Protein AF-0000000065964348 (afdb_homodimer)

Foldseek 3Di:
DDFWQAEEEEQFFQQVVQVVVVHHSLVSLVLLLVLVLVVVVLCLVVQHAEYEYEQAELCCVVDDPVVVVSSLVVLLVSLVVCVVVCVVSLEAEAEAADPPPRDPSSVVSRVVRNVVSVPRGSHYYYYHHNDFQVVQLVQLVVVVVVCVVVPDDDDDDLLRSLVSGPCSPDAQTQEYEYEQQDDDCRRPNVSSCPQHHYYYYNHRSSVDDSVNVVVRRVVSVPDDRAVPHDDPD/DDFWQAEEEEQFFQQVVQVVVVHHSLVSLVLLLVLVLVVVVLCLVVQHAEYEYEQAELCCVVPDPVVVVSSLVVLLVSLVVCVVVCVVSLEAEAEAADPPPRDPSSVVSRVVRNVVSVPRGSHYYYYHHNDFQVVQLVQLVVVVVVCVVVPDDDDDDLLRSLVSGPCSPDAATQEYEYEQQDDDCRRPNVSSCPQHHYYYYNHRSSVDDSVNVVVRRVVSVPDDRAVPHDDPD

Sequence (466 aa):
MRIPQHVAIIMDGNGRWAKKRGLPRIKGHQRGAEVLHNTVKWSLELGIKYLTAFSFSTENWKRPKEEVEFLMDLFVQMIDREMELLRRERVRVRILGRKEGLPEKVLKKWQEVEEKTKEFDRMTLIIAFNYGGRREILDAVEFILKDVSHGKKIELTEETFRQYLYLPDVPDPDLIIRTSGEMRLSNFLLWQSAYSELYFFKKLWPDFTKRDFLRAIESYSKRERRFGGLINGMRIPQHVAIIMDGNGRWAKKRGLPRIKGHQRGAEVLHNTVKWSLELGIKYLTAFSFSTENWKRPKEEVEFLMDLFVQMIDREMELLRRERVRVRILGRKEGLPEKVLKKWQEVEEKTKEFDRMTLIIAFNYGGRREILDAVEFILKDVSHGKKIELTEETFRQYLYLPDVPDPDLIIRTSGEMRLSNFLLWQSAYSELYFFKKLWPDFTKRDFLRAIESYSKRERRFGGLING

Secondary structure (DSSP, 8-state):
-PPPSEEEEE---HHHHHHHTT--HHHHHHHHHHHHHHHHHHHHHHT-SEEEEEEEEGGGGGS-HHHHHHHHHHHHHHHHHHHHHHHHTTEEEEEES--TT--HHHHHHHHHHHHHHTT--SEEEEEEEEE-HHHHHHHHHHHHHHHHHTT------HHHHHTTSS-TTSPPPSEEEE-SS----TTSSTTTTTT-EEEE-SS-GGG--HHHHHHHHHHHHT----TTS----/-PPPSEEEEE---HHHHHHHTT--HHHHHHHHHHHHHHHHHHHHHHT-SEEEEEEEEGGGGGS-HHHHHHHHHHHHHHHHHHHHHHHHTTEEEEEES--TT--HHHHHHHHHHHHHHTT--SEEEEEEEEE-HHHHHHHHHHHHHHHHHTT------HHHHHTTSS-TTSPPPSEEEE-SS----TTSSTTTTTT-EEEE-SS-GGG--HHHHHHHHHHHHT----TTS----

pLDDT: mean 95.91, std 7.47, range [34.09, 98.94]

Nearest PDB structures (foldseek):
  4q9m-assembly1_B  TM=9.682E-01  e=1.240E-26  Streptococcus pneumoniae R6
  8kgb-assembly1_A  TM=9.634E-01  e=9.367E-25  Solanum lycopersicum
  6loi-assembly2_C  TM=9.520E-01  e=2.722E-25  Enterococcus faecalis
  4h2o-assembly1_B  TM=9.264E-01  e=3.412E-20  Escherichia coli
  3ugs-assembly1_B  TM=9.249E-01  e=1.055E-20  Campylobacter jejuni

Organism: Thermotoga maritima (strain ATCC 43589 / DSM 3109 / JCM 10099 / NBRC 100826 / MSB8) (NCBI:txid243274)

Radius of gyration: 23.01 Å; Cα contacts (8 Å, |Δi|>4): 818; chains: 2; bounding box: 53×60×52 Å

Structure (mmCIF, N/CA/C/O backbone):
data_AF-0000000065964348-model_v1
#
loop_
_entity.id
_entity.type
_entity.pdbx_description
1 polymer 'Isoprenyl transferase'
#
loop_
_atom_site.group_PDB
_atom_site.id
_atom_site.type_symbol
_atom_site.label_atom_id
_atom_site.label_alt_id
_atom_site.label_comp_id
_atom_site.label_asym_id
_atom_site.label_entity_id
_atom_site.label_seq_id
_atom_site.pdbx_PDB_ins_code
_atom_site.Cartn_x
_atom_site.Cartn_y
_atom_site.Cartn_z
_atom_site.occupancy
_atom_site.B_iso_or_equiv
_atom_site.auth_seq_id
_atom_site.auth_comp_id
_atom_site.auth_asym_id
_atom_site.auth_atom_id
_atom_site.pdbx_PDB_model_num
ATOM 1 N N . MET A 1 1 ? -16.484 -1.113 20.875 1 83.25 1 MET A N 1
ATOM 2 C CA . MET A 1 1 ? -15.852 -0.79 19.594 1 83.25 1 MET A CA 1
ATOM 3 C C . MET A 1 1 ? -14.336 -0.733 19.734 1 83.25 1 MET A C 1
ATOM 5 O O . MET A 1 1 ? -13.82 -0.13 20.672 1 83.25 1 MET A O 1
ATOM 9 N N . ARG A 1 2 ? -13.641 -1.553 18.969 1 92.31 2 ARG A N 1
ATOM 10 C CA . ARG A 1 2 ? -12.188 -1.455 18.953 1 92.31 2 ARG A CA 1
ATOM 11 C C . ARG A 1 2 ? -11.727 -0.182 18.25 1 92.31 2 ARG A C 1
ATOM 13 O O . ARG A 1 2 ? -12.047 0.033 17.078 1 92.31 2 ARG A O 1
ATOM 20 N N . ILE A 1 3 ? -11.055 0.638 19 1 96.88 3 ILE A N 1
ATOM 21 C CA . ILE A 1 3 ? -10.602 1.921 18.469 1 96.88 3 ILE A CA 1
ATOM 22 C C . ILE A 1 3 ? -9.18 1.78 17.922 1 96.88 3 ILE A C 1
ATOM 24 O O . ILE A 1 3 ? -8.289 1.288 18.609 1 96.88 3 ILE A O 1
ATOM 28 N N . PRO A 1 4 ? -9.039 2.119 16.719 1 98.06 4 PRO A N 1
ATOM 29 C CA . PRO A 1 4 ? -7.66 2.096 16.219 1 98.06 4 PRO A CA 1
ATOM 30 C C . PRO A 1 4 ? -6.738 3.041 16.984 1 98.06 4 PRO A C 1
ATOM 32 O O . PRO A 1 4 ? -7.16 4.129 17.391 1 98.06 4 PRO A O 1
ATOM 35 N N . GLN A 1 5 ? -5.496 2.619 17.156 1 98.25 5 GLN A N 1
ATOM 36 C CA . GLN A 1 5 ? -4.508 3.477 17.797 1 98.25 5 GLN A CA 1
ATOM 37 C C . GLN A 1 5 ? -4.012 4.559 16.844 1 98.25 5 GLN A C 1
ATOM 39 O O . GLN A 1 5 ? -3.799 5.703 17.266 1 98.25 5 GLN A O 1
ATOM 44 N N . HIS A 1 6 ? -3.814 4.238 15.625 1 98.88 6 HIS A N 1
ATOM 45 C CA . HIS A 1 6 ? -3.285 5.129 14.594 1 98.88 6 HIS A CA 1
ATOM 46 C C . HIS A 1 6 ? -4.191 5.148 13.367 1 98.88 6 HIS A C 1
ATOM 48 O O . HIS A 1 6 ? -4.371 4.125 12.703 1 98.88 6 HIS A O 1
ATOM 54 N N . VAL A 1 7 ? -4.77 6.297 13.094 1 98.94 7 VAL A N 1
ATOM 55 C CA . VAL A 1 7 ? -5.586 6.523 11.906 1 98.94 7 VAL A CA 1
ATOM 56 C C . VAL A 1 7 ? -4.855 7.465 10.945 1 98.94 7 VAL A C 1
ATOM 58 O O . VAL A 1 7 ? -4.332 8.5 11.367 1 98.94 7 VAL A O 1
ATOM 61 N N . ALA A 1 8 ? -4.742 7.02 9.734 1 98.94 8 ALA A N 1
ATOM 62 C CA . ALA A 1 8 ? -4.219 7.891 8.688 1 98.94 8 ALA A CA 1
ATOM 63 C C . ALA A 1 8 ? -5.305 8.25 7.676 1 98.94 8 ALA A C 1
ATOM 65 O O . ALA A 1 8 ? -6.16 7.418 7.355 1 98.94 8 ALA A O 1
ATOM 66 N N . ILE A 1 9 ? -5.223 9.5 7.141 1 98.88 9 ILE A N 1
ATOM 67 C CA . ILE A 1 9 ? -6.297 9.953 6.266 1 98.88 9 ILE A CA 1
ATOM 68 C C . ILE A 1 9 ? -5.703 10.594 5.012 1 98.88 9 ILE A C 1
ATOM 70 O O . ILE A 1 9 ? -4.84 11.469 5.109 1 98.88 9 ILE A O 1
ATOM 74 N N . ILE A 1 10 ? -6.105 10.109 3.91 1 98.75 10 ILE A N 1
ATOM 75 C CA . ILE A 1 10 ? -5.883 10.773 2.631 1 98.75 10 ILE A CA 1
ATOM 76 C C . ILE A 1 10 ? -7.055 11.695 2.318 1 98.75 10 ILE A C 1
ATOM 78 O O . ILE A 1 10 ? -8.125 11.242 1.906 1 98.75 10 ILE A O 1
ATOM 82 N N . MET A 1 11 ? -6.855 12.945 2.443 1 98.56 11 MET A N 1
ATOM 83 C CA . MET A 1 11 ? -7.895 13.969 2.391 1 98.56 11 MET A CA 1
ATOM 84 C C . MET A 1 11 ? -8.156 14.406 0.953 1 98.56 11 MET A C 1
ATOM 86 O O . MET A 1 11 ? -7.918 15.562 0.599 1 98.56 11 MET A O 1
ATOM 90 N N . ASP A 1 12 ? -8.719 13.531 0.254 1 97.56 12 ASP A N 1
ATOM 91 C CA . ASP A 1 12 ? -8.875 13.711 -1.185 1 97.56 12 ASP A CA 1
ATOM 92 C C . ASP A 1 12 ? -10.195 14.414 -1.505 1 97.56 12 ASP A C 1
ATOM 94 O O . ASP A 1 12 ? -11.211 14.18 -0.845 1 97.56 12 ASP A O 1
ATOM 98 N N . GLY A 1 13 ? -10.18 15.32 -2.463 1 97.25 13 GLY A N 1
ATOM 99 C CA . GLY A 1 13 ? -11.414 15.867 -3 1 97.25 13 GLY A CA 1
ATOM 100 C C . GLY A 1 13 ? -11.57 17.359 -2.754 1 97.25 13 GLY A C 1
ATOM 101 O O . GLY A 1 13 ? -12.609 17.938 -3.062 1 97.25 13 GLY A O 1
ATOM 102 N N . ASN A 1 14 ? -10.531 18.031 -2.281 1 97.81 14 ASN A N 1
ATOM 103 C CA . ASN A 1 14 ? -10.617 19.453 -1.952 1 97.81 14 ASN A CA 1
ATOM 104 C C . ASN A 1 14 ? -10.883 20.297 -3.193 1 97.81 14 ASN A C 1
ATOM 106 O O . ASN A 1 14 ? -11.875 21.031 -3.248 1 97.81 14 ASN A O 1
ATOM 110 N N . GLY A 1 15 ? -9.953 20.156 -4.246 1 95.75 15 GLY A N 1
ATOM 111 C CA . GLY A 1 15 ? -10.125 20.922 -5.461 1 95.75 15 GLY A CA 1
ATOM 112 C C . GLY A 1 15 ? -11.438 20.641 -6.168 1 95.75 15 GLY A C 1
ATOM 113 O O . GLY A 1 15 ? -12.109 21.562 -6.637 1 95.75 15 GLY A O 1
ATOM 114 N N . ARG A 1 16 ? -11.859 19.422 -6.34 1 96.31 16 ARG A N 1
ATOM 115 C CA . ARG A 1 16 ? -13.102 19.016 -6.992 1 96.31 16 ARG A CA 1
ATOM 116 C C . ARG A 1 16 ? -14.312 19.609 -6.277 1 96.31 16 ARG A C 1
ATOM 118 O O . ARG A 1 16 ? -15.289 20 -6.918 1 96.31 16 ARG A O 1
ATOM 125 N N . TRP A 1 17 ? -14.289 19.562 -4.91 1 98.12 17 TRP A N 1
ATOM 126 C CA . TRP A 1 17 ? -15.352 20.141 -4.102 1 98.12 17 TRP A CA 1
ATOM 127 C C . TRP A 1 17 ? -15.578 21.609 -4.465 1 98.12 17 TRP A C 1
ATOM 129 O O . TRP A 1 17 ? -16.719 22.031 -4.648 1 98.12 17 TRP A O 1
ATOM 139 N N . ALA A 1 18 ? -14.484 22.375 -4.504 1 98.06 18 ALA A N 1
ATOM 140 C CA . ALA A 1 18 ? -14.562 23.797 -4.844 1 98.06 18 ALA A CA 1
ATOM 141 C C . ALA A 1 18 ? -15.086 23.984 -6.266 1 98.06 18 ALA A C 1
ATOM 143 O O . ALA A 1 18 ? -15.984 24.797 -6.496 1 98.06 18 ALA A O 1
ATOM 144 N N . LYS A 1 19 ? -14.547 23.188 -7.199 1 96.81 19 LYS A N 1
ATOM 145 C CA . LYS A 1 19 ? -14.945 23.297 -8.602 1 96.81 19 LYS A CA 1
ATOM 146 C C . LYS A 1 19 ? -16.438 23.047 -8.766 1 96.81 19 LYS A C 1
ATOM 148 O O . LYS A 1 19 ? -17.125 23.766 -9.5 1 96.81 19 LYS A O 1
ATOM 153 N N . LYS A 1 20 ? -16.953 22.109 -8.094 1 97.31 20 LYS A N 1
ATOM 154 C CA . LYS A 1 20 ? -18.359 21.766 -8.156 1 97.31 20 LYS A CA 1
ATOM 155 C C . LYS A 1 20 ? -19.234 22.922 -7.68 1 97.31 20 LYS A C 1
ATOM 157 O O . LYS A 1 20 ? -20.406 23.016 -8.039 1 97.31 20 LYS A O 1
ATOM 162 N N . ARG A 1 21 ? -18.703 23.844 -6.977 1 97.56 21 ARG A N 1
ATOM 163 C CA . ARG A 1 21 ? -19.453 24.953 -6.395 1 97.56 21 ARG A CA 1
ATOM 164 C C . ARG A 1 21 ? -19.109 26.266 -7.082 1 97.56 21 ARG A C 1
ATOM 166 O O . ARG A 1 21 ? -19.484 27.344 -6.613 1 97.56 21 ARG A O 1
ATOM 173 N N . GLY A 1 22 ? -18.281 26.141 -8.086 1 97.31 22 GLY A N 1
ATOM 174 C CA . GLY A 1 22 ? -17.875 27.328 -8.836 1 97.31 22 GLY A CA 1
ATOM 175 C C . GLY A 1 22 ? -16.859 28.172 -8.094 1 97.31 22 GLY A C 1
ATOM 176 O O . GLY A 1 22 ? -16.781 29.391 -8.32 1 97.31 22 GLY A O 1
ATOM 177 N N . LEU A 1 23 ? -16.172 27.562 -7.215 1 97.81 23 LEU A N 1
ATOM 178 C CA . LEU A 1 23 ? -15.18 28.281 -6.414 1 97.81 23 LEU A CA 1
ATOM 179 C C . LEU A 1 23 ? -13.766 27.922 -6.859 1 97.81 23 LEU A C 1
ATOM 181 O O . LEU A 1 23 ? -13.547 26.891 -7.48 1 97.81 23 LEU A O 1
ATOM 185 N N . PRO A 1 24 ? -12.852 28.875 -6.59 1 96.12 24 PRO A N 1
ATOM 186 C CA . PRO A 1 24 ? -11.453 28.516 -6.816 1 96.12 24 PRO A CA 1
ATOM 187 C C . PRO A 1 24 ? -11.008 27.328 -5.965 1 96.12 24 PRO A C 1
ATOM 189 O O . PRO A 1 24 ? -11.453 27.188 -4.82 1 96.12 24 PRO A O 1
ATOM 192 N N . ARG A 1 25 ? -10.086 26.484 -6.504 1 95.06 25 ARG A N 1
ATOM 193 C CA . ARG A 1 25 ? -9.602 25.281 -5.852 1 95.06 25 ARG A CA 1
ATOM 194 C C . ARG A 1 25 ? -9.125 25.578 -4.434 1 95.06 25 ARG A C 1
ATOM 196 O O . ARG A 1 25 ? -9.312 24.766 -3.525 1 95.06 25 ARG A O 1
ATOM 203 N N . ILE A 1 26 ? -8.547 26.719 -4.262 1 95.69 26 ILE A N 1
ATOM 204 C CA . ILE A 1 26 ? -7.945 27.078 -2.982 1 95.69 26 ILE A CA 1
ATOM 205 C C . ILE A 1 26 ? -9.023 27.109 -1.899 1 95.69 26 ILE A C 1
ATOM 207 O O . ILE A 1 26 ? -8.758 26.766 -0.742 1 95.69 26 ILE A O 1
ATOM 211 N N . LYS A 1 27 ? -10.25 27.391 -2.189 1 97.38 27 LYS A N 1
ATOM 212 C CA . LYS A 1 27 ? -11.352 27.422 -1.23 1 97.38 27 LYS A CA 1
ATOM 213 C C . LYS A 1 27 ? -11.672 26.016 -0.722 1 97.38 27 LYS A C 1
ATOM 215 O O . LYS A 1 27 ? -12.07 25.844 0.43 1 97.38 27 LYS A O 1
ATOM 220 N N . GLY A 1 28 ? -11.523 25.062 -1.575 1 98 28 GLY A N 1
ATOM 221 C CA . GLY A 1 28 ? -11.68 23.672 -1.155 1 98 28 GLY A CA 1
ATOM 222 C C . GLY A 1 28 ? -10.656 23.25 -0.122 1 98 28 GLY A C 1
ATOM 223 O O . GLY A 1 28 ? -10.992 22.578 0.851 1 98 28 GLY A O 1
ATOM 224 N N . HIS A 1 29 ? -9.43 23.656 -0.36 1 97.75 29 HIS A N 1
ATOM 225 C CA . HIS A 1 29 ? -8.359 23.344 0.58 1 97.75 29 HIS A CA 1
ATOM 226 C C . HIS A 1 29 ? -8.578 24.031 1.92 1 97.75 29 HIS A C 1
ATOM 228 O O . HIS A 1 29 ? -8.297 23.469 2.975 1 97.75 29 HIS A O 1
ATOM 234 N N . GLN A 1 30 ? -9.07 25.266 1.887 1 97.56 30 GLN A N 1
ATOM 235 C CA . GLN A 1 30 ? -9.383 25.969 3.119 1 97.56 30 GLN A CA 1
ATOM 236 C C . GLN A 1 30 ? -10.453 25.234 3.924 1 97.56 30 GLN A C 1
ATOM 238 O O . GLN A 1 30 ? -10.305 25.047 5.133 1 97.56 30 GLN A O 1
ATOM 243 N N . ARG A 1 31 ? -11.5 24.875 3.23 1 98.19 31 ARG A N 1
ATOM 244 C CA . ARG A 1 31 ? -12.562 24.109 3.891 1 98.19 31 ARG A CA 1
ATOM 245 C C . ARG A 1 31 ? -12.031 22.781 4.41 1 98.19 31 ARG A C 1
ATOM 247 O O . ARG A 1 31 ? -12.43 22.328 5.484 1 98.19 31 ARG A O 1
ATOM 254 N N . GLY A 1 32 ? -11.219 22.125 3.658 1 98.38 32 GLY A N 1
ATOM 255 C CA . GLY A 1 32 ? -10.594 20.891 4.086 1 98.38 32 GLY A CA 1
ATOM 256 C C . GLY A 1 32 ? -9.805 21.031 5.375 1 98.38 32 GLY A C 1
ATOM 257 O O . GLY A 1 32 ? -9.82 20.125 6.219 1 98.38 32 GLY A O 1
ATOM 258 N N . ALA A 1 33 ? -9.125 22.156 5.477 1 97.88 33 ALA A N 1
ATOM 259 C CA . ALA A 1 33 ? -8.359 22.406 6.695 1 97.88 33 ALA A CA 1
ATOM 260 C C . ALA A 1 33 ? -9.273 22.484 7.914 1 97.88 33 ALA A C 1
ATOM 262 O O . ALA A 1 33 ? -8.906 22.031 9 1 97.88 33 ALA A O 1
ATOM 263 N N . GLU A 1 34 ? -10.414 23.031 7.742 1 97.69 34 GLU A N 1
ATOM 264 C CA . GLU A 1 34 ? -11.398 23.078 8.82 1 97.69 34 GLU A CA 1
ATOM 265 C C . GLU A 1 34 ? -11.875 21.688 9.203 1 97.69 34 GLU A C 1
ATOM 267 O O . GLU A 1 34 ? -12.086 21.391 10.383 1 97.69 34 GLU A O 1
ATOM 272 N N . VAL A 1 35 ? -12.062 20.922 8.211 1 98.62 35 VAL A N 1
ATOM 273 C CA . VAL A 1 35 ? -12.492 19.547 8.461 1 98.62 35 VAL A CA 1
ATOM 274 C C . VAL A 1 35 ? -11.414 18.797 9.234 1 98.62 35 VAL A C 1
ATOM 276 O O . VAL A 1 35 ? -11.719 18 10.133 1 98.62 35 VAL A O 1
ATOM 279 N N . LEU A 1 36 ? -10.148 19.031 8.898 1 98.56 36 LEU A N 1
ATOM 280 C CA . LEU A 1 36 ? -9.062 18.422 9.641 1 98.56 36 LEU A CA 1
ATOM 281 C C . LEU A 1 36 ? -9.078 18.859 11.102 1 98.56 36 LEU A C 1
ATOM 283 O O . LEU A 1 36 ? -8.875 18.047 12.008 1 98.56 36 LEU A O 1
ATOM 287 N N . HIS A 1 37 ? -9.312 20.156 11.312 1 98.06 37 HIS A N 1
ATOM 288 C CA . HIS A 1 37 ? -9.469 20.688 12.672 1 98.06 37 HIS A CA 1
ATOM 289 C C . HIS A 1 37 ? -10.508 19.891 13.453 1 98.06 37 HIS A C 1
ATOM 291 O O . HIS A 1 37 ? -10.25 19.469 14.578 1 98.06 37 HIS A O 1
ATOM 297 N N . ASN A 1 38 ? -11.641 19.672 12.867 1 98.62 38 ASN A N 1
ATOM 298 C CA . ASN A 1 38 ? -12.711 18.922 13.516 1 98.62 38 ASN A CA 1
ATOM 299 C C . ASN A 1 38 ? -12.32 17.453 13.727 1 98.62 38 ASN A C 1
ATOM 301 O O . ASN A 1 38 ? -12.641 16.859 14.75 1 98.62 38 ASN A O 1
ATOM 305 N N . THR A 1 39 ? -11.664 16.906 12.758 1 98.75 39 THR A N 1
ATOM 306 C CA . THR A 1 39 ? -11.258 15.5 12.828 1 98.75 39 THR A CA 1
ATOM 307 C C . THR A 1 39 ? -10.289 15.281 13.984 1 98.75 39 THR A C 1
ATOM 309 O O . THR A 1 39 ? -10.312 14.234 14.633 1 98.75 39 THR A O 1
ATOM 312 N N . VAL A 1 40 ? -9.398 16.25 14.195 1 98.75 40 VAL A N 1
ATOM 313 C CA . VAL A 1 40 ? -8.5 16.188 15.344 1 98.75 40 VAL A CA 1
ATOM 314 C C . VAL A 1 40 ? -9.32 16.094 16.625 1 98.75 40 VAL A C 1
ATOM 316 O O . VAL A 1 40 ? -9.062 15.234 17.469 1 98.75 40 VAL A O 1
ATOM 319 N N . LYS A 1 41 ? -10.328 16.906 16.734 1 98.62 41 LYS A N 1
ATOM 320 C CA . LYS A 1 41 ? -11.172 16.906 17.922 1 98.62 41 LYS A CA 1
ATOM 321 C C . LYS A 1 41 ? -11.914 15.57 18.062 1 98.62 41 LYS A C 1
ATOM 323 O O . LYS A 1 41 ? -11.992 15.016 19.156 1 98.62 41 LYS A O 1
ATOM 328 N N . TRP A 1 42 ? -12.5 15.086 16.922 1 98.81 42 TRP A N 1
ATOM 329 C CA . TRP A 1 42 ? -13.188 13.797 16.953 1 98.81 42 TRP A CA 1
ATOM 330 C C . TRP A 1 42 ? -12.242 12.68 17.391 1 98.81 42 TRP A C 1
ATOM 332 O O . TRP A 1 42 ? -12.633 11.781 18.141 1 98.81 42 TRP A O 1
ATOM 342 N N . SER A 1 43 ? -10.977 12.734 16.906 1 98.81 43 SER A N 1
ATOM 343 C CA . SER A 1 43 ? -9.969 11.734 17.25 1 98.81 43 SER A CA 1
ATOM 344 C C . SER A 1 43 ? -9.633 11.766 18.734 1 98.81 43 SER A C 1
ATOM 346 O O . SER A 1 43 ? -9.531 10.719 19.375 1 98.81 43 SER A O 1
ATOM 348 N N . LEU A 1 44 ? -9.469 12.945 19.281 1 98.69 44 LEU A N 1
ATOM 349 C CA . LEU A 1 44 ? -9.195 13.133 20.703 1 98.69 44 LEU A CA 1
ATOM 350 C C . LEU A 1 44 ? -10.32 12.547 21.547 1 98.69 44 LEU A C 1
ATOM 352 O O . LEU A 1 44 ? -10.07 11.852 22.531 1 98.69 44 LEU A O 1
ATOM 356 N N . GLU A 1 45 ? -11.531 12.812 21.125 1 98.38 45 GLU A N 1
ATOM 357 C CA . GLU A 1 45 ? -12.711 12.32 21.828 1 98.38 45 GLU A CA 1
ATOM 358 C C . GLU A 1 45 ? -12.727 10.797 21.891 1 98.38 45 GLU A C 1
ATOM 360 O O . GLU A 1 45 ? -13.18 10.211 22.859 1 98.38 45 GLU A O 1
ATOM 365 N N . LEU A 1 46 ? -12.227 10.156 20.844 1 98.19 46 LEU A N 1
ATOM 366 C CA . LEU A 1 46 ? -12.273 8.703 20.734 1 98.19 46 LEU A CA 1
ATOM 367 C C . LEU A 1 46 ? -11.062 8.062 21.391 1 98.19 46 LEU A C 1
ATOM 369 O O . LEU A 1 46 ? -11.008 6.844 21.562 1 98.19 46 LEU A O 1
ATOM 373 N N . GLY A 1 47 ? -10.023 8.891 21.703 1 98.31 47 GLY A N 1
ATOM 374 C CA . GLY A 1 47 ? -8.828 8.367 22.344 1 98.31 47 GLY A CA 1
ATOM 375 C C . GLY A 1 47 ? -7.801 7.84 21.359 1 98.31 47 GLY A C 1
ATOM 376 O O . GLY A 1 47 ? -6.969 7.004 21.703 1 98.31 47 GLY A O 1
ATOM 377 N N . ILE A 1 48 ? -7.906 8.242 20.109 1 98.69 48 ILE A N 1
ATOM 378 C CA . ILE A 1 48 ? -6.91 7.906 19.094 1 98.69 48 ILE A CA 1
ATOM 379 C C . ILE A 1 48 ? -5.566 8.523 19.469 1 98.69 48 ILE A C 1
ATOM 381 O O . ILE A 1 48 ? -5.5 9.695 19.859 1 98.69 48 ILE A O 1
ATOM 385 N N . LYS A 1 49 ? -4.477 7.758 19.328 1 98.88 49 LYS A N 1
ATOM 386 C CA . LYS A 1 49 ? -3.174 8.203 19.812 1 98.88 49 LYS A CA 1
ATOM 387 C C . LYS A 1 49 ? -2.359 8.852 18.703 1 98.88 49 LYS A C 1
ATOM 389 O O . LYS A 1 49 ? -1.519 9.711 18.953 1 98.88 49 LYS A O 1
ATOM 394 N N . TYR A 1 50 ? -2.578 8.406 17.484 1 98.94 50 TYR A N 1
ATOM 395 C CA . TYR A 1 50 ? -1.883 8.953 16.328 1 98.94 50 TYR A CA 1
ATOM 396 C C . TYR A 1 50 ? -2.861 9.266 15.203 1 98.94 50 TYR A C 1
ATOM 398 O O . TYR A 1 50 ? -3.689 8.422 14.844 1 98.94 50 TYR A O 1
ATOM 406 N N . LEU A 1 51 ? -2.807 10.422 14.719 1 98.94 51 LEU A N 1
ATOM 407 C CA . LEU A 1 51 ? -3.559 10.836 13.539 1 98.94 51 LEU A CA 1
ATOM 408 C C . LEU A 1 51 ? -2.625 11.391 12.469 1 98.94 51 LEU A C 1
ATOM 410 O O . LEU A 1 51 ? -1.906 12.367 12.703 1 98.94 51 LEU A O 1
ATOM 414 N N . THR A 1 52 ? -2.582 10.711 11.312 1 98.94 52 THR A N 1
ATOM 415 C CA . THR A 1 52 ? -1.76 11.18 10.203 1 98.94 52 THR A CA 1
ATOM 416 C C . THR A 1 52 ? -2.631 11.734 9.078 1 98.94 52 THR A C 1
ATOM 418 O O . THR A 1 52 ? -3.605 11.094 8.672 1 98.94 52 THR A O 1
ATOM 421 N N . ALA A 1 53 ? -2.326 12.906 8.625 1 98.88 53 ALA A N 1
ATOM 422 C CA . ALA A 1 53 ? -3.047 13.539 7.523 1 98.88 53 ALA A CA 1
ATOM 423 C C . ALA A 1 53 ? -2.129 13.766 6.324 1 98.88 53 ALA A C 1
ATOM 425 O O . ALA A 1 53 ? -1.05 14.352 6.461 1 98.88 53 ALA A O 1
ATOM 426 N N . PHE A 1 54 ? -2.551 13.281 5.188 1 98.62 54 PHE A N 1
ATOM 427 C CA . PHE A 1 54 ? -1.796 13.477 3.953 1 98.62 54 PHE A CA 1
ATOM 428 C C . PHE A 1 54 ? -2.047 14.859 3.377 1 98.62 54 PHE A C 1
ATOM 430 O O . PHE A 1 54 ? -2.961 15.047 2.57 1 98.62 54 PHE A O 1
ATOM 437 N N . SER A 1 55 ? -1.186 15.789 3.631 1 97.62 55 SER A N 1
ATOM 438 C CA . SER A 1 55 ? -1.481 17.188 3.375 1 97.62 55 SER A CA 1
ATOM 439 C C . SER A 1 55 ? -0.877 17.656 2.053 1 97.62 55 SER A C 1
ATOM 441 O O . SER A 1 55 ? -1.485 18.438 1.328 1 97.62 55 SER A O 1
ATOM 443 N N . PHE A 1 56 ? 0.271 17.203 1.754 1 97.56 56 PHE A N 1
ATOM 444 C CA . PHE A 1 56 ? 0.989 17.594 0.548 1 97.56 56 PHE A CA 1
ATOM 445 C C . PHE A 1 56 ? 1.93 16.484 0.089 1 97.56 56 PHE A C 1
ATOM 447 O O . PHE A 1 56 ? 2.932 16.203 0.749 1 97.56 56 PHE A O 1
ATOM 454 N N . SER A 1 57 ? 1.639 15.891 -1.062 1 95.94 57 SER A N 1
ATOM 455 C CA . SER A 1 57 ? 2.48 14.828 -1.595 1 95.94 57 SER A CA 1
ATOM 456 C C . SER A 1 57 ? 3.629 15.391 -2.424 1 95.94 57 SER A C 1
ATOM 458 O O . SER A 1 57 ? 3.574 16.531 -2.869 1 95.94 57 SER A O 1
ATOM 460 N N . THR A 1 58 ? 4.617 14.609 -2.684 1 94 58 THR A N 1
ATOM 461 C CA . THR A 1 58 ? 5.715 14.992 -3.562 1 94 58 THR A CA 1
ATOM 462 C C . THR A 1 58 ? 5.211 15.234 -4.984 1 94 58 THR A C 1
ATOM 464 O O . THR A 1 58 ? 5.762 16.062 -5.707 1 94 58 THR A O 1
ATOM 467 N N . GLU A 1 59 ? 4.152 14.57 -5.371 1 91.56 59 GLU A N 1
ATOM 468 C CA . GLU A 1 59 ? 3.584 14.711 -6.707 1 91.56 59 GLU A CA 1
ATOM 469 C C . GLU A 1 59 ? 2.867 16.047 -6.859 1 91.56 59 GLU A C 1
ATOM 471 O O . GLU A 1 59 ? 2.611 16.5 -7.977 1 91.56 59 GLU A O 1
ATOM 476 N N . ASN A 1 60 ? 2.521 16.719 -5.75 1 92.44 60 ASN A N 1
ATOM 477 C CA . ASN A 1 60 ? 1.767 17.969 -5.777 1 92.44 60 ASN A CA 1
ATOM 478 C C . ASN A 1 60 ? 2.604 19.109 -6.332 1 92.44 60 ASN A C 1
ATOM 480 O O . ASN A 1 60 ? 2.062 20.156 -6.699 1 92.44 60 ASN A O 1
ATOM 484 N N . TRP A 1 61 ? 3.9 18.922 -6.422 1 93.25 61 TRP A N 1
ATOM 485 C CA . TRP A 1 61 ? 4.762 19.938 -7.02 1 93.25 61 TRP A CA 1
ATOM 486 C C . TRP A 1 61 ? 4.438 20.125 -8.492 1 93.25 61 TRP A C 1
ATOM 488 O O . TRP A 1 61 ? 4.832 21.125 -9.102 1 93.25 61 TRP A O 1
ATOM 498 N N . LYS A 1 62 ? 3.754 19.125 -9.094 1 90.81 62 LYS A N 1
ATOM 499 C CA . LYS A 1 62 ? 3.383 19.188 -10.5 1 90.81 62 LYS A CA 1
ATOM 500 C C . LYS A 1 62 ? 2.182 20.094 -10.719 1 90.81 62 LYS A C 1
ATOM 502 O O . LYS A 1 62 ? 1.828 20.406 -11.852 1 90.81 62 LYS A O 1
ATOM 507 N N . ARG A 1 63 ? 1.515 20.578 -9.648 1 90.62 63 ARG A N 1
ATOM 508 C CA . ARG A 1 63 ? 0.373 21.484 -9.727 1 90.62 63 ARG A CA 1
ATOM 509 C C . ARG A 1 63 ? 0.812 22.875 -10.133 1 90.62 63 ARG A C 1
ATOM 511 O O . ARG A 1 63 ? 2.002 23.203 -10.102 1 90.62 63 ARG A O 1
ATOM 518 N N . PRO A 1 64 ? -0.226 23.672 -10.602 1 91.56 64 PRO A N 1
ATOM 519 C CA . PRO A 1 64 ? 0.115 25.062 -10.938 1 91.56 64 PRO A CA 1
ATOM 520 C C . PRO A 1 64 ? 0.814 25.781 -9.789 1 91.56 64 PRO A C 1
ATOM 522 O O . PRO A 1 64 ? 0.468 25.578 -8.625 1 91.56 64 PRO A O 1
ATOM 525 N N . LYS A 1 65 ? 1.732 26.672 -10.164 1 94.06 65 LYS A N 1
ATOM 526 C CA . LYS A 1 65 ? 2.586 27.359 -9.203 1 94.06 65 LYS A CA 1
ATOM 527 C C . LYS A 1 65 ? 1.751 28.109 -8.164 1 94.06 65 LYS A C 1
ATOM 529 O O . LYS A 1 65 ? 2.074 28.094 -6.977 1 94.06 65 LYS A O 1
ATOM 534 N N . GLU A 1 66 ? 0.714 28.672 -8.594 1 94.5 66 GLU A N 1
ATOM 535 C CA . GLU A 1 66 ? -0.14 29.438 -7.691 1 94.5 66 GLU A CA 1
ATOM 536 C C . GLU A 1 66 ? -0.771 28.547 -6.629 1 94.5 66 GLU A C 1
ATOM 538 O O . GLU A 1 66 ? -0.875 28.922 -5.465 1 94.5 66 GLU A O 1
ATOM 543 N N . GLU A 1 67 ? -1.161 27.406 -7.047 1 93.44 67 GLU A N 1
ATOM 544 C CA . GLU A 1 67 ? -1.757 26.469 -6.09 1 93.44 67 GLU A CA 1
ATOM 545 C C . GLU A 1 67 ? -0.719 25.969 -5.094 1 93.44 67 GLU A C 1
ATOM 547 O O . GLU A 1 67 ? -1 25.859 -3.898 1 93.44 67 GLU A O 1
ATOM 552 N N . VA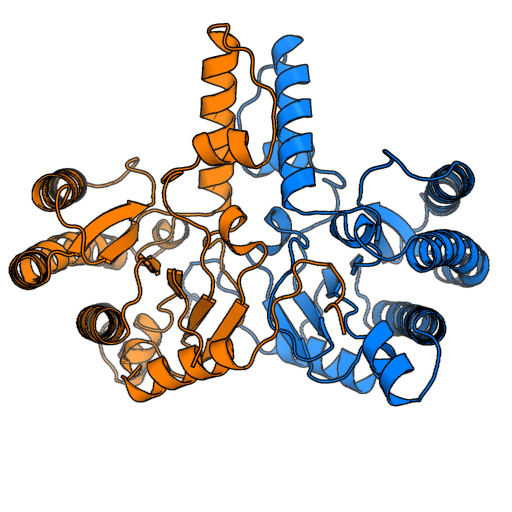L A 1 68 ? 0.452 25.656 -5.613 1 96.25 68 VAL A N 1
ATOM 553 C CA . VAL A 1 68 ? 1.521 25.172 -4.742 1 96.25 68 VAL A CA 1
ATOM 554 C C . VAL A 1 68 ? 1.853 26.234 -3.697 1 96.25 68 VAL A C 1
ATOM 556 O O . VAL A 1 68 ? 1.953 25.938 -2.506 1 96.25 68 VAL A O 1
ATOM 559 N N . GLU A 1 69 ? 1.944 27.484 -4.133 1 96.81 69 GLU A N 1
ATOM 560 C CA . GLU A 1 69 ? 2.236 28.578 -3.225 1 96.81 69 GLU A CA 1
ATOM 561 C C . GLU A 1 69 ? 1.143 28.734 -2.172 1 96.81 69 GLU A C 1
ATOM 563 O O . GLU A 1 69 ? 1.434 28.969 -0.998 1 96.81 69 GLU A O 1
ATOM 568 N N . PHE A 1 70 ? -0.039 28.625 -2.615 1 95.62 70 PHE A N 1
ATOM 569 C CA . PHE A 1 70 ? -1.159 28.719 -1.686 1 95.62 70 PHE A CA 1
ATOM 570 C C . PHE A 1 70 ? -1.079 27.609 -0.636 1 95.62 70 PHE A C 1
ATOM 572 O O . PHE A 1 70 ? -1.308 27.859 0.55 1 95.62 70 PHE A O 1
ATOM 579 N N . LEU A 1 71 ? -0.795 26.406 -1.057 1 96.69 71 LEU A N 1
ATOM 580 C CA . LEU A 1 71 ? -0.718 25.281 -0.133 1 96.69 71 LEU A CA 1
ATOM 581 C C . LEU A 1 71 ? 0.387 25.484 0.896 1 96.69 71 LEU A C 1
ATOM 583 O O . LEU A 1 71 ? 0.229 25.141 2.066 1 96.69 71 LEU A O 1
ATOM 587 N N . MET A 1 72 ? 1.516 26.094 0.465 1 98 72 MET A N 1
ATOM 588 C CA . MET A 1 72 ? 2.586 26.438 1.393 1 98 72 MET A CA 1
ATOM 589 C C . MET A 1 72 ? 2.092 27.438 2.439 1 98 72 MET A C 1
ATOM 591 O O . MET A 1 72 ? 2.314 27.25 3.637 1 98 72 MET A O 1
ATOM 595 N N . ASP A 1 73 ? 1.405 28.375 1.98 1 97.75 73 ASP A N 1
ATOM 596 C CA . ASP A 1 73 ? 0.875 29.406 2.875 1 97.75 73 ASP A CA 1
ATOM 597 C C . ASP A 1 73 ? -0.166 28.812 3.826 1 97.75 73 ASP A C 1
ATOM 599 O O . ASP A 1 73 ? -0.212 29.172 5.004 1 97.75 73 ASP A O 1
ATOM 603 N N . LEU A 1 74 ? -0.979 28.016 3.252 1 96.94 74 LEU A N 1
ATOM 604 C CA . LEU A 1 74 ? -2.023 27.391 4.051 1 96.94 74 LEU A CA 1
ATOM 605 C C . LEU A 1 74 ? -1.419 26.562 5.184 1 96.94 74 LEU A C 1
ATOM 607 O O . LEU A 1 74 ? -1.95 26.547 6.297 1 96.94 74 LEU A O 1
ATOM 611 N N . PHE A 1 75 ? -0.349 25.844 4.914 1 97.19 75 PHE A N 1
ATOM 612 C CA . PHE A 1 75 ? 0.358 25.078 5.934 1 97.19 75 PHE A CA 1
ATOM 613 C C . PHE A 1 75 ? 0.754 25.969 7.105 1 97.19 75 PHE A C 1
ATOM 615 O O . PHE A 1 75 ? 0.456 25.656 8.258 1 97.19 75 PHE A O 1
ATOM 622 N N . VAL A 1 76 ? 1.36 27.094 6.82 1 97.69 76 VAL A N 1
ATOM 623 C CA . VAL A 1 76 ? 1.841 28.031 7.832 1 97.69 76 VAL A CA 1
ATOM 624 C C . VAL A 1 76 ? 0.658 28.609 8.609 1 97.69 76 VAL A C 1
ATOM 626 O O . VAL A 1 76 ? 0.653 28.594 9.836 1 97.69 76 VAL A O 1
ATOM 629 N N . GLN A 1 77 ? -0.34 29 7.922 1 97 77 GLN A N 1
ATOM 630 C CA . GLN A 1 77 ? -1.504 29.625 8.531 1 97 77 GLN A CA 1
ATOM 631 C C . GLN A 1 77 ? -2.244 28.656 9.445 1 97 77 GLN A C 1
ATOM 633 O O . GLN A 1 77 ? -2.713 29.047 10.516 1 97 77 GLN A O 1
ATOM 638 N N . MET A 1 78 ? -2.352 27.469 8.984 1 94.81 78 MET A N 1
ATOM 639 C CA . MET A 1 78 ? -3.094 26.469 9.742 1 94.81 78 MET A CA 1
ATOM 640 C C . MET A 1 78 ? -2.381 26.141 11.047 1 94.81 78 MET A C 1
ATOM 642 O O . MET A 1 78 ? -3.025 25.922 12.078 1 94.81 78 MET A O 1
ATOM 646 N N . ILE A 1 79 ? -1.079 26.016 11.008 1 95.88 79 ILE A N 1
ATOM 647 C CA . ILE A 1 79 ? -0.321 25.75 12.219 1 95.88 79 ILE A CA 1
ATOM 648 C C . ILE A 1 79 ? -0.531 26.875 13.227 1 95.88 79 ILE A C 1
ATOM 650 O O . ILE A 1 79 ? -0.799 26.625 14.406 1 95.88 79 ILE A O 1
ATOM 654 N N . ASP A 1 80 ? -0.478 28.094 12.711 1 95.75 80 ASP A N 1
ATOM 655 C CA . ASP A 1 80 ? -0.68 29.25 13.578 1 95.75 80 ASP A CA 1
ATOM 656 C C . ASP A 1 80 ? -2.08 29.234 14.188 1 95.75 80 ASP A C 1
ATOM 658 O O . ASP A 1 80 ? -2.24 29.438 15.398 1 95.75 80 ASP A O 1
ATOM 662 N N . ARG A 1 81 ? -2.996 28.953 13.43 1 95.12 81 ARG A N 1
ATOM 663 C CA . ARG A 1 81 ? -4.398 29 13.836 1 95.12 81 ARG A CA 1
ATOM 664 C C . ARG A 1 81 ? -4.699 27.891 14.852 1 95.12 81 ARG A C 1
ATOM 666 O O . ARG A 1 81 ? -5.523 28.094 15.75 1 95.12 81 ARG A O 1
ATOM 673 N N . GLU A 1 82 ? -3.998 26.797 14.711 1 96.5 82 GLU A N 1
ATOM 674 C CA . GLU A 1 82 ? -4.352 25.609 15.492 1 96.5 82 GLU A CA 1
ATOM 675 C C . GLU A 1 82 ? -3.551 25.547 16.781 1 96.5 82 GLU A C 1
ATOM 677 O O . GLU A 1 82 ? -3.785 24.688 17.625 1 96.5 82 GLU A O 1
ATOM 682 N N . MET A 1 83 ? -2.676 26.5 17.047 1 97.06 83 MET A N 1
ATOM 683 C CA . MET A 1 83 ? -1.742 26.422 18.172 1 97.06 83 MET A CA 1
ATOM 684 C C . MET A 1 83 ? -2.488 26.391 19.5 1 97.06 83 MET A C 1
ATOM 686 O O . MET A 1 83 ? -2.086 25.688 20.422 1 97.06 83 MET A O 1
ATOM 690 N N . GLU A 1 84 ? -3.516 27.125 19.609 1 96.75 84 GLU A N 1
ATOM 691 C CA . GLU A 1 84 ? -4.281 27.156 20.844 1 96.75 84 GLU A CA 1
ATOM 692 C C . GLU A 1 84 ? -4.898 25.781 21.141 1 96.75 84 GLU A C 1
ATOM 694 O O . GLU A 1 84 ? -4.828 25.297 22.266 1 96.75 84 GLU A O 1
ATOM 699 N N . LEU A 1 85 ? -5.496 25.281 20.141 1 97 85 LEU A N 1
ATOM 700 C CA . LEU A 1 85 ? -6.074 23.953 20.297 1 97 85 LEU A CA 1
ATOM 701 C C . LEU A 1 85 ? -5 22.922 20.641 1 97 85 LEU A C 1
ATOM 703 O O . LEU A 1 85 ? -5.203 22.094 21.531 1 97 85 LEU A O 1
ATOM 707 N N . LEU A 1 86 ? -3.873 22.922 19.953 1 98.31 86 LEU A N 1
ATOM 708 C CA . LEU A 1 86 ? -2.775 21.984 20.172 1 98.31 86 LEU A CA 1
ATOM 709 C C . LEU A 1 86 ? -2.283 22.062 21.625 1 98.31 86 LEU A C 1
ATOM 711 O O . LEU A 1 86 ? -2.062 21.031 22.25 1 98.31 86 LEU A O 1
ATOM 715 N N . ARG A 1 87 ? -2.199 23.25 22.141 1 98.12 87 ARG A N 1
ATOM 716 C CA . ARG A 1 87 ? -1.737 23.453 23.516 1 98.12 87 ARG A CA 1
ATOM 717 C C . ARG A 1 87 ? -2.779 22.984 24.516 1 98.12 87 ARG A C 1
ATOM 719 O O . ARG A 1 87 ? -2.467 22.203 25.422 1 98.12 87 ARG A O 1
ATOM 726 N N . ARG A 1 88 ? -3.951 23.438 24.328 1 98.12 88 ARG A N 1
ATOM 727 C CA . ARG A 1 88 ? -5.031 23.109 25.25 1 98.12 88 ARG A CA 1
ATOM 728 C C . ARG A 1 88 ? -5.258 21.609 25.344 1 98.12 88 ARG A C 1
ATOM 730 O O . ARG A 1 88 ? -5.461 21.078 26.438 1 98.12 88 ARG A O 1
ATOM 737 N N . GLU A 1 89 ? -5.125 20.953 24.188 1 98.5 89 GLU A N 1
ATOM 738 C CA . GLU A 1 89 ? -5.434 19.531 24.141 1 98.5 89 GLU A CA 1
ATOM 739 C C . GLU A 1 89 ? -4.164 18.688 24.219 1 98.5 89 GLU A C 1
ATOM 741 O O . GLU A 1 89 ? -4.223 17.453 24.125 1 98.5 89 GLU A O 1
ATOM 746 N N . ARG A 1 90 ? -3.055 19.328 24.344 1 98.56 90 ARG A N 1
ATOM 747 C CA . ARG A 1 90 ? -1.752 18.672 24.453 1 98.56 90 ARG A CA 1
ATOM 748 C C . ARG A 1 90 ? -1.507 17.719 23.297 1 98.56 90 ARG A C 1
ATOM 750 O O . ARG A 1 90 ? -1.157 16.547 23.516 1 98.56 90 ARG A O 1
ATOM 757 N N . VAL A 1 91 ? -1.741 18.203 22.141 1 98.88 91 VAL A N 1
ATOM 758 C CA . VAL A 1 91 ? -1.498 17.453 20.906 1 98.88 91 VAL A CA 1
ATOM 759 C C . VAL A 1 91 ? -0.087 17.734 20.406 1 98.88 91 VAL A C 1
ATOM 761 O O . VAL A 1 91 ? 0.261 18.891 20.125 1 98.88 91 VAL A O 1
ATOM 764 N N . ARG A 1 92 ? 0.717 16.719 20.328 1 98.88 92 ARG A N 1
ATOM 765 C CA . ARG A 1 92 ? 2.041 16.812 19.719 1 98.88 92 ARG A CA 1
ATOM 766 C C . ARG A 1 92 ? 1.95 16.797 18.203 1 98.88 92 ARG A C 1
ATOM 768 O O . ARG A 1 92 ? 1.174 16.031 17.625 1 98.88 92 ARG A O 1
ATOM 775 N N . VAL A 1 93 ? 2.686 17.672 17.531 1 98.88 93 VAL A N 1
ATOM 776 C CA . VAL A 1 93 ? 2.695 17.688 16.078 1 98.88 93 VAL A CA 1
ATOM 777 C C . VAL A 1 93 ? 4.043 17.203 15.555 1 98.88 93 VAL A C 1
ATOM 779 O O . VAL A 1 93 ? 5.094 17.594 16.062 1 98.88 93 VAL A O 1
ATOM 782 N N . ARG A 1 94 ? 4.031 16.266 14.656 1 98.69 94 ARG A N 1
ATOM 783 C CA . ARG A 1 94 ? 5.188 15.797 13.898 1 98.69 94 ARG A CA 1
ATOM 784 C C . ARG A 1 94 ? 4.949 15.938 12.398 1 98.69 94 ARG A C 1
ATOM 786 O O . ARG A 1 94 ? 3.834 15.719 11.922 1 98.69 94 ARG A O 1
ATOM 793 N N . ILE A 1 95 ? 5.996 16.359 11.711 1 98.69 95 ILE A N 1
ATOM 794 C CA . ILE A 1 95 ? 5.867 16.5 10.266 1 98.69 95 ILE A CA 1
ATOM 795 C C . ILE A 1 95 ? 6.574 15.328 9.57 1 98.69 95 ILE A C 1
ATOM 797 O O . ILE A 1 95 ? 7.73 15.031 9.875 1 98.69 95 ILE A O 1
ATOM 801 N N . LEU A 1 96 ? 5.863 14.633 8.734 1 98.69 96 LEU A N 1
ATOM 802 C CA . LEU A 1 96 ? 6.336 13.5 7.941 1 98.69 96 LEU A CA 1
ATOM 803 C C . LEU A 1 96 ? 6.617 13.922 6.504 1 98.69 96 LEU A C 1
ATOM 805 O O . LEU A 1 96 ? 5.688 14.109 5.715 1 98.69 96 LEU A O 1
ATOM 809 N N . GLY A 1 97 ? 7.824 14.078 6.133 1 98.19 97 GLY A N 1
ATOM 810 C CA . GLY A 1 97 ? 8.164 14.461 4.773 1 98.19 97 GLY A CA 1
ATOM 811 C C . GLY A 1 97 ? 9.562 15.031 4.645 1 98.19 97 GLY A C 1
ATOM 812 O O . GLY A 1 97 ? 10.352 14.984 5.594 1 98.19 97 GLY A O 1
ATOM 813 N N . ARG A 1 98 ? 9.891 15.57 3.443 1 96.69 98 ARG A N 1
ATOM 814 C CA . ARG A 1 98 ? 11.203 16.125 3.141 1 96.69 98 ARG A CA 1
ATOM 815 C C . ARG A 1 98 ? 11.203 17.641 3.303 1 96.69 98 ARG A C 1
ATOM 817 O O . ARG A 1 98 ? 10.227 18.312 2.957 1 96.69 98 ARG A O 1
ATOM 824 N N . LYS A 1 99 ? 12.33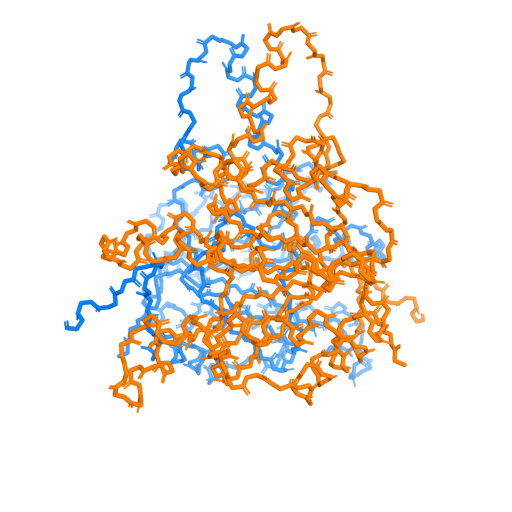6 18.062 3.734 1 97.44 99 LYS A N 1
ATOM 825 C CA . LYS A 1 99 ? 12.492 19.516 3.881 1 97.44 99 LYS A CA 1
ATOM 826 C C . LYS A 1 99 ? 12.969 20.141 2.58 1 97.44 99 LYS A C 1
ATOM 828 O O . LYS A 1 99 ? 12.852 21.359 2.395 1 97.44 99 LYS A O 1
ATOM 833 N N . GLU A 1 100 ? 13.469 19.328 1.726 1 94.62 100 GLU A N 1
ATOM 834 C CA . GLU A 1 100 ? 14.07 19.797 0.483 1 94.62 100 GLU A CA 1
ATOM 835 C C . GLU A 1 100 ? 13.055 20.547 -0.377 1 94.62 100 GLU A C 1
ATOM 837 O O . GLU A 1 100 ? 11.945 20.062 -0.598 1 94.62 100 GLU A O 1
ATOM 842 N N . GLY A 1 101 ? 13.469 21.688 -0.81 1 94.44 101 GLY A N 1
ATOM 843 C CA . GLY A 1 101 ? 12.648 22.438 -1.753 1 94.44 101 GLY A CA 1
ATOM 844 C C . GLY A 1 101 ? 11.594 23.297 -1.08 1 94.44 101 GLY A C 1
ATOM 845 O O . GLY A 1 101 ? 10.953 24.125 -1.728 1 94.44 101 GLY A O 1
ATOM 846 N N . LEU A 1 102 ? 11.406 23.188 0.196 1 97.94 102 LEU A N 1
ATOM 847 C CA . LEU A 1 102 ? 10.367 23.953 0.897 1 97.94 102 LEU A CA 1
ATOM 848 C C . LEU A 1 102 ? 10.828 25.375 1.157 1 97.94 102 LEU A C 1
ATOM 850 O O . LEU A 1 102 ? 12 25.625 1.446 1 97.94 102 LEU A O 1
ATOM 854 N N . PRO A 1 103 ? 9.898 26.359 1.072 1 97.62 103 PRO A N 1
ATOM 855 C CA . PRO A 1 103 ? 10.242 27.734 1.408 1 97.62 103 PRO A CA 1
ATOM 856 C C . PRO A 1 103 ? 10.672 27.906 2.865 1 97.62 103 PRO A C 1
ATOM 858 O O . PRO A 1 103 ? 10.234 27.141 3.729 1 97.62 103 PRO A O 1
ATOM 861 N N . GLU A 1 104 ? 11.422 28.922 3.135 1 98.06 104 GLU A N 1
ATOM 862 C CA . GLU A 1 104 ? 11.969 29.172 4.465 1 98.06 104 GLU A CA 1
ATOM 863 C C . GLU A 1 104 ? 10.859 29.328 5.496 1 98.06 104 GLU A C 1
ATOM 865 O O . GLU A 1 104 ? 10.984 28.859 6.629 1 98.06 104 GLU A O 1
ATOM 870 N N . LYS A 1 105 ? 9.836 30.016 5.141 1 97.75 105 LYS A N 1
ATOM 871 C CA . LYS A 1 105 ? 8.742 30.25 6.074 1 97.75 105 LYS A CA 1
ATOM 872 C C . LYS A 1 105 ? 8.109 28.922 6.52 1 97.75 105 LYS A C 1
ATOM 874 O O . LYS A 1 105 ? 7.711 28.781 7.676 1 97.75 105 LYS A O 1
ATOM 879 N N . VAL A 1 106 ? 8.047 27.984 5.598 1 98.44 106 VAL A N 1
ATOM 880 C CA . VAL A 1 106 ? 7.488 26.672 5.898 1 98.44 106 VAL A CA 1
ATOM 881 C C . VAL A 1 106 ? 8.438 25.906 6.824 1 98.44 106 VAL A C 1
ATOM 883 O O . VAL A 1 106 ? 8 25.312 7.812 1 98.44 106 VAL A O 1
ATOM 886 N N . LEU A 1 107 ? 9.711 25.969 6.52 1 98.62 107 LEU A N 1
ATOM 887 C CA . LEU A 1 107 ? 10.719 25.281 7.324 1 98.62 107 LEU A CA 1
ATOM 888 C C . LEU A 1 107 ? 10.742 25.828 8.742 1 98.62 107 LEU A C 1
ATOM 890 O O . LEU A 1 107 ? 10.867 25.062 9.711 1 98.62 107 LEU A O 1
ATOM 894 N N . LYS A 1 108 ? 10.672 27.109 8.844 1 98.31 108 LYS A N 1
ATOM 895 C CA . LYS A 1 108 ? 10.633 27.75 10.156 1 98.31 108 LYS A CA 1
ATOM 896 C C . LYS A 1 108 ? 9.414 27.297 10.953 1 98.31 108 LYS A C 1
ATOM 898 O O . LYS A 1 108 ? 9.523 27 12.148 1 98.31 108 LYS A O 1
ATOM 903 N N . LYS A 1 109 ? 8.281 27.312 10.328 1 98.06 109 LYS A N 1
ATOM 904 C CA . LYS A 1 109 ? 7.043 26.891 10.992 1 98.06 109 LYS A CA 1
ATOM 905 C C . LYS A 1 109 ? 7.09 25.422 11.383 1 98.06 109 LYS A C 1
ATOM 907 O O . LYS A 1 109 ? 6.578 25.047 12.445 1 98.06 109 LYS A O 1
ATOM 912 N N . TRP A 1 110 ? 7.645 24.594 10.5 1 98.25 110 TRP A N 1
ATOM 913 C CA . TRP A 1 110 ? 7.891 23.172 10.773 1 98.25 110 TRP A CA 1
ATOM 914 C C . TRP A 1 110 ? 8.648 23 12.086 1 98.25 110 TRP A C 1
ATOM 916 O O . TRP A 1 110 ? 8.172 22.328 13 1 98.25 110 TRP A O 1
ATOM 926 N N . GLN A 1 111 ? 9.758 23.625 12.172 1 98.25 111 GLN A N 1
ATOM 927 C CA . GLN A 1 111 ? 10.594 23.531 13.359 1 98.25 111 GLN A CA 1
ATOM 928 C C . GLN A 1 111 ? 9.867 24.062 14.594 1 98.25 111 GLN A C 1
ATOM 930 O O . GLN A 1 111 ? 9.914 23.453 15.664 1 98.25 111 GLN A O 1
ATOM 935 N N . GLU A 1 112 ? 9.234 25.156 14.453 1 98.19 112 GLU A N 1
ATOM 936 C CA . GLU A 1 112 ? 8.562 25.828 15.562 1 98.19 112 GLU A CA 1
ATOM 937 C C . GLU A 1 112 ? 7.477 24.938 16.172 1 98.19 112 GLU A C 1
ATOM 939 O O . GLU A 1 112 ? 7.434 24.75 17.375 1 98.19 112 GLU A O 1
ATOM 944 N N . VAL A 1 113 ? 6.625 24.406 15.344 1 98.56 113 VAL A N 1
ATOM 945 C CA . VAL A 1 113 ? 5.469 23.672 15.844 1 98.56 113 VAL A CA 1
ATOM 946 C C . VAL A 1 113 ? 5.934 22.391 16.516 1 98.56 113 VAL A C 1
ATOM 948 O O . VAL A 1 113 ? 5.379 21.969 17.547 1 98.56 113 VAL A O 1
ATOM 951 N N . GLU A 1 114 ? 6.906 21.688 15.898 1 98.62 114 GLU A N 1
ATOM 952 C CA . GLU A 1 114 ? 7.414 20.453 16.516 1 98.62 114 GLU A CA 1
ATOM 953 C C . GLU A 1 114 ? 8.062 20.75 17.875 1 98.62 114 GLU A C 1
ATOM 955 O O . GLU A 1 114 ? 7.855 20.016 18.844 1 98.62 114 GLU A O 1
ATOM 960 N N . GLU A 1 115 ? 8.812 21.844 17.938 1 98.62 115 GLU A N 1
ATOM 961 C CA . GLU A 1 115 ? 9.461 22.219 19.188 1 98.62 115 GLU A CA 1
ATOM 962 C C . GLU A 1 115 ? 8.438 22.609 20.25 1 98.62 115 GLU A C 1
ATOM 964 O O . GLU A 1 115 ? 8.523 22.156 21.406 1 98.62 115 GLU A O 1
ATOM 969 N N . LYS A 1 116 ? 7.477 23.391 19.906 1 98.44 116 LYS A N 1
ATOM 970 C CA . LYS A 1 116 ? 6.508 23.922 20.844 1 98.44 116 LYS A CA 1
ATOM 971 C C . LYS A 1 116 ? 5.586 22.828 21.375 1 98.44 116 LYS A C 1
ATOM 973 O O . LYS A 1 116 ? 5.016 22.953 22.469 1 98.44 116 LYS A O 1
ATOM 978 N N . THR A 1 117 ? 5.477 21.734 20.641 1 98.69 117 THR A N 1
ATOM 979 C CA . THR A 1 117 ? 4.496 20.734 21.031 1 98.69 117 THR A CA 1
ATOM 980 C C . THR A 1 117 ? 5.184 19.438 21.453 1 98.69 117 THR A C 1
ATOM 982 O O . THR A 1 117 ? 4.52 18.438 21.75 1 98.69 117 THR A O 1
ATOM 985 N N . LYS A 1 118 ? 6.5 19.375 21.516 1 98.38 118 LYS A N 1
ATOM 986 C CA . LYS A 1 118 ? 7.297 18.172 21.672 1 98.38 118 LYS A CA 1
ATOM 987 C C . LYS A 1 118 ? 6.977 17.453 22.984 1 98.38 118 LYS A C 1
ATOM 989 O O . LYS A 1 118 ? 7.133 16.234 23.078 1 98.38 118 LYS A O 1
ATOM 994 N N . GLU A 1 119 ? 6.438 18.156 23.969 1 98.12 119 GLU A N 1
ATOM 995 C CA . GLU A 1 119 ? 6.191 17.562 25.281 1 98.12 119 GLU A CA 1
ATOM 996 C C . GLU A 1 119 ? 4.73 17.156 25.438 1 98.12 119 GLU A C 1
ATOM 998 O O . GLU A 1 119 ? 4.34 16.609 26.484 1 98.12 119 GLU A O 1
ATOM 1003 N N . PHE A 1 120 ? 3.934 17.469 24.469 1 98.5 120 PHE A N 1
ATOM 1004 C CA . PHE A 1 120 ? 2.521 17.109 24.531 1 98.5 120 PHE A CA 1
ATOM 1005 C C . PHE A 1 120 ? 2.336 15.617 24.328 1 98.5 120 PHE A C 1
ATOM 1007 O O . PHE A 1 120 ? 3.092 14.984 23.594 1 98.5 120 PHE A O 1
ATOM 1014 N N . ASP A 1 121 ? 1.314 14.984 25.016 1 98 121 ASP A N 1
ATOM 1015 C CA . ASP A 1 121 ? 1.343 13.523 25.125 1 98 121 ASP A CA 1
ATOM 1016 C C . ASP A 1 121 ? -0.062 12.938 25 1 98 121 ASP A C 1
ATOM 1018 O O . ASP A 1 121 ? -0.259 11.734 25.188 1 98 121 ASP A O 1
ATOM 1022 N N . ARG A 1 122 ? -1.014 13.797 24.688 1 98.56 122 ARG A N 1
ATOM 1023 C CA . ARG A 1 122 ? -2.369 13.266 24.594 1 98.56 122 ARG A CA 1
ATOM 1024 C C . ARG A 1 122 ? -2.594 12.562 23.266 1 98.56 122 ARG A C 1
ATOM 1026 O O . ARG A 1 122 ? -3.227 11.508 23.203 1 98.56 122 ARG A O 1
ATOM 1033 N N . MET A 1 123 ? -2.115 13.109 22.188 1 98.81 123 MET A N 1
ATOM 1034 C CA . MET A 1 123 ? -2.184 12.586 20.828 1 98.81 123 MET A CA 1
ATOM 1035 C C . MET A 1 123 ? -1.052 13.148 19.984 1 98.81 123 MET A C 1
ATOM 1037 O O . MET A 1 123 ? -0.556 14.242 20.234 1 98.81 123 MET A O 1
ATOM 1041 N N . THR A 1 124 ? -0.596 12.375 19.031 1 98.94 124 THR A N 1
ATOM 1042 C CA . THR A 1 124 ? 0.35 12.883 18.047 1 98.94 124 THR A CA 1
ATOM 1043 C C . THR A 1 124 ? -0.337 13.094 16.703 1 98.94 124 THR A C 1
ATOM 1045 O O . THR A 1 124 ? -0.882 12.148 16.125 1 98.94 124 THR A O 1
ATOM 1048 N N . LEU A 1 125 ? -0.394 14.289 16.297 1 98.88 125 LEU A N 1
ATOM 1049 C CA . LEU A 1 125 ? -0.852 14.641 14.961 1 98.88 125 LEU 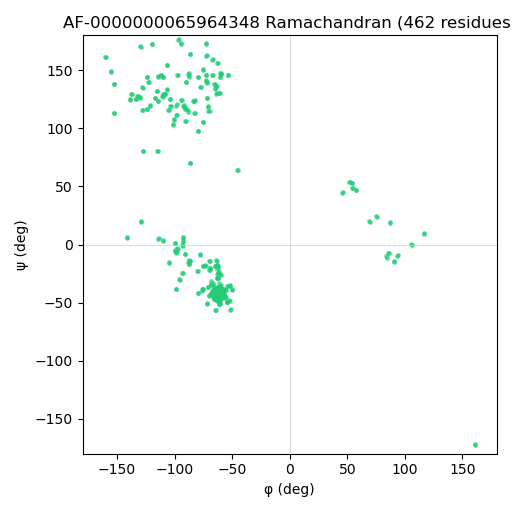A CA 1
ATOM 1050 C C . LEU A 1 125 ? 0.314 14.68 13.977 1 98.88 125 LEU A C 1
ATOM 1052 O O . LEU A 1 125 ? 1.251 15.461 14.148 1 98.88 125 LEU A O 1
ATOM 1056 N N . ILE A 1 126 ? 0.267 13.82 13.008 1 98.94 126 ILE A N 1
ATOM 1057 C CA . ILE A 1 126 ? 1.314 13.75 11.992 1 98.94 126 ILE A CA 1
ATOM 1058 C C . ILE A 1 126 ? 0.823 14.383 10.695 1 98.94 126 ILE A C 1
ATOM 1060 O O . ILE A 1 126 ? -0.193 13.969 10.141 1 98.94 126 ILE A O 1
ATOM 1064 N N . ILE A 1 127 ? 1.495 15.375 10.297 1 98.75 127 ILE A N 1
ATOM 1065 C CA . ILE A 1 127 ? 1.189 16.031 9.031 1 98.75 127 ILE A CA 1
ATOM 1066 C C . ILE A 1 127 ? 2.166 15.562 7.957 1 98.75 127 ILE A C 1
ATOM 1068 O O . ILE A 1 127 ? 3.348 15.914 7.988 1 98.75 127 ILE A O 1
ATOM 1072 N N . ALA A 1 128 ? 1.677 14.758 7.051 1 98.81 128 ALA A N 1
ATOM 1073 C CA . ALA A 1 128 ? 2.5 14.367 5.906 1 98.81 128 ALA A CA 1
ATOM 1074 C C . ALA A 1 128 ? 2.598 15.508 4.891 1 98.81 128 ALA A C 1
ATOM 1076 O O . ALA A 1 128 ? 1.628 15.805 4.191 1 98.81 128 ALA A O 1
ATOM 1077 N N . PHE A 1 129 ? 3.707 16.141 4.855 1 98.5 129 PHE A N 1
ATOM 1078 C CA . PHE A 1 129 ? 3.951 17.328 4.051 1 98.5 129 PHE A CA 1
ATOM 1079 C C . PHE A 1 129 ? 5.23 17.172 3.236 1 98.5 129 PHE A C 1
ATOM 1081 O O . PHE A 1 129 ? 6.305 16.938 3.795 1 98.5 129 PHE A O 1
ATOM 1088 N N . ASN A 1 130 ? 5.102 17.391 1.869 1 98.12 130 ASN A N 1
ATOM 1089 C CA . ASN A 1 130 ? 6.188 17.062 0.954 1 98.12 130 ASN A CA 1
ATOM 1090 C C . ASN A 1 130 ? 6.641 15.609 1.123 1 98.12 130 ASN A C 1
ATOM 1092 O O . ASN A 1 130 ? 7.828 15.352 1.342 1 98.12 130 ASN A O 1
ATOM 1096 N N . TYR A 1 131 ? 5.598 14.75 1.031 1 98.44 131 TYR A N 1
ATOM 1097 C CA . TYR A 1 131 ? 5.824 13.352 1.392 1 98.44 131 TYR A CA 1
ATOM 1098 C C . TYR A 1 131 ? 5.441 12.422 0.246 1 98.44 131 TYR A C 1
ATOM 1100 O O . TYR A 1 131 ? 4.461 12.672 -0.46 1 98.44 131 TYR A O 1
ATOM 1108 N N . GLY A 1 132 ? 6.176 11.352 0.09 1 97.94 132 GLY A N 1
ATOM 1109 C CA . GLY A 1 132 ? 5.918 10.195 -0.753 1 97.94 132 GLY A CA 1
ATOM 1110 C C . GLY A 1 132 ? 6.566 8.922 -0.239 1 97.94 132 GLY A C 1
ATOM 1111 O O . GLY A 1 132 ? 7.703 8.953 0.238 1 97.94 132 GLY A O 1
ATOM 1112 N N . GLY A 1 133 ? 5.793 7.867 -0.322 1 98.44 133 GLY A N 1
ATOM 1113 C CA . GLY A 1 133 ? 6.273 6.605 0.215 1 98.44 133 GLY A CA 1
ATOM 1114 C C . GLY A 1 133 ? 7.539 6.113 -0.462 1 98.44 133 GLY A C 1
ATOM 1115 O O . GLY A 1 133 ? 8.461 5.633 0.204 1 98.44 133 GLY A O 1
ATOM 1116 N N . ARG A 1 134 ? 7.602 6.148 -1.804 1 98.38 134 ARG A N 1
ATOM 1117 C CA . ARG A 1 134 ? 8.789 5.688 -2.52 1 98.38 134 ARG A CA 1
ATOM 1118 C C . ARG A 1 134 ? 10.008 6.52 -2.15 1 98.38 134 ARG A C 1
ATOM 1120 O O . ARG A 1 134 ? 11.094 5.977 -1.922 1 98.38 134 ARG A O 1
ATOM 1127 N N . ARG A 1 135 ? 9.82 7.859 -2.084 1 97.75 135 ARG A N 1
ATOM 1128 C CA . ARG A 1 135 ? 10.938 8.727 -1.711 1 97.75 135 ARG A CA 1
ATOM 1129 C C . ARG A 1 135 ? 11.422 8.414 -0.297 1 97.75 135 ARG A C 1
ATOM 1131 O O . ARG A 1 135 ? 12.625 8.414 -0.031 1 97.75 135 ARG A O 1
ATOM 1138 N N . GLU A 1 136 ? 10.508 8.219 0.642 1 98.62 136 GLU A N 1
ATOM 1139 C CA . GLU A 1 136 ? 10.898 7.867 2.006 1 98.62 136 GLU A CA 1
ATOM 1140 C C . GLU A 1 136 ? 11.773 6.617 2.029 1 98.62 136 GLU A C 1
ATOM 1142 O O . GLU A 1 136 ? 12.789 6.578 2.725 1 98.62 136 GLU A O 1
ATOM 1147 N N . ILE A 1 137 ? 11.383 5.594 1.289 1 98.69 137 ILE A N 1
ATOM 1148 C CA . ILE A 1 137 ? 12.148 4.359 1.215 1 98.69 137 ILE A CA 1
ATOM 1149 C C . ILE A 1 137 ? 13.539 4.648 0.651 1 98.69 137 ILE A C 1
ATOM 1151 O O . ILE A 1 137 ? 14.547 4.188 1.194 1 98.69 137 ILE A O 1
ATOM 1155 N N . LEU A 1 138 ? 13.586 5.426 -0.399 1 98.5 138 LEU A N 1
ATOM 1156 C CA . LEU A 1 138 ? 14.867 5.762 -1.011 1 98.5 138 LEU A CA 1
ATOM 1157 C C . LEU A 1 138 ? 15.75 6.523 -0.03 1 98.5 138 LEU A C 1
ATOM 1159 O O . LEU A 1 138 ? 16.953 6.262 0.055 1 98.5 138 LEU A O 1
ATOM 1163 N N . ASP A 1 139 ? 15.172 7.512 0.648 1 98.31 139 ASP A N 1
ATOM 1164 C CA . ASP A 1 139 ? 15.938 8.25 1.644 1 98.31 139 ASP A CA 1
ATOM 1165 C C . ASP A 1 139 ? 16.469 7.324 2.732 1 98.31 139 ASP A C 1
ATOM 1167 O O . ASP A 1 139 ? 17.609 7.477 3.184 1 98.31 139 ASP A O 1
ATOM 1171 N N . ALA A 1 140 ? 15.609 6.379 3.178 1 98.56 140 ALA A N 1
ATOM 1172 C CA . ALA A 1 140 ? 16.062 5.398 4.164 1 98.56 140 ALA A CA 1
ATOM 1173 C C . ALA A 1 140 ? 17.281 4.633 3.66 1 98.56 140 ALA A C 1
ATOM 1175 O O . ALA A 1 140 ? 18.25 4.438 4.402 1 98.56 140 ALA A O 1
ATOM 1176 N N . VAL A 1 141 ? 17.25 4.211 2.422 1 98.5 141 VAL A N 1
ATOM 1177 C CA . VAL A 1 141 ? 18.359 3.473 1.82 1 98.5 141 VAL A CA 1
ATOM 1178 C C . VAL A 1 141 ? 19.609 4.352 1.778 1 98.5 141 VAL A C 1
ATOM 1180 O O . VAL A 1 141 ? 20.703 3.893 2.09 1 98.5 141 VAL A O 1
ATOM 1183 N N . GLU A 1 142 ? 19.438 5.605 1.362 1 97.75 142 GLU A N 1
ATOM 1184 C CA . GLU A 1 142 ? 20.562 6.535 1.313 1 97.75 142 GLU A CA 1
ATOM 1185 C C . GLU A 1 142 ? 21.219 6.691 2.688 1 97.75 142 GLU A C 1
ATOM 1187 O O . GLU A 1 142 ? 22.438 6.715 2.803 1 97.75 142 GLU A O 1
ATOM 1192 N N . PHE A 1 143 ? 20.391 6.801 3.684 1 97.75 143 PHE A N 1
ATOM 1193 C CA . PHE A 1 143 ? 20.906 6.93 5.043 1 97.75 143 PHE A CA 1
ATOM 1194 C C . PHE A 1 143 ? 21.625 5.66 5.477 1 97.75 143 PHE A C 1
ATOM 1196 O O . PHE A 1 143 ? 22.641 5.719 6.164 1 97.75 143 PHE A O 1
ATOM 1203 N N . ILE A 1 144 ? 21.125 4.523 5.121 1 98.06 144 ILE A N 1
ATOM 1204 C CA . ILE A 1 144 ? 21.75 3.244 5.426 1 98.06 144 ILE A CA 1
ATOM 1205 C C . ILE A 1 144 ? 23.125 3.178 4.758 1 98.06 144 ILE A C 1
ATOM 1207 O O . ILE A 1 144 ? 24.109 2.799 5.391 1 98.06 144 ILE A O 1
ATOM 1211 N N . LEU A 1 145 ? 23.156 3.535 3.494 1 97.12 145 LEU A N 1
ATOM 1212 C CA . LEU A 1 145 ? 24.422 3.525 2.75 1 97.12 145 LEU A CA 1
ATOM 1213 C C . LEU A 1 145 ? 25.453 4.426 3.418 1 97.12 145 LEU A C 1
ATOM 1215 O O . LEU A 1 145 ? 26.625 4.066 3.51 1 97.12 145 LEU A O 1
ATOM 1219 N N . LYS A 1 146 ? 25 5.594 3.834 1 96.75 146 LYS A N 1
ATOM 1220 C CA . LYS A 1 146 ? 25.891 6.523 4.527 1 96.75 146 LYS A CA 1
ATOM 1221 C C . LYS A 1 146 ? 26.438 5.902 5.805 1 96.75 146 LYS A C 1
ATOM 1223 O O . LYS A 1 146 ? 27.641 5.977 6.07 1 96.75 146 LYS A O 1
ATOM 1228 N N . ASP A 1 147 ? 25.578 5.246 6.586 1 96.94 147 ASP A N 1
ATOM 1229 C CA . ASP A 1 147 ? 25.984 4.613 7.836 1 96.94 147 ASP A CA 1
ATOM 1230 C C . ASP A 1 147 ? 26.969 3.475 7.574 1 96.94 147 ASP A C 1
ATOM 1232 O O . ASP A 1 147 ? 27.969 3.34 8.281 1 96.94 147 ASP A O 1
ATOM 1236 N N . VAL A 1 148 ? 26.703 2.705 6.629 1 95.38 148 VAL A N 1
ATOM 1237 C CA . VAL A 1 148 ? 27.562 1.576 6.289 1 95.38 148 VAL A CA 1
ATOM 1238 C C . VAL A 1 148 ? 28.922 2.086 5.82 1 95.38 148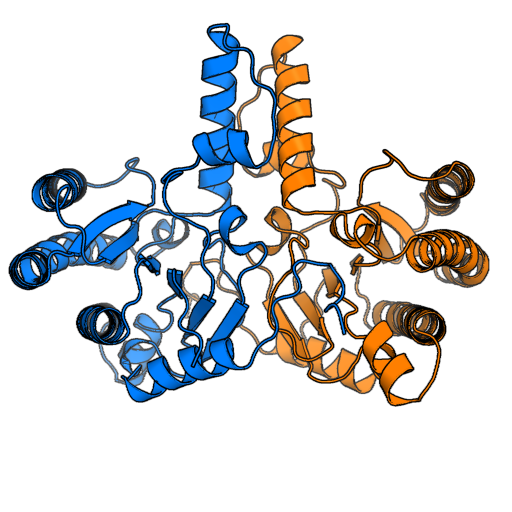 VAL A C 1
ATOM 1240 O O . VAL A 1 148 ? 29.953 1.516 6.164 1 95.38 148 VAL A O 1
ATOM 1243 N N . SER A 1 149 ? 28.906 3.109 5.043 1 93.81 149 SER A N 1
ATOM 1244 C CA . SER A 1 149 ? 30.141 3.693 4.566 1 93.81 149 SER A CA 1
ATOM 1245 C C . SER A 1 149 ? 30.984 4.227 5.719 1 93.81 149 SER A C 1
ATOM 1247 O O . SER A 1 149 ? 32.219 4.309 5.617 1 93.81 149 SER A O 1
ATOM 1249 N N . HIS A 1 150 ? 30.359 4.543 6.781 1 95.81 150 HIS A N 1
ATOM 1250 C CA . HIS A 1 150 ? 31.047 5.059 7.957 1 95.81 150 HIS A CA 1
ATOM 1251 C C . HIS A 1 150 ? 31.406 3.936 8.922 1 95.81 150 HIS A C 1
ATOM 1253 O O . HIS A 1 150 ? 31.812 4.191 10.055 1 95.81 150 HIS A O 1
ATOM 1259 N N . GLY A 1 151 ? 31.109 2.676 8.562 1 94.19 151 GLY A N 1
ATOM 1260 C CA . GLY A 1 151 ? 31.609 1.535 9.312 1 94.19 151 GLY A CA 1
ATOM 1261 C C . GLY A 1 151 ? 30.531 0.872 10.164 1 94.19 151 GLY A C 1
ATOM 1262 O O . GLY A 1 151 ? 30.812 -0.107 10.859 1 94.19 151 GLY A O 1
ATOM 1263 N N . LYS A 1 152 ? 29.359 1.404 10.094 1 95.38 152 LYS A N 1
ATOM 1264 C CA . LYS A 1 152 ? 28.281 0.795 10.875 1 95.38 152 LYS A CA 1
ATOM 1265 C C . LYS A 1 152 ? 27.859 -0.542 10.273 1 95.38 152 LYS A C 1
ATOM 1267 O O . LYS A 1 152 ? 27.641 -0.642 9.062 1 95.38 152 LYS A O 1
ATOM 1272 N N . LYS A 1 153 ? 27.859 -1.583 11.062 1 93.5 153 LYS A N 1
ATOM 1273 C CA . LYS A 1 153 ? 27.312 -2.869 10.633 1 93.5 153 LYS A CA 1
ATOM 1274 C C . LYS A 1 153 ? 25.797 -2.916 10.828 1 93.5 153 LYS A C 1
ATOM 1276 O O . LYS A 1 153 ? 25.297 -2.686 11.93 1 93.5 153 LYS A O 1
ATOM 1281 N N . ILE A 1 154 ? 25.203 -3.17 9.797 1 92.44 154 ILE A N 1
ATOM 1282 C CA . ILE A 1 154 ? 23.734 -3.152 9.875 1 92.44 154 ILE A CA 1
ATOM 1283 C C . ILE A 1 154 ? 23.188 -4.516 9.461 1 92.44 154 ILE A C 1
ATOM 1285 O O . ILE A 1 154 ? 23.5 -5.02 8.383 1 92.44 154 ILE A O 1
ATOM 1289 N N . GLU A 1 155 ? 22.453 -5.145 10.438 1 93.19 155 GLU A N 1
ATOM 1290 C CA . GLU A 1 155 ? 21.609 -6.281 10.086 1 93.19 155 GLU A CA 1
ATOM 1291 C C . GLU A 1 155 ? 20.219 -5.828 9.672 1 93.19 155 GLU A C 1
ATOM 1293 O O . GLU A 1 155 ? 19.453 -5.336 10.5 1 93.19 155 GLU A O 1
ATOM 1298 N N . LEU A 1 156 ? 19.953 -6.07 8.43 1 95.75 156 LEU A N 1
ATOM 1299 C CA . LEU A 1 156 ? 18.719 -5.504 7.898 1 95.75 156 LEU A CA 1
ATOM 1300 C C . LEU A 1 156 ? 17.516 -6.375 8.25 1 95.75 156 LEU A C 1
ATOM 1302 O O . LEU A 1 156 ? 17.438 -7.535 7.832 1 95.75 156 LEU A O 1
ATOM 1306 N N . THR A 1 157 ? 16.641 -5.898 9.062 1 97.25 157 THR A N 1
ATOM 1307 C CA . THR A 1 157 ? 15.336 -6.438 9.422 1 97.25 157 THR A CA 1
ATOM 1308 C C . THR A 1 157 ? 14.25 -5.371 9.273 1 97.25 157 THR A C 1
ATOM 1310 O O . THR A 1 157 ? 14.555 -4.207 9 1 97.25 157 THR A O 1
ATOM 1313 N N . GLU A 1 158 ? 13.023 -5.773 9.375 1 97.38 158 GLU A N 1
ATOM 1314 C CA . GLU A 1 158 ? 11.953 -4.781 9.328 1 97.38 158 GLU A CA 1
ATOM 1315 C C . GLU A 1 158 ? 12.117 -3.742 10.438 1 97.38 158 GLU A C 1
ATOM 1317 O O . GLU A 1 158 ? 11.875 -2.553 10.227 1 97.38 158 GLU A O 1
ATOM 1322 N N . GLU A 1 159 ? 12.539 -4.195 11.609 1 96.69 159 GLU A N 1
ATOM 1323 C CA . GLU A 1 159 ? 12.719 -3.32 12.758 1 96.69 159 GLU A CA 1
ATOM 1324 C C . GLU A 1 159 ? 13.844 -2.32 12.523 1 96.69 159 GLU A C 1
ATOM 1326 O O . GLU A 1 159 ? 13.695 -1.128 12.797 1 96.69 159 GLU A O 1
ATOM 1331 N N . THR A 1 160 ? 14.984 -2.826 12.031 1 97.06 160 THR A N 1
ATOM 1332 C CA . THR A 1 160 ? 16.109 -1.933 11.828 1 97.06 160 THR A CA 1
ATOM 1333 C C . THR A 1 160 ? 15.859 -0.981 10.664 1 97.06 160 THR A C 1
ATOM 1335 O O . THR A 1 160 ? 16.281 0.175 10.695 1 97.06 160 THR A O 1
ATOM 1338 N N . PHE A 1 161 ? 15.195 -1.492 9.625 1 98.44 161 PHE A N 1
ATOM 1339 C CA . PHE A 1 161 ? 14.867 -0.627 8.492 1 98.44 161 PHE A CA 1
ATOM 1340 C C . PHE A 1 161 ? 13.953 0.508 8.93 1 98.44 161 PHE A C 1
ATOM 1342 O O . PHE A 1 161 ? 14.125 1.652 8.508 1 98.44 161 PHE A O 1
ATOM 1349 N N . ARG A 1 162 ? 13 0.214 9.758 1 97.94 162 ARG A N 1
ATOM 1350 C CA . ARG A 1 162 ? 12.055 1.199 10.273 1 97.94 162 ARG A CA 1
ATOM 1351 C C . ARG A 1 162 ? 12.789 2.377 10.914 1 97.94 162 ARG A C 1
ATOM 1353 O O . ARG A 1 162 ? 12.328 3.518 10.82 1 97.94 162 ARG A O 1
ATOM 1360 N N . GLN A 1 163 ? 13.914 2.121 11.562 1 98 163 GLN A N 1
ATOM 1361 C CA . GLN A 1 163 ? 14.672 3.152 12.266 1 98 163 GLN A CA 1
ATOM 1362 C C . GLN A 1 163 ? 15.188 4.207 11.297 1 98 163 GLN A C 1
ATOM 1364 O O . GLN A 1 163 ? 15.578 5.305 11.711 1 98 163 GLN A O 1
ATOM 1369 N N . TYR A 1 164 ? 15.195 3.865 10.023 1 98.38 164 TYR A N 1
ATOM 1370 C CA . TYR A 1 164 ? 15.742 4.781 9.023 1 98.38 164 TYR A CA 1
ATOM 1371 C C . TYR A 1 164 ? 14.625 5.551 8.328 1 98.38 164 TYR A C 1
ATOM 1373 O O . TYR A 1 164 ? 14.891 6.445 7.52 1 98.38 164 TYR A O 1
ATOM 1381 N N . LEU A 1 165 ? 13.367 5.203 8.594 1 98.5 165 LEU A N 1
ATOM 1382 C CA . LEU A 1 165 ? 12.25 5.961 8.047 1 98.5 165 LEU A CA 1
ATOM 1383 C C . LEU A 1 165 ? 12.109 7.309 8.75 1 98.5 165 LEU A C 1
ATOM 1385 O O . LEU A 1 165 ? 12.828 7.59 9.711 1 98.5 165 LEU A O 1
ATOM 1389 N N . TYR A 1 166 ? 11.219 8.18 8.258 1 98.56 166 TYR A N 1
ATOM 1390 C CA . TYR A 1 166 ? 11.156 9.57 8.703 1 98.56 166 TYR A CA 1
ATOM 1391 C C . TYR A 1 166 ? 10.734 9.648 10.164 1 98.56 166 TYR A C 1
ATOM 1393 O O . TYR A 1 166 ? 11.25 10.477 10.922 1 98.56 166 TYR A O 1
ATOM 1401 N N . LEU A 1 167 ? 9.734 8.867 10.555 1 98.56 167 LEU A N 1
ATOM 1402 C CA . LEU A 1 167 ? 9.234 8.852 11.922 1 98.56 167 LEU A CA 1
ATOM 1403 C C . LEU A 1 167 ? 9.203 7.426 12.477 1 98.56 167 LEU A C 1
ATOM 1405 O O . LEU A 1 167 ? 8.133 6.824 12.586 1 98.56 167 LEU A O 1
ATOM 1409 N N . PRO A 1 168 ? 10.367 6.926 12.93 1 97.94 168 PRO A N 1
ATOM 1410 C CA . PRO A 1 168 ? 10.477 5.516 13.305 1 97.94 168 PRO A CA 1
ATOM 1411 C C . PRO A 1 168 ? 9.695 5.176 14.57 1 97.94 168 PRO A C 1
ATOM 1413 O O . PRO A 1 168 ? 9.391 4.008 14.82 1 97.94 168 PRO A O 1
ATOM 1416 N N . ASP A 1 169 ? 9.398 6.148 15.359 1 97.12 169 ASP A N 1
ATOM 1417 C CA . ASP A 1 169 ? 8.734 5.914 16.641 1 97.12 169 ASP A CA 1
ATOM 1418 C C . ASP A 1 169 ? 7.219 5.863 16.484 1 97.12 169 ASP A C 1
ATOM 1420 O O . ASP A 1 169 ? 6.504 5.461 17.391 1 97.12 169 ASP A O 1
ATOM 1424 N N . VAL A 1 170 ? 6.727 6.297 15.391 1 98.38 170 VAL A N 1
ATOM 1425 C CA . VAL A 1 170 ? 5.293 6.277 15.125 1 98.38 170 VAL A CA 1
ATOM 1426 C C . VAL A 1 170 ? 4.875 4.898 14.625 1 98.38 170 VAL A C 1
ATOM 1428 O O . VAL A 1 170 ? 5.449 4.379 13.664 1 98.38 170 VAL A O 1
ATOM 1431 N N . PRO A 1 171 ? 3.926 4.262 15.281 1 98.38 171 PRO A N 1
ATOM 1432 C CA . PRO A 1 171 ? 3.492 2.943 14.812 1 98.38 171 PRO A CA 1
ATOM 1433 C C . PRO A 1 171 ? 2.777 3 13.469 1 98.38 171 PRO A C 1
ATOM 1435 O O . PRO A 1 171 ? 2.309 4.062 13.055 1 98.38 171 PRO A O 1
ATOM 1438 N N . ASP A 1 172 ? 2.736 1.882 12.789 1 98.44 172 ASP A N 1
ATOM 1439 C CA . ASP A 1 172 ? 1.996 1.79 11.531 1 98.44 172 ASP A CA 1
ATOM 1440 C C . ASP A 1 172 ? 0.517 2.102 11.742 1 98.44 172 ASP A C 1
ATOM 1442 O O . ASP A 1 172 ? -0.041 1.809 12.805 1 98.44 172 ASP A O 1
ATOM 1446 N N . PRO A 1 173 ? -0.128 2.701 10.727 1 98.81 173 PRO A N 1
ATOM 1447 C CA . PRO A 1 173 ? -1.567 2.928 10.875 1 98.81 173 PRO A CA 1
ATOM 1448 C C . PRO A 1 173 ? -2.367 1.629 10.938 1 98.81 173 PRO A C 1
ATOM 1450 O O . PRO A 1 173 ? -2.074 0.684 10.203 1 98.81 173 PRO A O 1
ATOM 1453 N N . ASP A 1 174 ? -3.309 1.663 11.852 1 98.5 174 ASP A N 1
ATOM 1454 C CA . ASP A 1 174 ? -4.289 0.58 11.891 1 98.5 174 ASP A CA 1
ATOM 1455 C C . ASP A 1 174 ? -5.305 0.713 10.758 1 98.5 174 ASP A C 1
ATOM 1457 O O . ASP A 1 174 ? -5.711 -0.285 10.156 1 98.5 174 ASP A O 1
ATOM 1461 N N . LEU A 1 175 ? -5.645 1.918 10.523 1 98.75 175 LEU A N 1
ATOM 1462 C CA . LEU A 1 175 ? -6.703 2.256 9.57 1 98.75 175 LEU A CA 1
ATOM 1463 C C . LEU A 1 175 ? -6.293 3.439 8.703 1 98.75 175 LEU A C 1
ATOM 1465 O O . LEU A 1 175 ? -5.793 4.445 9.211 1 98.75 175 LEU A O 1
ATOM 1469 N N . ILE A 1 176 ? -6.426 3.297 7.418 1 98.88 176 ILE A N 1
ATOM 1470 C CA . ILE A 1 176 ? -6.246 4.391 6.473 1 98.88 176 ILE A CA 1
ATOM 1471 C C . ILE A 1 176 ? -7.574 4.711 5.789 1 98.88 176 ILE A C 1
ATOM 1473 O O . ILE A 1 176 ? -8.203 3.828 5.195 1 98.88 176 ILE A O 1
ATOM 1477 N N . ILE A 1 177 ? -7.973 5.938 5.91 1 98.81 177 ILE A N 1
ATOM 1478 C CA . ILE A 1 177 ? -9.219 6.426 5.332 1 98.81 177 ILE A CA 1
ATOM 1479 C C . ILE A 1 177 ? -8.914 7.301 4.117 1 98.81 177 ILE A C 1
ATOM 1481 O O . ILE A 1 177 ? -8.008 8.133 4.16 1 98.81 177 ILE A O 1
ATOM 1485 N N . ARG A 1 178 ? -9.617 7.051 3.064 1 98.75 178 ARG A N 1
ATOM 1486 C CA . ARG A 1 178 ? -9.531 7.969 1.932 1 98.75 178 ARG A CA 1
ATOM 1487 C C . ARG A 1 178 ? -10.914 8.43 1.485 1 98.75 178 ARG A C 1
ATOM 1489 O O . ARG A 1 178 ? -11.836 7.617 1.366 1 98.75 178 ARG A O 1
ATOM 1496 N N . THR A 1 179 ? -10.992 9.711 1.256 1 98.44 179 THR A N 1
ATOM 1497 C CA . THR A 1 179 ? -12.227 10.289 0.742 1 98.44 179 THR A CA 1
ATOM 1498 C C . THR A 1 179 ? -12.188 10.398 -0.78 1 98.44 179 THR A C 1
ATOM 1500 O O . THR A 1 179 ? -11.195 10.016 -1.405 1 98.44 179 THR A O 1
ATOM 1503 N N . SER A 1 180 ? -13.32 10.773 -1.43 1 96.94 180 SER A N 1
ATOM 1504 C CA . SER A 1 180 ? -13.531 11.148 -2.824 1 96.94 180 SER A CA 1
ATOM 1505 C C . SER A 1 180 ? -13.961 9.945 -3.66 1 96.94 180 SER A C 1
ATOM 1507 O O . SER A 1 180 ? -14.258 10.086 -4.848 1 96.94 180 SER A O 1
ATOM 1509 N N . GLY A 1 181 ? -13.906 8.797 -3.102 1 94 181 GLY A N 1
ATOM 1510 C CA . GLY A 1 181 ? -14.297 7.609 -3.85 1 94 181 GLY A CA 1
ATOM 1511 C C . GLY A 1 181 ? -13.141 6.969 -4.598 1 94 181 GLY A C 1
ATOM 1512 O O . GLY A 1 181 ? -13.258 5.836 -5.07 1 94 181 GLY A O 1
ATOM 1513 N N . GLU A 1 182 ? -12.062 7.672 -4.734 1 95.56 182 GLU A N 1
ATOM 1514 C CA . GLU A 1 182 ? -10.875 7.074 -5.34 1 95.56 182 GLU A CA 1
ATOM 1515 C C . GLU A 1 182 ? -10.328 5.934 -4.484 1 95.56 182 GLU A C 1
ATOM 1517 O O . GLU A 1 182 ? -10.258 6.055 -3.258 1 95.56 182 GLU A O 1
ATOM 1522 N N . MET A 1 183 ? -10.008 4.844 -5.141 1 97.25 183 MET A N 1
ATOM 1523 C CA . MET A 1 183 ? -9.516 3.68 -4.414 1 97.25 183 MET A CA 1
ATOM 1524 C C . MET A 1 183 ? -8.07 3.375 -4.793 1 97.25 183 MET A C 1
ATOM 1526 O O . MET A 1 183 ? -7.809 2.471 -5.586 1 97.25 183 MET A O 1
ATOM 1530 N N . ARG A 1 184 ? -7.199 4.07 -4.238 1 97.69 184 ARG A N 1
ATOM 1531 C CA . ARG A 1 184 ? -5.754 3.939 -4.383 1 97.69 184 ARG A CA 1
ATOM 1532 C C . ARG A 1 184 ? -5.023 4.605 -3.221 1 97.69 184 ARG A C 1
ATOM 1534 O O . ARG A 1 184 ? -5.59 5.457 -2.533 1 97.69 184 ARG A O 1
ATOM 1541 N N . LEU A 1 185 ? -3.781 4.277 -2.979 1 97.69 185 LEU A N 1
ATOM 1542 C CA . LEU A 1 185 ? -3.02 4.836 -1.866 1 97.69 185 LEU A CA 1
ATOM 1543 C C . LEU A 1 185 ? -2.236 6.066 -2.309 1 97.69 185 LEU A C 1
ATOM 1545 O O . LEU A 1 185 ? -1.865 6.902 -1.481 1 97.69 185 LEU A O 1
ATOM 1549 N N . SER A 1 186 ? -1.924 6.16 -3.604 1 96.81 186 SER A N 1
ATOM 1550 C CA . SER A 1 186 ? -1.263 7.328 -4.184 1 96.81 186 SER A CA 1
ATOM 1551 C C . SER A 1 186 ? 0.071 7.602 -3.496 1 96.81 186 SER A C 1
ATOM 1553 O O . SER A 1 186 ? 0.346 8.734 -3.094 1 96.81 186 SER A O 1
ATOM 1555 N N . ASN A 1 187 ? 0.862 6.59 -3.316 1 97.75 187 ASN A N 1
ATOM 1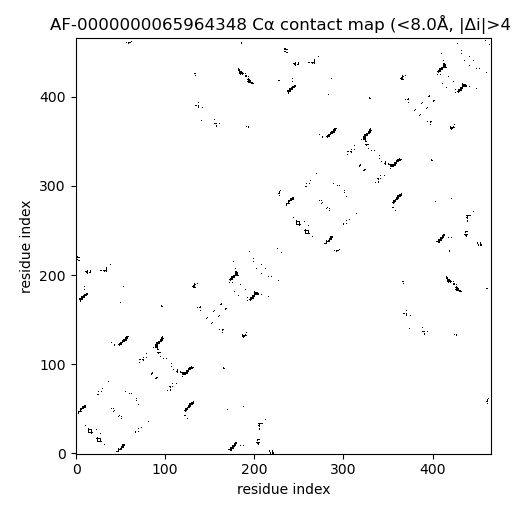556 C CA . ASN A 1 187 ? 2.23 6.715 -2.826 1 97.75 187 ASN A CA 1
ATOM 1557 C C . ASN A 1 187 ? 2.266 7.148 -1.363 1 97.75 187 ASN A C 1
ATOM 1559 O O . ASN A 1 187 ? 3.254 7.723 -0.905 1 97.75 187 ASN A O 1
ATOM 1563 N N . PHE A 1 188 ? 1.108 6.93 -0.663 1 98.56 188 PHE A N 1
ATOM 1564 C CA . PHE A 1 188 ? 0.967 7.312 0.738 1 98.56 188 PHE A CA 1
ATOM 1565 C C . PHE A 1 188 ? 1.342 6.152 1.654 1 98.56 188 PHE A C 1
ATOM 1567 O O . PHE A 1 188 ? 0.775 5.062 1.548 1 98.56 188 PHE A O 1
ATOM 1574 N N . LEU A 1 189 ? 2.369 6.293 2.529 1 98.75 189 LEU A N 1
ATOM 1575 C CA . LEU A 1 189 ? 2.752 5.387 3.605 1 98.75 189 LEU A CA 1
ATOM 1576 C C . LEU A 1 189 ? 2.914 3.963 3.082 1 98.75 189 LEU A C 1
ATOM 1578 O O . LEU A 1 189 ? 2.342 3.023 3.639 1 98.75 189 LEU A O 1
ATOM 1582 N N . LEU A 1 190 ? 3.713 3.785 2.084 1 98.5 190 LEU A N 1
ATOM 1583 C CA . LEU A 1 190 ? 3.832 2.496 1.412 1 98.5 190 LEU A CA 1
ATOM 1584 C C . LEU A 1 190 ? 4.336 1.427 2.375 1 98.5 190 LEU A C 1
ATOM 1586 O O . LEU A 1 190 ? 3.686 0.396 2.562 1 98.5 190 LEU A O 1
ATOM 1590 N N . TRP A 1 191 ? 5.434 1.721 3.051 1 98.56 191 TRP A N 1
ATOM 1591 C CA . TRP A 1 191 ? 5.992 0.762 3.998 1 98.56 191 TRP A CA 1
ATOM 1592 C C . TRP A 1 191 ? 5.043 0.536 5.168 1 98.56 191 TRP A C 1
ATOM 1594 O O . TRP A 1 191 ? 4.766 -0.607 5.539 1 98.56 191 TRP A O 1
ATOM 1604 N N . GLN A 1 192 ? 4.477 1.644 5.672 1 98.69 192 GLN A N 1
ATOM 1605 C CA . GLN A 1 192 ? 3.705 1.626 6.91 1 98.69 192 GLN A CA 1
ATOM 1606 C C . GLN A 1 192 ? 2.328 1.001 6.691 1 98.69 192 GLN A C 1
ATOM 1608 O O . GLN A 1 192 ? 1.687 0.552 7.645 1 98.69 192 GLN A O 1
ATOM 1613 N N . SER A 1 193 ? 1.857 0.916 5.434 1 98.38 193 SER A N 1
ATOM 1614 C CA . SER A 1 193 ? 0.478 0.517 5.172 1 98.38 193 SER A CA 1
ATOM 1615 C C . SER A 1 193 ? 0.37 -0.989 4.957 1 98.38 193 SER A C 1
ATOM 1617 O O . SER A 1 193 ? -0.709 -1.502 4.652 1 98.38 193 SER A O 1
ATOM 1619 N N . ALA A 1 194 ? 1.449 -1.742 5.141 1 97.62 194 ALA A N 1
ATOM 1620 C CA . ALA A 1 194 ? 1.535 -3.158 4.789 1 97.62 194 ALA A CA 1
ATOM 1621 C C . ALA A 1 194 ? 0.345 -3.934 5.348 1 97.62 194 ALA A C 1
ATOM 1623 O O . ALA A 1 194 ? -0.227 -4.781 4.66 1 97.62 194 ALA A O 1
ATOM 1624 N N . TYR A 1 195 ? -0.112 -3.604 6.566 1 96.62 195 TYR A N 1
ATOM 1625 C CA . TYR A 1 195 ? -1.179 -4.379 7.191 1 96.62 195 TYR A CA 1
ATOM 1626 C C . TYR A 1 195 ? -2.291 -3.465 7.691 1 96.62 195 TYR A C 1
ATOM 1628 O O . TYR A 1 195 ? -3.031 -3.824 8.609 1 96.62 195 TYR A O 1
ATOM 1636 N N . SER A 1 196 ? -2.289 -2.285 7.129 1 98.31 196 SER A N 1
ATOM 1637 C CA . SER A 1 196 ? -3.355 -1.352 7.473 1 98.31 196 SER A CA 1
ATOM 1638 C C . SER A 1 196 ? -4.688 -1.785 6.867 1 98.31 196 SER A C 1
ATOM 1640 O O . SER A 1 196 ? -4.73 -2.256 5.727 1 98.31 196 SER A O 1
ATOM 1642 N N . GLU A 1 197 ? -5.746 -1.63 7.652 1 98.25 197 GLU A N 1
ATOM 1643 C CA . GLU A 1 197 ? -7.082 -1.678 7.059 1 98.25 197 GLU A CA 1
ATOM 1644 C C . GLU A 1 197 ? -7.375 -0.414 6.258 1 98.25 197 GLU A C 1
ATOM 1646 O O . GLU A 1 197 ? -6.965 0.683 6.645 1 98.25 197 GLU A O 1
ATOM 1651 N N . LEU A 1 198 ? -8.031 -0.602 5.152 1 98.62 198 LEU A N 1
ATOM 1652 C CA . LEU A 1 198 ? -8.359 0.535 4.297 1 98.62 198 LEU A CA 1
ATOM 1653 C C . LEU A 1 198 ? -9.859 0.814 4.312 1 98.62 198 LEU A C 1
ATOM 1655 O O . LEU A 1 198 ? -10.664 -0.112 4.418 1 98.62 198 LEU A O 1
ATOM 1659 N N . TYR A 1 199 ? -10.242 2.031 4.25 1 98.19 199 TYR A N 1
ATOM 1660 C CA . TYR A 1 199 ? -11.625 2.465 4.164 1 98.19 199 TYR A CA 1
ATOM 1661 C C . TYR A 1 199 ? -11.781 3.613 3.176 1 98.19 199 TYR A C 1
ATOM 1663 O O . TYR A 1 199 ? -11.133 4.652 3.312 1 98.19 199 TYR A O 1
ATOM 1671 N N . PHE A 1 200 ? -12.656 3.416 2.217 1 97.44 200 PHE A N 1
ATOM 1672 C CA . PHE A 1 200 ? -12.859 4.41 1.171 1 97.44 200 PHE A CA 1
ATOM 1673 C C . PHE A 1 200 ? -14.266 4.996 1.244 1 97.44 200 PHE A C 1
ATOM 1675 O O . PHE A 1 200 ? -15.242 4.258 1.347 1 97.44 200 PHE A O 1
ATOM 1682 N N . PHE A 1 201 ? -14.273 6.324 1.185 1 93.56 201 PHE A N 1
ATOM 1683 C CA . PHE A 1 201 ? -15.531 7.055 1.185 1 93.56 201 PHE A CA 1
ATOM 1684 C C . PHE A 1 201 ? -15.742 7.77 -0.145 1 93.56 201 PHE A C 1
ATOM 1686 O O . PHE A 1 201 ? -14.797 8.312 -0.722 1 93.56 201 PHE A O 1
ATOM 1693 N N . LYS A 1 202 ? -17.016 7.805 -0.535 1 95.12 202 LYS A N 1
ATOM 1694 C CA . LYS A 1 202 ? -17.297 8.477 -1.801 1 95.12 202 LYS A CA 1
ATOM 1695 C C . LYS A 1 202 ? -17.344 9.992 -1.624 1 95.12 202 LYS A C 1
ATOM 1697 O O . LYS A 1 202 ? -17.125 10.742 -2.578 1 95.12 202 LYS A O 1
ATOM 1702 N N . LYS A 1 203 ? -17.594 10.469 -0.46 1 97.12 203 LYS A N 1
ATOM 1703 C CA . LYS A 1 203 ? -17.719 11.891 -0.173 1 97.12 203 LYS A CA 1
ATOM 1704 C C . LYS A 1 203 ? -16.375 12.602 -0.355 1 97.12 203 LYS A C 1
ATOM 1706 O O . LYS A 1 203 ? -15.32 12.039 -0.064 1 97.12 203 LYS A O 1
ATOM 1711 N N . LEU A 1 204 ? -16.516 13.844 -0.818 1 98.56 204 LEU A N 1
ATOM 1712 C CA . LEU A 1 204 ? -15.32 14.68 -0.898 1 98.56 204 LEU A CA 1
ATOM 1713 C C . LEU A 1 204 ? -14.906 15.172 0.484 1 98.56 204 LEU A C 1
ATOM 1715 O O . LEU A 1 204 ? -15.758 15.414 1.342 1 98.56 204 LEU A O 1
ATOM 1719 N N . TRP A 1 205 ? -13.656 15.422 0.728 1 98.69 205 TRP A N 1
ATOM 1720 C CA . TRP A 1 205 ? -13.086 15.672 2.045 1 98.69 205 TRP A CA 1
ATOM 1721 C C . TRP A 1 205 ? -13.781 16.859 2.721 1 98.69 205 TRP A C 1
ATOM 1723 O O . TRP A 1 205 ? -14.195 16.766 3.877 1 98.69 205 TRP A O 1
ATOM 1733 N N . PRO A 1 206 ? -14.016 17.969 1.989 1 98.81 206 PRO A N 1
ATOM 1734 C CA . PRO A 1 206 ? -14.633 19.109 2.689 1 98.81 206 PRO A CA 1
ATOM 1735 C C . PRO A 1 206 ? -16.031 18.781 3.199 1 98.81 206 PRO A C 1
ATOM 1737 O O . PRO A 1 206 ? -16.578 19.531 4.027 1 98.81 206 PRO A O 1
ATOM 1740 N N . ASP A 1 207 ? -16.625 17.703 2.744 1 98.56 207 ASP A N 1
ATOM 1741 C CA . ASP A 1 207 ? -17.953 17.312 3.166 1 98.56 207 ASP A CA 1
ATOM 1742 C C . ASP A 1 207 ? -17.891 16.25 4.262 1 98.56 207 ASP A C 1
ATOM 1744 O O . ASP A 1 207 ? -18.922 15.781 4.746 1 98.56 207 ASP A O 1
ATOM 1748 N N . PHE A 1 208 ? -16.75 15.789 4.633 1 98.56 208 PHE A N 1
ATOM 1749 C CA . PHE A 1 208 ? -16.531 14.742 5.629 1 98.56 208 PHE A CA 1
ATOM 1750 C C . PHE A 1 208 ? -17.016 15.203 7.004 1 98.56 208 PHE A C 1
ATOM 1752 O O . PHE A 1 208 ? -16.672 16.297 7.449 1 98.56 208 PHE A O 1
ATOM 1759 N N . THR A 1 209 ? -17.828 14.398 7.691 1 98.5 209 THR A N 1
ATOM 1760 C CA . THR A 1 209 ? -18.453 14.758 8.953 1 98.5 209 THR A CA 1
ATOM 1761 C C . THR A 1 209 ? -18.031 13.797 10.062 1 98.5 209 THR A C 1
ATOM 1763 O O . THR A 1 209 ? -17.375 12.797 9.797 1 98.5 209 THR A O 1
ATOM 1766 N N . LYS A 1 210 ? -18.438 14.172 11.25 1 98.5 210 LYS A N 1
ATOM 1767 C CA . LYS A 1 210 ? -18.188 13.297 12.391 1 98.5 210 LYS A CA 1
ATOM 1768 C C . LYS A 1 210 ? -18.828 11.938 12.195 1 98.5 210 LYS A C 1
ATOM 1770 O O . LYS A 1 210 ? -18.25 10.906 12.539 1 98.5 210 LYS A O 1
ATOM 1775 N N . ARG A 1 211 ? -20.031 11.961 11.672 1 98.19 211 ARG A N 1
ATOM 1776 C CA . ARG A 1 211 ? -20.734 10.711 11.406 1 98.19 211 ARG A CA 1
ATOM 1777 C C . ARG A 1 211 ? -19.938 9.82 10.461 1 98.19 211 ARG A C 1
ATOM 1779 O O . ARG A 1 211 ? -19.875 8.602 10.664 1 98.19 211 ARG A O 1
ATOM 1786 N N . ASP A 1 212 ? -19.391 10.406 9.43 1 98.38 212 ASP A N 1
ATOM 1787 C CA . ASP A 1 212 ? -18.562 9.648 8.484 1 98.38 212 ASP A CA 1
ATOM 1788 C C . ASP A 1 212 ? -17.359 9.047 9.188 1 98.38 212 ASP A C 1
ATOM 1790 O O . ASP A 1 212 ? -17.031 7.871 8.984 1 98.38 212 ASP A O 1
ATOM 1794 N N . PHE A 1 213 ? -16.719 9.844 10.016 1 98.5 213 PHE A N 1
ATOM 1795 C CA . PHE A 1 213 ? -15.539 9.398 10.766 1 98.5 213 PHE A CA 1
ATOM 1796 C C . PHE A 1 213 ? -15.883 8.211 11.648 1 98.5 213 PHE A C 1
ATOM 1798 O O . PHE A 1 213 ? -15.18 7.199 11.648 1 98.5 213 PHE A O 1
ATOM 1805 N N . LEU A 1 214 ? -16.984 8.305 12.32 1 98.19 214 LEU A N 1
ATOM 1806 C CA . LEU A 1 214 ? -17.406 7.238 13.219 1 98.19 214 LEU A CA 1
ATOM 1807 C C . LEU A 1 214 ? -17.75 5.973 12.445 1 98.19 214 LEU A C 1
ATOM 1809 O O . LEU A 1 214 ? -17.5 4.863 12.914 1 98.19 214 LEU A O 1
ATOM 1813 N N . ARG A 1 215 ? -18.297 6.125 11.297 1 97.56 215 ARG A N 1
ATOM 1814 C CA . ARG A 1 215 ? -18.578 4.973 10.453 1 97.56 215 ARG A CA 1
ATOM 1815 C C . ARG A 1 215 ? -17.312 4.238 10.062 1 97.56 215 ARG A C 1
ATOM 1817 O O . ARG A 1 215 ? -17.281 3.006 10.039 1 97.56 215 ARG A O 1
ATOM 1824 N N . ALA A 1 216 ? -16.297 4.977 9.711 1 98 216 ALA A N 1
ATOM 1825 C CA . ALA A 1 216 ? -15.016 4.367 9.367 1 98 216 ALA A CA 1
ATOM 1826 C C . ALA A 1 216 ? -14.438 3.605 10.562 1 98 216 ALA A C 1
ATOM 1828 O O . ALA A 1 216 ? -13.945 2.484 10.406 1 98 216 ALA A O 1
ATOM 1829 N N . ILE A 1 217 ? -14.531 4.215 11.758 1 98.12 217 ILE A N 1
ATOM 1830 C CA . ILE A 1 217 ? -14.023 3.592 12.977 1 98.12 217 ILE A CA 1
ATOM 1831 C C . ILE A 1 217 ? -14.82 2.322 13.273 1 98.12 217 ILE A C 1
ATOM 1833 O O . ILE A 1 217 ? -14.25 1.302 13.664 1 98.12 217 ILE A O 1
ATOM 1837 N N . GLU A 1 218 ? -16.094 2.422 13.055 1 97.06 218 GLU A N 1
ATOM 1838 C CA . GLU A 1 218 ? -16.953 1.257 13.266 1 97.06 218 GLU A CA 1
ATOM 1839 C C . GLU A 1 218 ? -16.594 0.124 12.312 1 97.06 218 GLU A C 1
ATOM 1841 O O . GLU A 1 218 ? -16.562 -1.044 12.703 1 97.06 218 GLU A O 1
ATOM 1846 N N . SER A 1 219 ? -16.391 0.497 11.117 1 95.88 219 SER A N 1
ATOM 1847 C CA . SER A 1 219 ? -15.984 -0.499 10.125 1 95.88 219 SER A CA 1
ATOM 1848 C C . SER A 1 219 ? -14.711 -1.218 10.555 1 95.88 219 SER A C 1
ATOM 1850 O O . SER A 1 219 ? -14.617 -2.443 10.445 1 95.88 219 SER A O 1
ATOM 1852 N N . TYR A 1 220 ? -13.797 -0.507 11.023 1 96.5 220 TYR A N 1
ATOM 1853 C CA . TYR A 1 220 ? -12.555 -1.071 11.539 1 96.5 220 TYR A CA 1
ATOM 1854 C C . TYR A 1 220 ? -12.82 -2.02 12.703 1 96.5 220 TYR A C 1
ATOM 1856 O O . TYR A 1 220 ? -12.242 -3.104 12.773 1 96.5 220 TYR A O 1
ATOM 1864 N N . SER A 1 221 ? -13.648 -1.545 13.547 1 95 221 SER A N 1
ATOM 1865 C CA . SER A 1 221 ? -13.93 -2.301 14.758 1 95 221 SER A CA 1
ATOM 1866 C C . SER A 1 221 ? -14.516 -3.672 14.43 1 95 221 SER A C 1
ATOM 1868 O O . SER A 1 221 ? -14.336 -4.625 15.195 1 95 221 SER A O 1
ATOM 1870 N N . LYS A 1 222 ? -15.156 -3.85 13.312 1 91.44 222 LYS A N 1
ATOM 1871 C CA . LYS A 1 222 ? -15.836 -5.086 12.938 1 91.44 222 LYS A CA 1
ATOM 1872 C C . LYS A 1 222 ? -14.891 -6.02 12.172 1 91.44 222 LYS A C 1
ATOM 1874 O O . LYS A 1 222 ? -15.234 -7.176 11.922 1 91.44 222 LYS A O 1
ATOM 1879 N N . ARG A 1 223 ? -13.781 -5.543 11.859 1 89.5 223 ARG A N 1
ATOM 1880 C CA . ARG A 1 223 ? -12.852 -6.328 11.055 1 89.5 223 ARG A CA 1
ATOM 1881 C C . ARG A 1 223 ? -11.961 -7.199 11.93 1 89.5 223 ARG A C 1
ATOM 1883 O O . ARG A 1 223 ? -11.641 -6.828 13.062 1 89.5 223 ARG A O 1
ATOM 1890 N N . GLU A 1 224 ? -11.641 -8.328 11.375 1 81.38 224 GLU A N 1
ATOM 1891 C CA . GLU A 1 224 ? -10.695 -9.234 12.016 1 81.38 224 GLU A CA 1
ATOM 1892 C C . GLU A 1 224 ? -9.289 -9.07 11.43 1 81.38 224 GLU A C 1
ATOM 1894 O O . GLU A 1 224 ? -9.086 -9.289 10.234 1 81.38 224 GLU A O 1
ATOM 1899 N N . ARG A 1 225 ? -8.43 -8.742 12.281 1 76.56 225 ARG A N 1
ATOM 1900 C CA . ARG A 1 225 ? -7.047 -8.57 11.844 1 76.56 225 ARG A CA 1
ATOM 1901 C C . ARG A 1 225 ? -6.215 -9.812 12.148 1 76.56 225 ARG A C 1
ATOM 1903 O O . ARG A 1 225 ? -5.965 -10.125 13.312 1 76.56 225 ARG A O 1
ATOM 1910 N N . ARG A 1 226 ? -5.766 -10.586 11.031 1 69.88 226 ARG A N 1
ATOM 1911 C CA . ARG A 1 226 ? -5.129 -11.891 11.172 1 69.88 226 ARG A CA 1
ATOM 1912 C C . ARG A 1 226 ? -3.627 -11.797 10.93 1 69.88 226 ARG A C 1
ATOM 1914 O O . ARG A 1 226 ? -2.873 -12.688 11.328 1 69.88 226 ARG A O 1
ATOM 1921 N N . PHE A 1 227 ? -3.096 -10.875 10.406 1 70.56 227 PHE A N 1
ATOM 1922 C CA . PHE A 1 227 ? -1.694 -10.664 10.062 1 70.56 227 PHE A CA 1
ATOM 1923 C C . PHE A 1 227 ? -1.106 -11.898 9.398 1 70.56 227 PHE A C 1
ATOM 1925 O O . PHE A 1 227 ? -0.032 -12.367 9.781 1 70.56 227 PHE A O 1
ATOM 1932 N N . GLY A 1 228 ? -1.893 -12.5 8.414 1 67.12 228 GLY A N 1
ATOM 1933 C CA . GLY A 1 228 ? -1.41 -13.617 7.613 1 67.12 228 GLY A CA 1
ATOM 1934 C C . GLY A 1 228 ? -1.572 -14.961 8.305 1 67.12 228 GLY A C 1
ATOM 1935 O O . GLY A 1 228 ? -1.274 -16 7.723 1 67.12 228 GLY A O 1
ATOM 1936 N N . GLY A 1 229 ? -1.919 -14.984 9.555 1 71.75 229 GLY A N 1
ATOM 1937 C CA . GLY A 1 229 ? -2.182 -16.219 10.281 1 71.75 229 GLY A CA 1
ATOM 1938 C C . GLY A 1 229 ? -3.656 -16.562 10.359 1 71.75 229 GLY A C 1
ATOM 1939 O O . GLY A 1 229 ? -4.457 -16.078 9.562 1 71.75 229 GLY A O 1
ATOM 1940 N N . LEU A 1 230 ? -3.895 -17.797 10.977 1 72.25 230 LEU A N 1
ATOM 1941 C CA . LEU A 1 230 ? -5.277 -18.188 11.219 1 72.25 230 LEU A CA 1
ATOM 1942 C C . LEU A 1 230 ? -5.777 -17.656 12.555 1 72.25 230 LEU A C 1
ATOM 1944 O O . LEU A 1 230 ? -4.977 -17.359 13.445 1 72.25 230 LEU A O 1
ATOM 1948 N N . ILE A 1 231 ? -7.145 -17.297 12.547 1 59 231 ILE A N 1
ATOM 1949 C CA . ILE A 1 231 ? -7.715 -16.969 13.852 1 59 231 ILE A CA 1
ATOM 1950 C C . ILE A 1 231 ? -7.852 -18.234 14.688 1 59 231 ILE A C 1
ATOM 1952 O O . ILE A 1 231 ? -8.172 -19.312 14.156 1 59 231 ILE A O 1
ATOM 1956 N N . ASN A 1 232 ? -7.094 -18.344 15.844 1 45.5 232 ASN A N 1
ATOM 1957 C CA . ASN A 1 232 ? -7.262 -19.469 16.75 1 45.5 232 ASN A CA 1
ATOM 1958 C C . ASN A 1 232 ? -8.734 -19.766 17 1 45.5 232 ASN A C 1
ATOM 1960 O O . ASN A 1 232 ? -9.469 -18.906 17.516 1 45.5 232 ASN A O 1
ATOM 1964 N N . GLY A 1 233 ? -9.484 -20.156 15.984 1 34.09 233 GLY A N 1
ATOM 1965 C CA . GLY A 1 233 ? -10.734 -20.656 16.531 1 34.09 233 GLY A CA 1
ATOM 1966 C C . GLY A 1 233 ? -10.586 -22 17.219 1 34.09 233 GLY A C 1
ATOM 1967 O O . GLY A 1 233 ? -9.625 -22.734 16.969 1 34.09 233 GLY A O 1
ATOM 1968 N N . MET B 1 1 ? -13.57 0.452 -23.5 1 84.12 1 MET B N 1
ATOM 1969 C CA . MET B 1 1 ? -13.094 0.137 -22.156 1 84.12 1 MET B CA 1
ATOM 1970 C C . MET B 1 1 ? -11.57 0.144 -22.109 1 84.12 1 MET B C 1
ATOM 1972 O O . MET B 1 1 ? -10.906 -0.424 -22.984 1 84.12 1 MET B O 1
ATOM 1976 N N . ARG B 1 2 ? -11.016 0.976 -21.25 1 92.44 2 ARG B N 1
ATOM 1977 C CA . ARG B 1 2 ? -9.57 0.934 -21.047 1 92.44 2 ARG B CA 1
ATOM 1978 C C . ARG B 1 2 ? -9.164 -0.322 -20.297 1 92.44 2 ARG B C 1
ATOM 1980 O O . ARG B 1 2 ? -9.617 -0.551 -19.172 1 92.44 2 ARG B O 1
ATOM 1987 N N . ILE B 1 3 ? -8.352 -1.104 -20.938 1 96.88 3 ILE B N 1
ATOM 1988 C CA . ILE B 1 3 ? -7.926 -2.369 -20.344 1 96.88 3 ILE B CA 1
ATOM 1989 C C . ILE B 1 3 ? -6.598 -2.178 -19.625 1 96.88 3 ILE B C 1
ATOM 1991 O O . ILE B 1 3 ? -5.641 -1.651 -20.188 1 96.88 3 ILE B O 1
ATOM 1995 N N . PRO B 1 4 ? -6.609 -2.52 -18.406 1 98.06 4 PRO B N 1
ATOM 1996 C CA . PRO B 1 4 ? -5.309 -2.445 -17.734 1 98.06 4 PRO B CA 1
ATOM 1997 C C . PRO B 1 4 ? -4.262 -3.354 -18.359 1 98.06 4 PRO B C 1
ATOM 1999 O O . PRO B 1 4 ? -4.586 -4.457 -18.812 1 98.06 4 PRO B O 1
ATOM 2002 N N . GLN B 1 5 ? -3.016 -2.881 -18.375 1 98.25 5 GLN B N 1
ATOM 2003 C CA . GLN B 1 5 ? -1.919 -3.701 -18.891 1 98.25 5 GLN B CA 1
ATOM 2004 C C . GLN B 1 5 ? -1.515 -4.766 -17.875 1 98.25 5 GLN B C 1
ATOM 2006 O O . GLN B 1 5 ? -1.21 -5.902 -18.25 1 98.25 5 GLN B O 1
ATOM 2011 N N . HIS B 1 6 ? -1.508 -4.449 -16.625 1 98.88 6 HIS B N 1
ATOM 2012 C CA . HIS B 1 6 ? -1.09 -5.316 -15.531 1 98.88 6 HIS B CA 1
ATOM 2013 C C . HIS B 1 6 ? -2.15 -5.375 -14.438 1 98.88 6 HIS B C 1
ATOM 2015 O O . HIS B 1 6 ? -2.455 -4.363 -13.805 1 98.88 6 HIS B O 1
ATOM 2021 N N . VAL B 1 7 ? -2.703 -6.551 -14.242 1 98.94 7 VAL B N 1
ATOM 2022 C CA . VAL B 1 7 ? -3.662 -6.809 -13.172 1 98.94 7 VAL B CA 1
ATOM 2023 C C . VAL B 1 7 ? -3.031 -7.723 -12.125 1 98.94 7 VAL B C 1
ATOM 2025 O O . VAL B 1 7 ? -2.422 -8.742 -12.461 1 98.94 7 VAL B O 1
ATOM 2028 N N . ALA B 1 8 ? -3.1 -7.273 -10.906 1 98.94 8 ALA B N 1
ATOM 2029 C CA . ALA B 1 8 ? -2.688 -8.125 -9.789 1 98.94 8 ALA B CA 1
ATOM 2030 C C . ALA B 1 8 ? -3.883 -8.523 -8.938 1 98.94 8 ALA B C 1
ATOM 2032 O O . ALA B 1 8 ? -4.805 -7.727 -8.727 1 98.94 8 ALA B O 1
ATOM 2033 N N . ILE B 1 9 ? -3.824 -9.773 -8.398 1 98.88 9 ILE B N 1
ATOM 2034 C CA . ILE B 1 9 ? -4.988 -10.266 -7.668 1 98.88 9 ILE B CA 1
ATOM 2035 C C . ILE B 1 9 ? -4.543 -10.891 -6.348 1 98.88 9 ILE B C 1
ATOM 2037 O O . ILE B 1 9 ? -3.643 -11.734 -6.324 1 98.88 9 ILE B O 1
ATOM 2041 N N . ILE B 1 10 ? -5.105 -10.414 -5.309 1 98.75 10 ILE B N 1
ATOM 2042 C CA . ILE B 1 10 ? -5.031 -11.078 -4.008 1 98.75 10 ILE B CA 1
ATOM 2043 C C . ILE B 1 10 ? -6.199 -12.047 -3.852 1 98.75 10 ILE B C 1
ATOM 2045 O O . ILE B 1 10 ? -7.328 -11.625 -3.59 1 98.75 10 ILE B O 1
ATOM 2049 N N . MET B 1 11 ? -5.934 -13.281 -3.941 1 98.56 11 MET B N 1
ATOM 2050 C CA . MET B 1 11 ? -6.93 -14.344 -4.02 1 98.56 11 MET B CA 1
ATOM 2051 C C . MET B 1 11 ? -7.359 -14.789 -2.629 1 98.56 11 MET B C 1
ATOM 2053 O O . MET B 1 11 ? -7.121 -15.938 -2.24 1 98.56 11 MET B O 1
ATOM 2057 N N . ASP B 1 12 ? -8.047 -13.945 -2.021 1 97.56 12 ASP B N 1
ATOM 2058 C CA . ASP B 1 12 ? -8.398 -14.133 -0.615 1 97.56 12 ASP B CA 1
ATOM 2059 C C . ASP B 1 12 ? -9.719 -14.883 -0.471 1 97.56 12 ASP B C 1
ATOM 2061 O O . ASP B 1 12 ? -10.641 -14.68 -1.257 1 97.56 12 ASP B O 1
ATOM 2065 N N . GLY B 1 13 ? -9.789 -15.789 0.488 1 97.25 13 GLY B N 1
ATO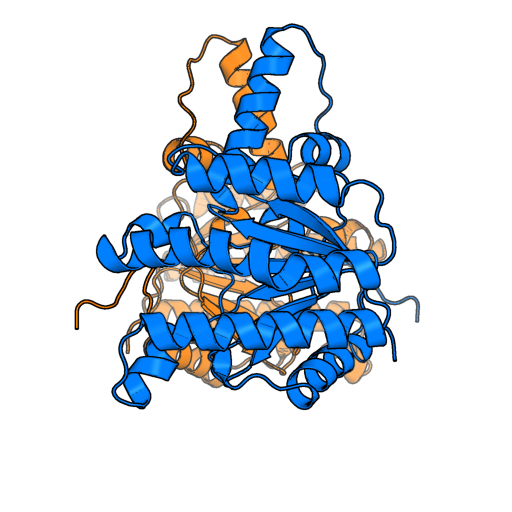M 2066 C CA . GLY B 1 13 ? -11.07 -16.375 0.857 1 97.25 13 GLY B CA 1
ATOM 2067 C C . GLY B 1 13 ? -11.133 -17.875 0.602 1 97.25 13 GLY B C 1
ATOM 2068 O O . GLY B 1 13 ? -12.188 -18.484 0.772 1 97.25 13 GLY B O 1
ATOM 2069 N N . ASN B 1 14 ? -10.023 -18.516 0.264 1 97.81 14 ASN B N 1
ATOM 2070 C CA . ASN B 1 14 ? -10.016 -19.938 -0.069 1 97.81 14 ASN B CA 1
ATOM 2071 C C . ASN B 1 14 ? -10.414 -20.797 1.127 1 97.81 14 ASN B C 1
ATOM 2073 O O . ASN B 1 14 ? -11.367 -21.562 1.053 1 97.81 14 ASN B O 1
ATOM 2077 N N . GLY B 1 15 ? -9.625 -20.609 2.295 1 95.75 15 GLY B N 1
ATOM 2078 C CA . GLY B 1 15 ? -9.93 -21.391 3.48 1 95.75 15 GLY B CA 1
ATOM 2079 C C . GLY B 1 15 ? -11.336 -21.156 4.008 1 95.75 15 GLY B C 1
ATOM 2080 O O . GLY B 1 15 ? -12.031 -22.109 4.383 1 95.75 15 GLY B O 1
ATOM 2081 N N . ARG B 1 16 ? -11.836 -19.969 4.121 1 96.38 16 ARG B N 1
ATOM 2082 C CA . ARG B 1 16 ? -13.164 -19.609 4.605 1 96.38 16 ARG B CA 1
ATOM 2083 C C . ARG B 1 16 ? -14.25 -20.234 3.736 1 96.38 16 ARG B C 1
ATOM 2085 O O . ARG B 1 16 ? -15.289 -20.688 4.246 1 96.38 16 ARG B O 1
ATOM 2092 N N . TRP B 1 17 ? -14.039 -20.188 2.369 1 98.12 17 TRP B N 1
ATOM 2093 C CA . TRP B 1 17 ? -14.961 -20.812 1.427 1 98.12 17 TRP B CA 1
ATOM 2094 C C . TRP B 1 17 ? -15.18 -22.281 1.761 1 98.12 17 TRP B C 1
ATOM 2096 O O . TRP B 1 17 ? -16.312 -22.75 1.79 1 98.12 17 TRP B O 1
ATOM 2106 N N . ALA B 1 18 ? -14.07 -23 1.951 1 98.06 18 ALA B N 1
ATOM 2107 C CA . ALA B 1 18 ? -14.141 -24.422 2.283 1 98.06 18 ALA B CA 1
ATOM 2108 C C . ALA B 1 18 ? -14.836 -24.641 3.623 1 98.06 18 ALA B C 1
ATOM 2110 O O . ALA B 1 18 ? -15.734 -25.484 3.732 1 98.06 18 ALA B O 1
ATOM 2111 N N . LYS B 1 19 ? -14.469 -23.828 4.621 1 96.75 19 LYS B N 1
ATOM 2112 C CA . LYS B 1 19 ? -15.047 -23.953 5.957 1 96.75 19 LYS B CA 1
ATOM 2113 C C . LYS B 1 19 ? -16.562 -23.766 5.922 1 96.75 19 LYS B C 1
ATOM 2115 O O . LYS B 1 19 ? -17.297 -24.5 6.562 1 96.75 19 LYS B O 1
ATOM 2120 N N . LYS B 1 20 ? -17 -22.844 5.184 1 97.31 20 LYS B N 1
ATOM 2121 C CA . LYS B 1 20 ? -18.422 -22.547 5.055 1 97.31 20 LYS B CA 1
ATOM 2122 C C . LYS B 1 20 ? -19.188 -23.734 4.473 1 97.31 20 LYS B C 1
ATOM 2124 O O . LYS B 1 20 ? -20.406 -23.859 4.664 1 97.31 20 LYS B O 1
ATOM 2129 N N . ARG B 1 21 ? -18.531 -24.625 3.848 1 97.56 21 ARG B N 1
ATOM 2130 C CA . ARG B 1 21 ? -19.156 -25.766 3.174 1 97.56 21 ARG B CA 1
ATOM 2131 C C . ARG B 1 21 ? -18.844 -27.062 3.902 1 97.56 21 ARG B C 1
ATOM 2133 O O . ARG B 1 21 ? -19.125 -28.156 3.391 1 97.56 21 ARG B O 1
ATOM 2140 N N . GLY B 1 22 ? -18.172 -26.906 5.004 1 97.31 22 GLY B N 1
ATOM 2141 C CA . GLY B 1 22 ? -17.812 -28.078 5.797 1 97.31 22 GLY B CA 1
ATOM 2142 C C . GLY B 1 22 ? -16.688 -28.891 5.195 1 97.31 22 GLY B C 1
ATOM 2143 O O . GLY B 1 22 ? -16.594 -30.094 5.438 1 97.31 22 GLY B O 1
ATOM 2144 N N . LEU B 1 23 ? -15.914 -28.266 4.426 1 97.81 23 LEU B N 1
ATOM 2145 C CA . LEU B 1 23 ? -14.805 -28.938 3.76 1 97.81 23 LEU B CA 1
ATOM 2146 C C . LEU B 1 23 ? -13.477 -28.547 4.387 1 97.81 23 LEU B C 1
ATOM 2148 O O . LEU B 1 23 ? -13.375 -27.484 5.027 1 97.81 23 LEU B O 1
ATOM 2152 N N . PRO B 1 24 ? -12.5 -29.453 4.25 1 96.06 24 PRO B N 1
ATOM 2153 C CA . PRO B 1 24 ? -11.156 -29.047 4.656 1 96.06 24 PRO B CA 1
ATOM 2154 C C . PRO B 1 24 ? -10.648 -27.828 3.867 1 96.06 24 PRO B C 1
ATOM 2156 O O . PRO B 1 24 ? -10.945 -27.703 2.676 1 96.06 24 PRO B O 1
ATOM 2159 N N . ARG B 1 25 ? -9.836 -26.953 4.52 1 95.06 25 ARG B N 1
ATOM 2160 C CA . ARG B 1 25 ? -9.32 -25.734 3.932 1 95.06 25 ARG B CA 1
ATOM 2161 C C . ARG B 1 25 ? -8.641 -26 2.59 1 95.06 25 ARG B C 1
ATOM 2163 O O . ARG B 1 25 ? -8.742 -25.203 1.663 1 95.06 25 ARG B O 1
ATOM 2170 N N . ILE B 1 26 ? -8.008 -27.141 2.504 1 95.62 26 ILE B N 1
ATOM 2171 C CA . ILE B 1 26 ? -7.234 -27.469 1.315 1 95.62 26 ILE B CA 1
ATOM 2172 C C . ILE B 1 26 ? -8.156 -27.531 0.098 1 95.62 26 ILE B C 1
ATOM 2174 O O . ILE B 1 26 ? -7.746 -27.188 -1.014 1 95.62 26 ILE B O 1
ATOM 2178 N N . LYS B 1 27 ? -9.398 -27.859 0.226 1 97.31 27 LYS B N 1
ATOM 2179 C CA . LYS B 1 27 ? -10.359 -27.922 -0.871 1 97.31 27 LYS B CA 1
ATOM 2180 C C . LYS B 1 27 ? -10.664 -26.531 -1.421 1 97.31 27 LYS B C 1
ATOM 2182 O O . LYS B 1 27 ? -10.914 -26.375 -2.617 1 97.31 27 LYS B O 1
ATOM 2187 N N . GLY B 1 28 ? -10.656 -25.562 -0.553 1 98 28 GLY B N 1
ATOM 2188 C CA . GLY B 1 28 ? -10.805 -24.188 -0.995 1 98 28 GLY B CA 1
ATOM 2189 C C . GLY B 1 28 ? -9.664 -23.719 -1.886 1 98 28 GLY B C 1
ATOM 2190 O O . GLY B 1 28 ? -9.898 -23.047 -2.896 1 98 28 GLY B O 1
ATOM 2191 N N . HIS B 1 29 ? -8.469 -24.094 -1.492 1 97.75 29 HIS B N 1
ATOM 2192 C CA . HIS B 1 29 ? -7.297 -23.734 -2.283 1 97.75 29 HIS B CA 1
ATOM 2193 C C . HIS B 1 29 ? -7.316 -24.438 -3.639 1 97.75 29 HIS B C 1
ATOM 2195 O O . HIS B 1 29 ? -6.914 -23.844 -4.648 1 97.75 29 HIS B O 1
ATOM 2201 N N . GLN B 1 30 ? -7.758 -25.672 -3.668 1 97.5 30 GLN B N 1
ATOM 2202 C CA . GLN B 1 30 ? -7.879 -26.391 -4.93 1 97.5 30 GLN B CA 1
ATOM 2203 C C . GLN B 1 30 ? -8.859 -25.703 -5.871 1 97.5 30 GLN B C 1
ATOM 2205 O O . GLN B 1 30 ? -8.562 -25.5 -7.051 1 97.5 30 GLN B O 1
ATOM 2210 N N . ARG B 1 31 ? -10.008 -25.375 -5.316 1 98.12 31 ARG B N 1
ATOM 2211 C CA . ARG B 1 31 ? -10.992 -24.656 -6.113 1 98.12 31 ARG B CA 1
ATOM 2212 C C . ARG B 1 31 ? -10.453 -23.297 -6.562 1 98.12 31 ARG B C 1
ATOM 2214 O O . ARG B 1 31 ? -10.719 -22.859 -7.68 1 98.12 31 ARG B O 1
ATOM 2221 N N . GLY B 1 32 ? -9.766 -22.625 -5.707 1 98.38 32 GLY B N 1
ATOM 2222 C CA . GLY B 1 32 ? -9.141 -21.359 -6.055 1 98.38 32 GLY B CA 1
ATOM 2223 C C . GLY B 1 32 ? -8.18 -21.469 -7.223 1 98.38 32 GLY B C 1
ATOM 2224 O O . GLY B 1 32 ? -8.117 -20.562 -8.062 1 98.38 32 GLY B O 1
ATOM 2225 N N . ALA B 1 33 ? -7.453 -22.562 -7.242 1 97.88 33 ALA B N 1
ATOM 2226 C CA . ALA B 1 33 ? -6.527 -22.797 -8.344 1 97.88 33 ALA B CA 1
ATOM 2227 C C . ALA B 1 33 ? -7.27 -22.891 -9.672 1 97.88 33 ALA B C 1
ATOM 2229 O O . ALA B 1 33 ? -6.781 -22.422 -10.703 1 97.88 33 ALA B O 1
ATOM 2230 N N . GLU B 1 34 ? -8.398 -23.484 -9.656 1 97.62 34 GLU B N 1
ATOM 2231 C CA . GLU B 1 34 ? -9.234 -23.562 -10.852 1 97.62 34 GLU B CA 1
ATOM 2232 C C . GLU B 1 34 ? -9.703 -22.188 -11.297 1 97.62 34 GLU B C 1
ATOM 2234 O O . GLU B 1 34 ? -9.766 -21.906 -12.5 1 97.62 34 GLU B O 1
ATOM 2239 N N . VAL B 1 35 ? -10.047 -21.438 -10.336 1 98.62 35 VAL B N 1
ATOM 2240 C CA . VAL B 1 35 ? -10.492 -20.078 -10.648 1 98.62 35 VAL B CA 1
ATOM 2241 C C . VAL B 1 35 ? -9.352 -19.281 -11.266 1 98.62 35 VAL B C 1
ATOM 2243 O O . VAL B 1 35 ? -9.562 -18.5 -12.203 1 98.62 35 VAL B O 1
ATOM 2246 N N . LEU B 1 36 ? -8.125 -19.484 -10.766 1 98.56 36 LEU B N 1
ATOM 2247 C CA . LEU B 1 36 ? -6.977 -18.812 -11.359 1 98.56 36 LEU B CA 1
ATOM 2248 C C . LEU B 1 36 ? -6.781 -19.266 -12.805 1 98.56 36 LEU B C 1
ATOM 2250 O O . LEU B 1 36 ? -6.496 -18.438 -13.68 1 98.56 36 LEU B O 1
ATOM 2254 N N . HIS B 1 37 ? -6.941 -20.562 -13.047 1 98.06 37 HIS B N 1
ATOM 2255 C CA . HIS B 1 37 ? -6.887 -21.078 -14.406 1 98.06 37 HIS B CA 1
ATOM 2256 C C . HIS B 1 37 ? -7.844 -20.328 -15.32 1 98.06 37 HIS B C 1
ATOM 2258 O O . HIS B 1 37 ? -7.457 -19.891 -16.406 1 98.06 37 HIS B O 1
ATOM 2264 N N . ASN B 1 38 ? -9.047 -20.156 -14.906 1 98.62 38 ASN B N 1
ATOM 2265 C CA . ASN B 1 38 ? -10.055 -19.438 -15.688 1 98.62 38 ASN B CA 1
ATOM 2266 C C . ASN B 1 38 ? -9.695 -17.969 -15.844 1 98.62 38 ASN B C 1
ATOM 2268 O O . ASN B 1 38 ? -9.898 -17.391 -16.906 1 98.62 38 ASN B O 1
ATOM 2272 N N . THR B 1 39 ? -9.188 -17.391 -14.789 1 98.75 39 THR B N 1
ATOM 2273 C CA . THR B 1 39 ? -8.836 -15.977 -14.82 1 98.75 39 THR B CA 1
ATOM 2274 C C . THR B 1 39 ? -7.723 -15.719 -15.828 1 98.75 39 THR B C 1
ATOM 2276 O O . THR B 1 39 ? -7.699 -14.672 -16.484 1 98.75 39 THR B O 1
ATOM 2279 N N . VAL B 1 40 ? -6.785 -16.656 -15.922 1 98.75 40 VAL B N 1
ATOM 2280 C CA . VAL B 1 40 ? -5.746 -16.562 -16.938 1 98.75 40 VAL B CA 1
ATOM 2281 C C . VAL B 1 40 ? -6.387 -16.5 -18.328 1 98.75 40 VAL B C 1
ATOM 2283 O O . VAL B 1 40 ? -6.055 -15.617 -19.125 1 98.75 40 VAL B O 1
ATOM 2286 N N . LYS B 1 41 ? -7.344 -17.344 -18.547 1 98.62 41 LYS B N 1
ATOM 2287 C CA . LYS B 1 41 ? -8.023 -17.359 -19.844 1 98.62 41 LYS B CA 1
ATOM 2288 C C . LYS B 1 41 ? -8.781 -16.062 -20.094 1 98.62 41 LYS B C 1
ATOM 2290 O O . LYS B 1 41 ? -8.734 -15.508 -21.188 1 98.62 41 LYS B O 1
ATOM 2295 N N . TRP B 1 42 ? -9.531 -15.594 -19.031 1 98.81 42 TRP B N 1
ATOM 2296 C CA . TRP B 1 42 ? -10.258 -14.336 -19.156 1 98.81 42 TRP B CA 1
ATOM 2297 C C . TRP B 1 42 ? -9.305 -13.188 -19.469 1 98.81 42 TRP B C 1
ATOM 2299 O O . TRP B 1 42 ? -9.625 -12.297 -20.266 1 98.81 42 TRP B O 1
ATOM 2309 N N . SER B 1 43 ? -8.109 -13.188 -18.828 1 98.81 43 SER B N 1
ATOM 2310 C CA . SER B 1 43 ? -7.105 -12.156 -19.047 1 98.81 43 SER B CA 1
ATOM 2311 C C . SER B 1 43 ? -6.582 -12.172 -20.469 1 98.81 43 SER B C 1
ATOM 2313 O O . SER B 1 43 ? -6.434 -11.125 -21.109 1 98.81 43 SER B O 1
ATOM 2315 N N . LEU B 1 44 ? -6.301 -13.344 -20.984 1 98.69 44 LEU B N 1
ATOM 2316 C CA . LEU B 1 44 ? -5.84 -13.508 -22.359 1 98.69 44 LEU B CA 1
ATOM 2317 C C . LEU B 1 44 ? -6.867 -12.969 -23.344 1 98.69 44 LEU B C 1
ATOM 2319 O O . LEU B 1 44 ? -6.512 -12.258 -24.297 1 98.69 44 LEU B O 1
ATOM 2323 N N . GLU B 1 45 ? -8.109 -13.281 -23.078 1 98.31 45 GLU B N 1
ATOM 2324 C CA . GLU B 1 45 ? -9.195 -12.828 -23.953 1 98.31 45 GLU B CA 1
ATOM 2325 C C . GLU B 1 45 ? -9.258 -11.305 -24 1 98.31 45 GLU B C 1
ATOM 2327 O O . GLU B 1 45 ? -9.602 -10.734 -25.031 1 98.31 45 GLU B O 1
ATOM 2332 N N . LEU B 1 46 ? -8.922 -10.648 -22.906 1 98.19 46 LEU B N 1
ATOM 2333 C CA . LEU B 1 46 ? -9.039 -9.203 -22.797 1 98.19 46 LEU B CA 1
ATOM 2334 C C . LEU B 1 46 ? -7.773 -8.516 -23.297 1 98.19 46 LEU B C 1
ATOM 2336 O O . LEU B 1 46 ? -7.746 -7.293 -23.453 1 98.19 46 LEU B O 1
ATOM 2340 N N . GLY B 1 47 ? -6.672 -9.297 -23.453 1 98.31 47 GLY B N 1
ATOM 2341 C CA . GLY B 1 47 ? -5.422 -8.734 -23.938 1 98.31 47 GLY B CA 1
ATOM 2342 C C . GLY B 1 47 ? -4.559 -8.172 -22.828 1 98.31 47 GLY B C 1
ATOM 2343 O O . GLY B 1 47 ? -3.717 -7.301 -23.062 1 98.31 47 GLY B O 1
ATOM 2344 N N . ILE B 1 48 ? -4.816 -8.594 -21.594 1 98.69 48 ILE B N 1
ATOM 2345 C CA . ILE B 1 48 ? -3.973 -8.219 -20.469 1 98.69 48 ILE B CA 1
ATOM 2346 C C . ILE B 1 48 ? -2.568 -8.789 -20.656 1 98.69 48 ILE B C 1
ATOM 2348 O O . ILE B 1 48 ? -2.408 -9.953 -21.031 1 98.69 48 ILE B O 1
ATOM 2352 N N . LYS B 1 49 ? -1.527 -7.969 -20.375 1 98.88 49 LYS B N 1
ATOM 2353 C CA . LYS B 1 49 ? -0.157 -8.367 -20.688 1 98.88 49 LYS B CA 1
ATOM 2354 C C . LYS B 1 49 ? 0.528 -8.984 -19.469 1 98.88 49 LYS B C 1
ATOM 2356 O O . LYS B 1 49 ? 1.426 -9.82 -19.625 1 98.88 49 LYS B O 1
ATOM 2361 N N . TYR B 1 50 ? 0.13 -8.555 -18.312 1 98.94 50 TYR B N 1
ATOM 2362 C CA . TYR B 1 50 ? 0.685 -9.078 -17.062 1 98.94 50 TYR B CA 1
ATOM 2363 C C . TYR B 1 50 ? -0.423 -9.43 -16.078 1 98.94 50 TYR B C 1
ATOM 2365 O O . TYR B 1 50 ? -1.321 -8.617 -15.828 1 98.94 50 TYR B O 1
ATOM 2373 N N . LEU B 1 51 ? -0.393 -10.586 -15.586 1 98.94 51 LEU B N 1
ATOM 2374 C CA . LEU B 1 51 ? -1.278 -11.039 -14.516 1 98.94 51 LEU B CA 1
ATOM 2375 C C . LEU B 1 51 ? -0.475 -11.555 -13.328 1 98.94 51 LEU B C 1
ATOM 2377 O O . LEU B 1 51 ? 0.303 -12.5 -13.469 1 98.94 51 LEU B O 1
ATOM 2381 N N . THR B 1 52 ? -0.615 -10.875 -12.18 1 98.94 52 THR B N 1
ATOM 2382 C CA . THR B 1 52 ? 0.07 -11.312 -10.969 1 98.94 52 THR B CA 1
ATOM 2383 C C . THR B 1 52 ? -0.921 -11.898 -9.969 1 98.94 52 THR B C 1
ATOM 2385 O O . THR B 1 52 ? -1.962 -11.297 -9.695 1 98.94 52 THR B O 1
ATOM 2388 N N . ALA B 1 53 ? -0.635 -13.062 -9.469 1 98.88 53 ALA B N 1
ATOM 2389 C CA . ALA B 1 53 ? -1.472 -13.727 -8.477 1 98.88 53 ALA B CA 1
ATOM 2390 C C . ALA B 1 53 ? -0.715 -13.922 -7.164 1 98.88 53 ALA B C 1
ATOM 2392 O O . ALA B 1 53 ? 0.396 -14.453 -7.152 1 98.88 53 ALA B O 1
ATOM 2393 N N . PHE B 1 54 ? -1.304 -13.453 -6.094 1 98.62 54 PHE B N 1
ATOM 2394 C CA . PHE B 1 54 ? -0.712 -13.625 -4.77 1 98.62 54 PHE B CA 1
ATOM 2395 C C . PHE B 1 54 ? -0.984 -15.023 -4.23 1 98.62 54 PHE B C 1
ATOM 2397 O O . PHE B 1 54 ? -1.986 -15.242 -3.547 1 98.62 54 PHE B O 1
ATOM 2404 N N . SER B 1 55 ? -0.06 -15.906 -4.359 1 97.56 55 SER B N 1
ATOM 2405 C CA . SER B 1 55 ? -0.332 -17.328 -4.145 1 97.56 55 SER B CA 1
ATOM 2406 C C . SER B 1 55 ? 0.11 -17.766 -2.752 1 97.56 55 SER B C 1
ATOM 2408 O O . SER B 1 55 ? -0.558 -18.578 -2.113 1 97.56 55 SER B O 1
ATOM 2410 N N . PHE B 1 56 ? 1.195 -17.266 -2.307 1 97.56 56 PHE B N 1
ATOM 2411 C CA . PHE B 1 56 ? 1.76 -17.641 -1.016 1 97.56 56 PHE B CA 1
ATOM 2412 C C . PHE B 1 56 ? 2.586 -16.5 -0.437 1 97.56 56 PHE B C 1
ATOM 2414 O O . PHE B 1 56 ? 3.658 -16.188 -0.954 1 97.56 56 PHE B O 1
ATOM 2421 N N . SER B 1 57 ? 2.119 -15.922 0.661 1 95.94 57 SER B N 1
ATOM 2422 C CA . SER B 1 57 ? 2.84 -14.828 1.3 1 95.94 57 SER B CA 1
ATOM 2423 C C . SER B 1 57 ? 3.887 -15.352 2.277 1 95.94 57 SER B C 1
ATOM 2425 O O . SER B 1 57 ? 3.814 -16.5 2.715 1 95.94 57 SER B O 1
ATOM 2427 N N . THR B 1 58 ? 4.801 -14.539 2.668 1 94 58 THR B N 1
ATOM 2428 C CA . THR B 1 58 ? 5.785 -14.883 3.689 1 94 58 THR B CA 1
ATOM 2429 C C . THR B 1 58 ? 5.102 -15.148 5.027 1 94 58 THR B C 1
ATOM 2431 O O . THR B 1 58 ? 5.574 -15.961 5.824 1 94 58 THR B O 1
ATOM 2434 N N . GLU B 1 59 ? 3.973 -14.516 5.27 1 91.62 59 GLU B N 1
ATOM 2435 C CA . GLU B 1 59 ? 3.234 -14.68 6.516 1 91.62 59 GLU B CA 1
ATOM 2436 C C . GLU B 1 59 ? 2.555 -16.047 6.578 1 91.62 59 GLU B C 1
ATOM 2438 O O . GLU B 1 59 ? 2.172 -16.5 7.656 1 91.62 59 GLU B O 1
ATOM 2443 N N . ASN B 1 60 ? 2.389 -16.719 5.438 1 92.38 60 ASN B N 1
ATOM 2444 C CA . ASN B 1 60 ? 1.685 -18 5.367 1 92.38 60 ASN B CA 1
ATOM 2445 C C . ASN B 1 60 ? 2.48 -19.109 6.039 1 92.38 60 ASN B C 1
ATOM 2447 O O . ASN B 1 60 ? 1.936 -20.172 6.336 1 92.38 60 ASN B O 1
ATOM 2451 N N . TRP B 1 61 ? 3.746 -18.859 6.305 1 93.25 61 TRP B N 1
ATOM 2452 C CA . TRP B 1 61 ? 4.559 -19.844 7.02 1 93.25 61 TRP B CA 1
ATOM 2453 C C . TRP B 1 61 ? 4.043 -20.047 8.438 1 93.25 61 TRP B C 1
ATOM 2455 O O . TRP B 1 61 ? 4.395 -21.016 9.102 1 93.25 61 TRP B O 1
ATOM 2465 N N . LYS B 1 62 ? 3.238 -19.078 8.93 1 90.75 62 LYS B N 1
ATOM 2466 C CA . LYS B 1 62 ? 2.684 -19.141 10.273 1 90.75 62 LYS B CA 1
ATOM 2467 C C . LYS B 1 62 ? 1.5 -20.109 10.336 1 90.75 62 LYS B C 1
ATOM 2469 O O . LYS B 1 62 ? 1.011 -20.438 11.414 1 90.75 62 LYS B O 1
ATOM 2474 N N . ARG B 1 63 ? 1.003 -20.609 9.18 1 90.5 63 ARG B N 1
ATOM 2475 C CA . ARG B 1 63 ? -0.102 -21.562 9.109 1 90.5 63 ARG B CA 1
ATOM 2476 C C . ARG B 1 63 ? 0.333 -22.938 9.586 1 90.5 63 ARG B C 1
ATOM 2478 O O . ARG B 1 63 ? 1.528 -23.219 9.719 1 90.5 63 ARG B O 1
ATOM 2485 N N . PRO B 1 64 ? -0.719 -23.781 9.906 1 91.44 64 PRO B N 1
ATOM 2486 C CA . PRO B 1 64 ? -0.372 -25.156 10.289 1 91.44 64 PRO B CA 1
ATOM 2487 C C . PRO B 1 64 ? 0.499 -25.844 9.242 1 91.44 64 PRO B C 1
ATOM 2489 O O . PRO B 1 64 ? 0.302 -25.656 8.039 1 91.44 64 PRO B O 1
ATOM 2492 N N . LYS B 1 65 ? 1.386 -26.688 9.742 1 93.94 65 LYS B N 1
ATOM 2493 C CA . LYS B 1 65 ? 2.385 -27.359 8.906 1 93.94 65 LYS B CA 1
ATOM 2494 C C . LYS B 1 65 ? 1.723 -28.125 7.762 1 93.94 65 LYS B C 1
ATOM 2496 O O . LYS B 1 65 ? 2.201 -28.094 6.629 1 93.94 65 LYS B O 1
ATOM 2501 N N . GLU B 1 66 ? 0.662 -28.719 8.047 1 94.38 66 GLU B N 1
ATOM 2502 C CA . GLU B 1 66 ? -0.035 -29.516 7.043 1 94.38 66 GLU B CA 1
ATOM 2503 C C . GLU B 1 66 ? -0.551 -28.641 5.902 1 94.38 66 GLU B C 1
ATOM 2505 O O . GLU B 1 66 ? -0.482 -29.031 4.734 1 94.38 66 GLU B O 1
ATOM 2510 N N . GLU B 1 67 ? -1.035 -27.516 6.262 1 93.25 67 GLU B N 1
ATOM 2511 C CA . GLU B 1 67 ? -1.53 -26.609 5.23 1 93.25 67 GLU B CA 1
ATOM 2512 C C . GLU B 1 67 ? -0.386 -26.062 4.383 1 93.25 67 GLU B C 1
ATOM 2514 O O . GLU B 1 67 ? -0.506 -25.969 3.158 1 93.25 67 GLU B O 1
ATOM 2519 N N . VAL B 1 68 ? 0.69 -25.719 5.055 1 96.19 68 VAL B N 1
ATOM 2520 C CA . VAL B 1 68 ? 1.849 -25.203 4.336 1 96.19 68 VAL B CA 1
ATOM 2521 C C . VAL B 1 68 ? 2.355 -26.25 3.348 1 96.19 68 VAL B C 1
ATOM 2523 O O . VAL B 1 68 ? 2.604 -25.938 2.18 1 96.19 68 VAL B O 1
ATOM 2526 N N . GLU B 1 69 ? 2.432 -27.484 3.793 1 96.69 69 GLU B N 1
ATOM 2527 C CA . GLU B 1 69 ? 2.883 -28.578 2.938 1 96.69 69 GLU B CA 1
ATOM 2528 C C . GLU B 1 69 ? 1.947 -28.766 1.746 1 96.69 69 GLU B C 1
ATOM 2530 O O . GLU B 1 69 ? 2.402 -29 0.624 1 96.69 69 GLU B O 1
ATOM 2535 N N . PHE B 1 70 ? 0.716 -28.703 2.027 1 95.56 70 PHE B N 1
ATOM 2536 C CA . PHE B 1 70 ? -0.266 -28.828 0.957 1 95.56 70 PHE B CA 1
ATOM 2537 C C . PHE B 1 70 ? -0.086 -27.719 -0.077 1 95.56 70 PHE B C 1
ATOM 2539 O O . PHE B 1 70 ? -0.144 -27.984 -1.281 1 95.56 70 PHE B O 1
ATOM 2546 N N . LEU B 1 71 ? 0.095 -26.516 0.368 1 96.5 71 LEU B N 1
ATOM 2547 C CA . LEU B 1 71 ? 0.253 -25.375 -0.541 1 96.5 71 LEU B CA 1
ATOM 2548 C C . LEU B 1 71 ? 1.494 -25.547 -1.411 1 96.5 71 LEU B C 1
ATOM 2550 O O . LEU B 1 71 ? 1.481 -25.203 -2.594 1 96.5 71 LEU B O 1
ATOM 2554 N N . MET B 1 72 ? 2.574 -26.109 -0.827 1 97.94 72 MET B N 1
ATOM 2555 C CA . MET B 1 72 ? 3.773 -26.422 -1.6 1 97.94 72 MET B CA 1
ATOM 2556 C C . MET B 1 72 ? 3.461 -27.422 -2.701 1 97.94 72 MET B C 1
ATOM 2558 O O . MET B 1 72 ? 3.834 -27.219 -3.857 1 97.94 72 MET B O 1
ATOM 2562 N N . ASP B 1 73 ? 2.75 -28.391 -2.336 1 97.69 73 ASP B N 1
ATOM 2563 C CA . ASP B 1 73 ? 2.385 -29.438 -3.293 1 97.69 73 ASP B CA 1
ATOM 2564 C C . ASP B 1 73 ? 1.458 -28.891 -4.375 1 97.69 73 ASP B C 1
ATOM 2566 O O . ASP B 1 73 ? 1.582 -29.25 -5.547 1 97.69 73 ASP B O 1
ATOM 2570 N N . LEU B 1 74 ? 0.547 -28.125 -3.918 1 96.88 74 LEU B N 1
ATOM 2571 C CA . LEU B 1 74 ? -0.404 -27.531 -4.852 1 96.88 74 LEU B CA 1
ATOM 2572 C C . LEU B 1 74 ? 0.316 -26.688 -5.898 1 96.88 74 LEU B C 1
ATOM 2574 O O . LEU B 1 74 ? -0.06 -26.688 -7.074 1 96.88 74 LEU B O 1
ATOM 2578 N N . PHE B 1 75 ? 1.305 -25.922 -5.5 1 97.06 75 PHE B N 1
ATOM 2579 C CA . PHE B 1 75 ? 2.111 -25.125 -6.418 1 97.06 75 PHE B CA 1
ATOM 2580 C C . PHE B 1 75 ? 2.693 -26 -7.523 1 97.06 75 PHE B C 1
ATOM 2582 O O . PHE B 1 75 ? 2.541 -25.703 -8.703 1 97.06 75 PHE B O 1
ATOM 2589 N N . VAL B 1 76 ? 3.295 -27.094 -7.148 1 97.62 76 VAL B N 1
ATOM 2590 C CA . VAL B 1 76 ? 3.941 -28.016 -8.086 1 97.62 76 VAL B CA 1
ATOM 2591 C C . VAL B 1 76 ? 2.895 -28.641 -9.008 1 97.62 76 VAL B C 1
ATOM 2593 O O . VAL B 1 76 ? 3.051 -28.625 -10.234 1 97.62 76 VAL B O 1
ATOM 2596 N N . GLN B 1 77 ? 1.837 -29.062 -8.461 1 96.88 77 GLN B N 1
ATOM 2597 C CA . GLN B 1 77 ? 0.789 -29.75 -9.219 1 96.88 77 GLN B CA 1
ATOM 2598 C C . GLN B 1 77 ? 0.138 -28.812 -10.227 1 96.88 77 GLN B C 1
ATOM 2600 O O . GLN B 1 77 ? -0.166 -29.203 -11.352 1 96.88 77 GLN B O 1
ATOM 2605 N N . MET B 1 78 ? -0.072 -27.609 -9.781 1 94.62 78 MET B N 1
ATOM 2606 C CA . MET B 1 78 ? -0.748 -26.641 -10.641 1 94.62 78 MET B CA 1
ATOM 2607 C C . MET B 1 78 ? 0.12 -26.281 -11.836 1 94.62 78 MET B C 1
ATOM 2609 O O . MET B 1 78 ? -0.388 -26.094 -12.945 1 94.62 78 MET B O 1
ATOM 2613 N N . ILE B 1 79 ? 1.399 -26.125 -11.625 1 95.69 79 ILE B N 1
ATOM 2614 C CA . ILE B 1 79 ? 2.301 -25.812 -12.727 1 95.69 79 ILE B CA 1
ATOM 2615 C C . ILE B 1 79 ? 2.268 -26.953 -13.75 1 95.69 79 ILE B C 1
ATOM 2617 O O . ILE B 1 79 ? 2.148 -26.703 -14.953 1 95.69 79 ILE B O 1
ATOM 2621 N N . ASP B 1 80 ? 2.289 -28.156 -13.234 1 95.62 80 ASP B N 1
ATOM 2622 C CA . ASP B 1 80 ? 2.246 -29.328 -14.117 1 95.62 80 ASP B CA 1
ATOM 2623 C C . ASP B 1 80 ? 0.939 -29.359 -14.906 1 95.62 80 ASP B C 1
ATOM 2625 O O . ASP B 1 80 ? 0.949 -29.562 -16.125 1 95.62 80 ASP B O 1
ATOM 2629 N N . ARG B 1 81 ? -0.069 -29.125 -14.273 1 95 81 ARG B N 1
ATOM 2630 C CA . ARG B 1 81 ? -1.4 -29.203 -14.867 1 95 81 ARG B CA 1
ATOM 2631 C C . ARG B 1 81 ? -1.604 -28.125 -15.914 1 95 81 ARG B C 1
ATOM 2633 O O . ARG B 1 81 ? -2.295 -28.328 -16.922 1 95 81 ARG B O 1
ATOM 2640 N N . GLU B 1 82 ? -0.976 -26.984 -15.688 1 96.44 82 GLU B N 1
ATOM 2641 C CA . GLU B 1 82 ? -1.261 -25.812 -16.516 1 96.44 82 GLU B CA 1
ATOM 2642 C C . GLU B 1 82 ? -0.299 -25.734 -17.688 1 96.44 82 GLU B C 1
ATOM 2644 O O . GLU B 1 82 ? -0.45 -24.859 -18.562 1 96.44 82 GLU B O 1
ATOM 2649 N N . MET B 1 83 ? 0.641 -26.641 -17.828 1 97 83 MET B N 1
ATOM 2650 C CA . MET B 1 83 ? 1.712 -26.531 -18.812 1 97 83 MET B CA 1
ATOM 2651 C C . MET B 1 83 ? 1.15 -26.531 -20.234 1 97 83 MET B C 1
ATOM 2653 O O . MET B 1 83 ? 1.647 -25.812 -21.094 1 97 83 MET B O 1
ATOM 2657 N N . GLU B 1 84 ? 0.17 -27.297 -20.469 1 96.69 84 GLU B N 1
ATOM 2658 C CA . GLU B 1 84 ? -0.419 -27.344 -21.812 1 96.69 84 GLU B CA 1
ATOM 2659 C C . GLU B 1 84 ? -1.042 -26 -22.188 1 96.69 84 GLU B C 1
ATOM 2661 O O . GLU B 1 84 ? -0.834 -25.5 -23.281 1 96.69 84 GLU B O 1
ATOM 2666 N N . LEU B 1 85 ? -1.789 -25.516 -21.266 1 97 85 LEU B N 1
ATOM 2667 C CA . LEU B 1 85 ? -2.389 -24.203 -21.5 1 97 85 LEU B CA 1
ATOM 2668 C C . LEU B 1 85 ? -1.313 -23.141 -21.703 1 97 85 LEU B C 1
ATOM 2670 O O . LEU B 1 85 ? -1.426 -22.312 -22.609 1 97 85 LEU B O 1
ATOM 2674 N N . LEU B 1 86 ? -0.279 -23.109 -20.875 1 98.31 86 LEU B N 1
ATOM 2675 C CA . LEU B 1 86 ? 0.805 -22.125 -20.953 1 98.31 86 LEU B CA 1
ATOM 2676 C C . LEU B 1 86 ? 1.485 -22.188 -22.328 1 98.31 86 LEU B C 1
ATOM 2678 O O . LEU B 1 86 ? 1.748 -21.141 -22.938 1 98.31 86 LEU B O 1
ATOM 2682 N N . ARG B 1 87 ? 1.674 -23.375 -22.828 1 98.12 87 ARG B N 1
ATOM 2683 C CA . ARG B 1 87 ? 2.32 -23.562 -24.125 1 98.12 87 ARG B CA 1
ATOM 2684 C C . ARG B 1 87 ? 1.403 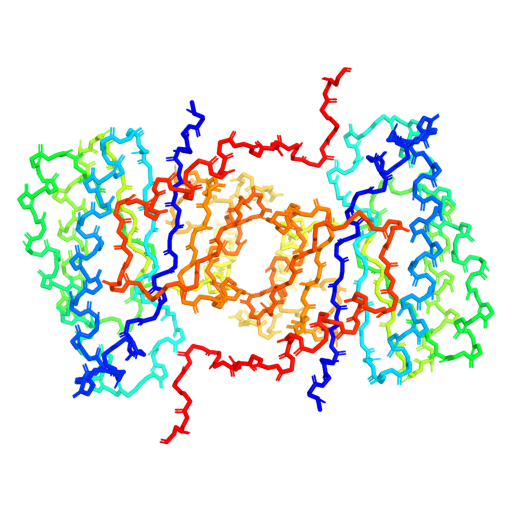-23.125 -25.266 1 98.12 87 ARG B C 1
ATOM 2686 O O . ARG B 1 87 ? 1.804 -22.328 -26.125 1 98.12 87 ARG B O 1
ATOM 2693 N N . ARG B 1 88 ? 0.231 -23.609 -25.219 1 98.12 88 ARG B N 1
ATOM 2694 C CA . ARG B 1 88 ? -0.728 -23.344 -26.281 1 98.12 88 ARG B CA 1
ATOM 2695 C C . ARG B 1 88 ? -0.995 -21.844 -26.422 1 98.12 88 ARG B C 1
ATOM 2697 O O . ARG B 1 88 ? -1.074 -21.312 -27.531 1 98.12 88 ARG B O 1
ATOM 2704 N N . GLU B 1 89 ? -1.04 -21.188 -25.25 1 98.44 89 GLU B N 1
ATOM 2705 C CA . GLU B 1 89 ? -1.405 -19.781 -25.25 1 98.44 89 GLU B CA 1
ATOM 2706 C C . GLU B 1 89 ? -0.169 -18.891 -25.156 1 98.44 89 GLU B C 1
ATOM 2708 O O . GLU B 1 89 ? -0.283 -17.656 -25.078 1 98.44 89 GLU B O 1
ATOM 2713 N N . ARG B 1 90 ? 0.975 -19.469 -25.125 1 98.56 90 ARG B N 1
ATOM 2714 C CA . ARG B 1 90 ? 2.256 -18.781 -25.078 1 98.56 90 ARG B CA 1
ATOM 2715 C C . ARG B 1 90 ? 2.309 -17.812 -23.891 1 98.56 90 ARG B C 1
ATOM 2717 O O . ARG B 1 90 ? 2.639 -16.641 -24.062 1 98.56 90 ARG B O 1
ATOM 2724 N N . VAL B 1 91 ? 1.939 -18.312 -22.766 1 98.88 91 VAL B N 1
ATOM 2725 C CA . VAL B 1 91 ? 1.989 -17.547 -21.531 1 98.88 91 VAL B CA 1
ATOM 2726 C C . VAL B 1 91 ? 3.33 -17.781 -20.828 1 98.88 91 VAL B C 1
ATOM 2728 O O . VAL B 1 91 ? 3.684 -18.922 -20.516 1 98.88 91 VAL B O 1
ATOM 2731 N N . ARG B 1 92 ? 4.082 -16.734 -20.656 1 98.88 92 ARG B N 1
ATOM 2732 C CA . ARG B 1 92 ? 5.316 -16.781 -19.875 1 98.88 92 ARG B CA 1
ATOM 2733 C C . ARG B 1 92 ? 5.023 -16.781 -18.375 1 98.88 92 ARG B C 1
ATOM 2735 O O . ARG B 1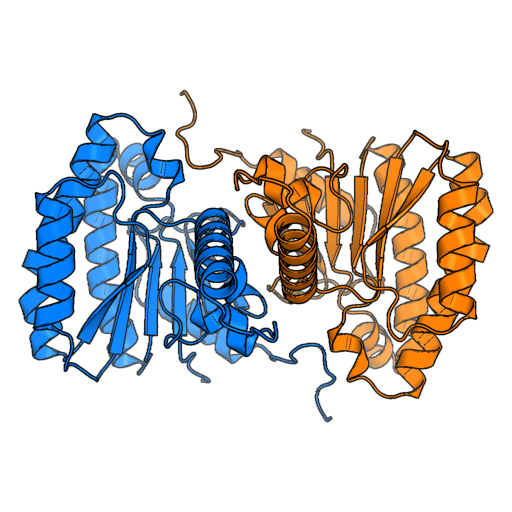 92 ? 4.156 -16.031 -17.922 1 98.88 92 ARG B O 1
ATOM 2742 N N . VAL B 1 93 ? 5.691 -17.625 -17.625 1 98.88 93 VAL B N 1
ATOM 2743 C CA . VAL B 1 93 ? 5.508 -17.641 -16.172 1 98.88 93 VAL B CA 1
ATOM 2744 C C . VAL B 1 93 ? 6.758 -17.094 -15.477 1 98.88 93 VAL B C 1
ATOM 2746 O O . VAL B 1 93 ? 7.879 -17.453 -15.844 1 98.88 93 VAL B O 1
ATOM 2749 N N . ARG B 1 94 ? 6.598 -16.172 -14.594 1 98.69 94 ARG B N 1
ATOM 2750 C CA . ARG B 1 94 ? 7.625 -15.664 -13.688 1 98.69 94 ARG B CA 1
ATOM 2751 C C . ARG B 1 94 ? 7.195 -15.812 -12.234 1 98.69 94 ARG B C 1
ATOM 2753 O O . ARG B 1 94 ? 6.02 -15.648 -11.906 1 98.69 94 ARG B O 1
ATOM 2760 N N . ILE B 1 95 ? 8.148 -16.188 -11.414 1 98.69 95 ILE B N 1
ATOM 2761 C CA . ILE B 1 95 ? 7.836 -16.328 -9.992 1 98.69 95 ILE B CA 1
ATOM 2762 C C . ILE B 1 95 ? 8.398 -15.148 -9.211 1 98.69 95 ILE B C 1
ATOM 2764 O O . ILE B 1 95 ? 9.57 -14.797 -9.359 1 98.69 95 ILE B O 1
ATOM 2768 N N . LEU B 1 96 ? 7.559 -14.484 -8.477 1 98.69 96 LEU B N 1
ATOM 2769 C CA . LEU B 1 96 ? 7.875 -13.336 -7.633 1 98.69 96 LEU B CA 1
ATOM 2770 C C . LEU B 1 96 ? 7.984 -13.742 -6.168 1 98.69 96 LEU B C 1
ATOM 2772 O O . LEU B 1 96 ? 6.965 -13.969 -5.508 1 98.69 96 LEU B O 1
ATOM 2776 N N . GLY B 1 97 ? 9.133 -13.859 -5.645 1 98.19 97 GLY B N 1
ATOM 2777 C CA . GLY B 1 97 ? 9.305 -14.242 -4.25 1 98.19 97 GLY B CA 1
ATOM 2778 C C . GLY B 1 97 ? 10.695 -14.758 -3.939 1 98.19 97 GLY B C 1
ATOM 2779 O O . GLY B 1 97 ? 11.594 -14.68 -4.777 1 98.19 97 GLY B O 1
ATOM 2780 N N . ARG B 1 98 ? 10.875 -15.281 -2.703 1 96.75 98 ARG B N 1
ATOM 2781 C CA . ARG B 1 98 ? 12.164 -15.797 -2.229 1 96.75 98 ARG B CA 1
ATOM 2782 C C . ARG B 1 98 ? 12.242 -17.312 -2.385 1 96.75 98 ARG B C 1
ATOM 2784 O O . ARG B 1 98 ? 11.25 -18.016 -2.17 1 96.75 98 ARG B O 1
ATOM 2791 N N . LYS B 1 99 ? 13.43 -17.688 -2.662 1 97.44 99 LYS B N 1
ATOM 2792 C CA . LYS B 1 99 ? 13.656 -19.125 -2.783 1 97.44 99 LYS B CA 1
ATOM 2793 C C . LYS B 1 99 ? 13.984 -19.75 -1.429 1 97.44 99 LYS B C 1
ATOM 2795 O O . LYS B 1 99 ? 13.883 -20.953 -1.257 1 97.44 99 LYS B O 1
ATOM 2800 N N . GLU B 1 100 ? 14.336 -18.906 -0.527 1 94.69 100 GLU B N 1
ATOM 2801 C CA . GLU B 1 100 ? 14.789 -19.359 0.784 1 94.69 100 GLU B CA 1
ATOM 2802 C C . GLU B 1 100 ? 13.695 -20.141 1.509 1 94.69 100 GLU B C 1
ATOM 2804 O O . GLU B 1 100 ? 12.547 -19.688 1.579 1 94.69 100 GLU B O 1
ATOM 2809 N N . GLY B 1 101 ? 14.078 -21.281 2 1 94.5 101 GLY B N 1
ATOM 2810 C CA . GLY B 1 101 ? 13.172 -22.047 2.832 1 94.5 101 GLY B CA 1
ATOM 2811 C C . GLY B 1 101 ? 12.242 -22.938 2.031 1 94.5 101 GLY B C 1
ATOM 2812 O O . GLY B 1 101 ? 11.547 -23.797 2.598 1 94.5 101 GLY B O 1
ATOM 2813 N N . LEU B 1 102 ? 12.219 -22.844 0.74 1 97.88 102 LEU B N 1
ATOM 2814 C CA . LEU B 1 102 ? 11.32 -23.641 -0.085 1 97.88 102 LEU B CA 1
ATOM 2815 C C . LEU B 1 102 ? 11.859 -25.062 -0.282 1 97.88 102 LEU B C 1
ATOM 2817 O O . LEU B 1 102 ? 13.07 -25.25 -0.412 1 97.88 102 LEU B O 1
ATOM 2821 N N . PRO B 1 103 ? 10.969 -26.062 -0.327 1 97.62 103 PRO B N 1
ATOM 2822 C CA . PRO B 1 103 ? 11.406 -27.438 -0.612 1 97.62 103 PRO B CA 1
ATOM 2823 C C . PRO B 1 103 ? 12.023 -27.578 -2 1 97.62 103 PRO B C 1
ATOM 2825 O O . PRO B 1 103 ? 11.68 -26.828 -2.916 1 97.62 103 PRO B O 1
ATOM 2828 N N . GLU B 1 104 ? 12.828 -28.562 -2.16 1 98 104 GLU B N 1
ATOM 2829 C CA . GLU B 1 104 ? 13.562 -28.797 -3.402 1 98 104 GLU B CA 1
ATOM 2830 C C . GLU B 1 104 ? 12.602 -28.984 -4.574 1 98 104 GLU B C 1
ATOM 2832 O O . GLU B 1 104 ? 12.859 -28.5 -5.68 1 98 104 GLU B O 1
ATOM 2837 N N . LYS B 1 105 ? 11.578 -29.703 -4.355 1 97.75 105 LYS B N 1
ATOM 2838 C CA . LYS B 1 105 ? 10.617 -29.984 -5.426 1 97.75 105 LYS B CA 1
ATOM 2839 C C . LYS B 1 105 ? 10.008 -28.688 -5.953 1 97.75 105 LYS B C 1
ATOM 2841 O O . LYS B 1 105 ? 9.758 -28.547 -7.156 1 97.75 105 LYS B O 1
ATOM 2846 N N . VAL B 1 106 ? 9.789 -27.75 -5.051 1 98.44 106 VAL B N 1
ATOM 2847 C CA . VAL B 1 106 ? 9.227 -26.453 -5.426 1 98.44 106 VAL B CA 1
ATOM 2848 C C . VAL B 1 106 ? 10.258 -25.656 -6.219 1 98.44 106 VAL B C 1
ATOM 2850 O O . VAL B 1 106 ? 9.938 -25.078 -7.262 1 98.44 106 VAL B O 1
ATOM 2853 N N . LEU B 1 107 ? 11.492 -25.656 -5.746 1 98.62 107 LEU B N 1
ATOM 2854 C CA . LEU B 1 107 ? 12.57 -24.938 -6.41 1 98.62 107 LEU B CA 1
ATOM 2855 C C . LEU B 1 107 ? 12.805 -25.484 -7.816 1 98.62 107 LEU B C 1
ATOM 2857 O O . LEU B 1 107 ? 13.031 -24.719 -8.758 1 98.62 107 LEU B O 1
ATOM 2861 N N . LYS B 1 108 ? 12.789 -26.766 -7.926 1 98.25 108 LYS B N 1
ATOM 2862 C CA . LYS B 1 108 ? 12.953 -27.406 -9.227 1 98.25 108 LYS B CA 1
ATOM 2863 C C . LYS B 1 108 ? 11.836 -27 -10.188 1 98.25 108 LYS B C 1
ATOM 2865 O O . LYS B 1 108 ? 12.094 -26.703 -11.352 1 98.25 108 LYS B O 1
ATOM 2870 N N . LYS B 1 109 ? 10.633 -27.047 -9.711 1 98 109 LYS B N 1
ATOM 2871 C CA . LYS B 1 109 ? 9.484 -26.688 -10.531 1 98 109 LYS B CA 1
ATOM 2872 C C . LYS B 1 109 ? 9.523 -25.219 -10.922 1 98 109 LYS B C 1
ATOM 2874 O O . LYS B 1 109 ? 9.148 -24.844 -12.039 1 98 109 LYS B O 1
ATOM 2879 N N . TRP B 1 110 ? 9.922 -24.359 -9.969 1 98.19 110 TRP B N 1
ATOM 2880 C CA . TRP B 1 110 ? 10.148 -22.938 -10.211 1 98.19 110 TRP B CA 1
ATOM 2881 C C . TRP B 1 110 ? 11.07 -22.734 -11.414 1 98.19 110 TRP B C 1
ATOM 2883 O O . TRP B 1 110 ? 10.695 -22.078 -12.383 1 98.19 110 TRP B O 1
ATOM 2893 N N . GLN B 1 111 ? 12.195 -23.328 -11.352 1 98.25 111 GLN B N 1
ATOM 2894 C CA . GLN B 1 111 ? 13.18 -23.188 -12.422 1 98.25 111 GLN B CA 1
ATOM 2895 C C . GLN B 1 111 ? 12.648 -23.75 -13.734 1 98.25 111 GLN B C 1
ATOM 2897 O O . GLN B 1 111 ? 12.812 -23.141 -14.797 1 98.25 111 GLN B O 1
ATOM 2902 N N . GLU B 1 112 ? 12.047 -24.859 -13.68 1 98.19 112 GLU B N 1
ATOM 2903 C CA . GLU B 1 112 ? 11.547 -25.562 -14.867 1 98.19 112 GLU B CA 1
ATOM 2904 C C . GLU B 1 112 ? 10.523 -24.703 -15.609 1 98.19 112 GLU B C 1
ATOM 2906 O O . GLU B 1 112 ? 10.633 -24.516 -16.828 1 98.19 112 GLU B O 1
ATOM 2911 N N . VAL B 1 113 ? 9.547 -24.219 -14.906 1 98.56 113 VAL B N 1
ATOM 2912 C CA . VAL B 1 113 ? 8.445 -23.531 -15.562 1 98.56 113 VAL B CA 1
ATOM 2913 C C . VAL B 1 113 ? 8.945 -22.219 -16.172 1 98.56 113 VAL B C 1
ATOM 2915 O O . VAL B 1 113 ? 8.516 -21.828 -17.25 1 98.56 113 VAL B O 1
ATOM 2918 N N . GLU B 1 114 ? 9.812 -21.469 -15.43 1 98.62 114 GLU B N 1
ATOM 2919 C CA . GLU B 1 114 ? 10.352 -20.234 -15.977 1 98.62 114 GLU B CA 1
ATOM 2920 C C . GLU B 1 114 ? 11.18 -20.5 -17.234 1 98.62 114 GLU B C 1
ATOM 2922 O O . GLU B 1 114 ? 11.078 -19.766 -18.219 1 98.62 114 GLU B O 1
ATOM 2927 N N . GLU B 1 115 ? 11.969 -21.562 -17.203 1 98.56 115 GLU B N 1
ATOM 2928 C CA . GLU B 1 115 ? 12.797 -21.906 -18.359 1 98.56 115 GLU B CA 1
ATOM 2929 C C . GLU B 1 115 ? 11.938 -22.328 -19.547 1 98.56 115 GLU B C 1
ATOM 2931 O O . GLU B 1 115 ? 12.164 -21.875 -20.672 1 98.56 115 GLU B O 1
ATOM 2936 N N . LYS B 1 116 ? 10.961 -23.141 -19.312 1 98.44 116 LYS B N 1
ATOM 2937 C CA . LYS B 1 116 ? 10.148 -23.719 -20.391 1 98.44 116 LYS B CA 1
ATOM 2938 C C . LYS B 1 116 ? 9.266 -22.656 -21.031 1 98.44 116 LYS B C 1
ATOM 2940 O O . LYS B 1 116 ? 8.844 -22.812 -22.188 1 98.44 116 LYS B O 1
ATOM 2945 N N . THR B 1 117 ? 9.016 -21.578 -20.297 1 98.69 117 THR B N 1
ATOM 2946 C CA . THR B 1 117 ? 8.062 -20.609 -20.828 1 98.69 117 THR B CA 1
ATOM 2947 C C . THR B 1 117 ? 8.75 -19.297 -21.156 1 98.69 117 THR B C 1
ATOM 2949 O O . THR B 1 117 ? 8.094 -18.328 -21.547 1 98.69 117 THR B O 1
ATOM 2952 N N . LYS B 1 118 ? 10.07 -19.188 -21.062 1 98.38 118 LYS B N 1
ATOM 2953 C CA . LYS B 1 118 ? 10.828 -17.938 -21.109 1 98.38 118 LYS B CA 1
ATOM 2954 C C . LYS B 1 118 ? 10.664 -17.234 -22.453 1 98.38 118 LYS B C 1
ATOM 2956 O O . LYS B 1 118 ? 10.789 -16.016 -22.547 1 98.38 118 LYS B O 1
ATOM 2961 N N . GLU B 1 119 ? 10.273 -17.969 -23.516 1 98.19 119 GLU B N 1
ATOM 2962 C CA . GLU B 1 119 ? 10.188 -17.391 -24.859 1 98.19 119 GLU B CA 1
ATOM 2963 C C . GLU B 1 119 ? 8.742 -17.031 -25.203 1 98.19 119 GLU B C 1
ATOM 2965 O O . GLU B 1 119 ? 8.469 -16.516 -26.281 1 98.19 119 GLU B O 1
ATOM 2970 N N . PHE B 1 120 ? 7.84 -17.375 -24.344 1 98.5 120 PHE B N 1
ATOM 2971 C CA . PHE B 1 120 ? 6.434 -17.062 -24.594 1 98.5 120 PHE B CA 1
ATOM 2972 C C . PHE B 1 120 ? 6.168 -15.578 -24.422 1 98.5 120 PHE B C 1
ATOM 2974 O O . PHE B 1 120 ? 6.801 -14.922 -23.594 1 98.5 120 PHE B O 1
ATOM 2981 N N . ASP B 1 121 ? 5.215 -14.977 -25.234 1 98.06 121 ASP B N 1
ATOM 2982 C CA . ASP B 1 121 ? 5.199 -13.516 -25.344 1 98.06 121 ASP B CA 1
ATOM 2983 C C . ASP B 1 121 ? 3.77 -12.984 -25.391 1 98.06 121 ASP B C 1
ATOM 2985 O O . ASP B 1 121 ? 3.555 -11.797 -25.625 1 98.06 121 ASP B O 1
ATOM 2989 N N . ARG B 1 122 ? 2.818 -13.883 -25.203 1 98.56 122 ARG B N 1
ATOM 2990 C CA . ARG B 1 122 ? 1.444 -13.406 -25.297 1 98.56 122 ARG B CA 1
ATOM 2991 C C . ARG B 1 122 ? 1.02 -12.711 -24.016 1 98.56 122 ARG B C 1
ATOM 2993 O O . ARG B 1 122 ? 0.343 -11.68 -24.047 1 98.56 122 ARG B O 1
ATOM 3000 N N . MET B 1 123 ? 1.372 -13.242 -22.891 1 98.81 123 MET B N 1
ATOM 3001 C CA . MET B 1 123 ? 1.106 -12.719 -21.547 1 98.81 123 MET B CA 1
ATOM 3002 C C . MET B 1 123 ? 2.135 -13.242 -20.547 1 98.81 123 MET B C 1
ATOM 3004 O O . MET B 1 123 ? 2.697 -14.32 -20.734 1 98.81 123 MET B O 1
ATOM 3008 N N . THR B 1 124 ? 2.438 -12.453 -19.562 1 98.94 124 THR B N 1
ATOM 3009 C CA . THR B 1 124 ? 3.262 -12.922 -18.453 1 98.94 124 THR B CA 1
ATOM 3010 C C . THR B 1 124 ? 2.41 -13.164 -17.203 1 98.94 124 THR B C 1
ATOM 3012 O O . THR B 1 124 ? 1.754 -12.242 -16.719 1 98.94 124 THR B O 1
ATOM 3015 N N . LEU B 1 125 ? 2.352 -14.367 -16.812 1 98.88 125 LEU B N 1
ATOM 3016 C CA . LEU B 1 125 ? 1.731 -14.742 -15.547 1 98.88 125 LEU B CA 1
ATOM 3017 C C . LEU B 1 125 ? 2.756 -14.742 -14.414 1 98.88 125 LEU B C 1
ATOM 3019 O O . LEU B 1 125 ? 3.736 -15.484 -14.461 1 98.88 125 LEU B O 1
ATOM 3023 N N . ILE B 1 126 ? 2.549 -13.875 -13.469 1 98.94 126 ILE B N 1
ATOM 3024 C CA . ILE B 1 126 ? 3.449 -13.766 -12.32 1 98.94 126 ILE B CA 1
ATOM 3025 C C . ILE B 1 126 ? 2.816 -14.422 -11.102 1 98.94 126 ILE B C 1
ATOM 3027 O O . ILE B 1 126 ? 1.722 -14.039 -10.68 1 98.94 126 ILE B O 1
ATOM 3031 N N . ILE B 1 127 ? 3.465 -15.391 -10.609 1 98.75 127 ILE B N 1
ATOM 3032 C CA . ILE B 1 127 ? 3.018 -16.062 -9.398 1 98.75 127 ILE B CA 1
ATOM 3033 C C . ILE B 1 127 ? 3.824 -15.562 -8.203 1 98.75 127 ILE B C 1
ATOM 3035 O O . ILE B 1 127 ? 5.012 -15.867 -8.07 1 98.75 127 ILE B O 1
ATOM 3039 N N . ALA B 1 128 ? 3.197 -14.773 -7.367 1 98.81 128 ALA B N 1
ATOM 3040 C CA . ALA B 1 128 ? 3.848 -14.359 -6.125 1 98.81 128 ALA B CA 1
ATOM 3041 C C . ALA B 1 128 ? 3.85 -15.492 -5.105 1 98.81 128 ALA B C 1
ATOM 3043 O O . ALA B 1 128 ? 2.809 -15.828 -4.539 1 98.81 128 ALA B O 1
ATOM 3044 N N . PHE B 1 129 ? 4.961 -16.078 -4.922 1 98.5 129 PHE B N 1
ATOM 3045 C CA . PHE B 1 129 ? 5.141 -17.25 -4.086 1 98.5 129 PHE B CA 1
ATOM 3046 C C . PHE B 1 129 ? 6.293 -17.062 -3.107 1 98.5 129 PHE B C 1
ATOM 3048 O O . PHE B 1 129 ? 7.418 -16.766 -3.516 1 98.5 129 PHE B O 1
ATOM 3055 N N . ASN B 1 130 ? 5.992 -17.281 -1.771 1 98.12 130 ASN B N 1
ATOM 3056 C CA . ASN B 1 130 ? 6.934 -16.906 -0.72 1 98.12 130 ASN B CA 1
ATOM 3057 C C . ASN B 1 130 ? 7.348 -15.445 -0.832 1 98.12 130 ASN B C 1
ATOM 3059 O O . ASN B 1 130 ? 8.539 -15.141 -0.891 1 98.12 130 ASN B O 1
ATOM 3063 N N . TYR B 1 131 ? 6.273 -14.625 -0.89 1 98.44 131 TYR B N 1
ATOM 3064 C CA . TYR B 1 131 ? 6.496 -13.227 -1.224 1 98.44 131 TYR B CA 1
ATOM 3065 C C . TYR B 1 131 ? 5.938 -12.312 -0.14 1 98.44 131 TYR B C 1
ATOM 3067 O O . TYR B 1 131 ? 4.883 -12.594 0.434 1 98.44 131 TYR B O 1
ATOM 3075 N N . GLY B 1 132 ? 6.605 -11.211 0.117 1 98 132 GLY B N 1
ATOM 3076 C CA . GLY B 1 132 ? 6.195 -10.07 0.917 1 98 132 GLY B CA 1
ATOM 3077 C C . GLY B 1 132 ? 6.859 -8.773 0.486 1 98 132 GLY B C 1
ATOM 3078 O O . GLY B 1 132 ? 8.047 -8.758 0.161 1 98 132 GLY B O 1
ATOM 3079 N N . GLY B 1 133 ? 6.039 -7.754 0.465 1 98.44 133 GLY B N 1
ATOM 3080 C CA . GLY B 1 133 ? 6.539 -6.469 -0.007 1 98.44 133 GLY B CA 1
ATOM 3081 C C . GLY B 1 133 ? 7.684 -5.93 0.829 1 98.44 133 GLY B C 1
ATOM 3082 O O . GLY B 1 133 ? 8.664 -5.41 0.288 1 98.44 133 GLY B O 1
ATOM 3083 N N . ARG B 1 134 ? 7.57 -5.965 2.166 1 98.44 134 ARG B N 1
ATOM 3084 C CA . ARG B 1 134 ? 8.633 -5.461 3.031 1 98.44 134 ARG B CA 1
ATOM 3085 C C . ARG B 1 134 ? 9.922 -6.25 2.83 1 98.44 134 ARG B C 1
ATOM 3087 O O . ARG B 1 134 ? 11.008 -5.664 2.748 1 98.44 134 ARG B O 1
ATOM 3094 N N . ARG B 1 135 ? 9.789 -7.59 2.736 1 97.75 135 ARG B N 1
ATOM 3095 C CA . ARG B 1 135 ? 10.977 -8.414 2.516 1 97.75 135 ARG B CA 1
ATOM 3096 C C . ARG B 1 135 ? 11.625 -8.086 1.178 1 97.75 135 ARG B C 1
ATOM 3098 O O . ARG B 1 135 ? 12.859 -8.039 1.074 1 97.75 135 ARG B O 1
ATOM 3105 N N . GLU B 1 136 ? 10.852 -7.918 0.136 1 98.62 136 GLU B N 1
ATOM 3106 C CA . GLU B 1 136 ? 11.398 -7.555 -1.165 1 98.62 136 GLU B CA 1
ATOM 3107 C C . GLU B 1 136 ? 12.219 -6.27 -1.076 1 98.62 136 GLU B C 1
ATOM 3109 O O . GLU B 1 136 ? 13.32 -6.191 -1.63 1 98.62 136 GLU B O 1
ATOM 3114 N N . ILE B 1 137 ? 11.695 -5.266 -0.396 1 98.69 137 ILE B N 1
ATOM 3115 C CA . ILE B 1 137 ? 12.398 -4.004 -0.222 1 98.69 137 ILE B CA 1
ATOM 3116 C C . ILE B 1 137 ? 13.711 -4.242 0.521 1 98.69 137 ILE B C 1
ATOM 3118 O O . ILE B 1 137 ? 14.766 -3.742 0.115 1 98.69 137 ILE B O 1
ATOM 3122 N N . LEU B 1 138 ? 13.648 -5.016 1.569 1 98.5 138 LEU B N 1
ATOM 3123 C CA . LEU B 1 138 ? 14.844 -5.305 2.346 1 98.5 138 LEU B CA 1
ATOM 3124 C C . LEU B 1 138 ? 15.883 -6.027 1.494 1 98.5 138 LEU B C 1
ATOM 3126 O O . LEU B 1 138 ? 17.078 -5.719 1.569 1 98.5 138 LEU B O 1
ATOM 3130 N N . ASP B 1 139 ? 15.438 -7.035 0.744 1 98.31 139 ASP B N 1
ATOM 3131 C CA . ASP B 1 139 ? 16.359 -7.746 -0.139 1 98.31 139 ASP B CA 1
ATOM 3132 C C . ASP B 1 139 ? 17 -6.793 -1.148 1 98.31 139 ASP B C 1
ATOM 3134 O O . ASP B 1 139 ? 18.188 -6.898 -1.442 1 98.31 139 ASP B O 1
ATOM 3138 N N . ALA B 1 140 ? 16.172 -5.883 -1.708 1 98.56 140 ALA B N 1
ATOM 3139 C CA . ALA B 1 140 ? 16.719 -4.883 -2.627 1 98.56 140 ALA B CA 1
ATOM 3140 C C . ALA B 1 140 ? 17.828 -4.074 -1.969 1 98.56 140 ALA B C 1
ATOM 3142 O O . ALA B 1 140 ? 18.875 -3.84 -2.576 1 98.56 140 ALA B O 1
ATOM 3143 N N . VAL B 1 141 ? 17.609 -3.654 -0.748 1 98.5 141 VAL B N 1
ATOM 3144 C CA . VAL B 1 141 ? 18.609 -2.875 -0.007 1 98.5 141 VAL B CA 1
ATOM 3145 C C . VAL B 1 141 ? 19.859 -3.707 0.204 1 98.5 141 VAL B C 1
ATOM 3147 O O . VAL B 1 141 ? 20.984 -3.207 0.04 1 98.5 141 VAL B O 1
ATOM 3150 N N . GLU B 1 142 ? 19.688 -4.965 0.599 1 97.81 142 GLU B N 1
ATOM 3151 C CA . GLU B 1 142 ? 20.828 -5.852 0.798 1 97.81 142 GLU B CA 1
ATOM 3152 C C . GLU B 1 142 ? 21.656 -5.977 -0.477 1 97.81 142 GLU B C 1
ATOM 3154 O O . GLU B 1 142 ? 22.891 -5.957 -0.429 1 97.81 142 GLU B O 1
ATOM 3159 N N . PHE B 1 143 ? 20.984 -6.121 -1.567 1 97.81 143 PHE B N 1
ATOM 3160 C CA . PHE B 1 143 ? 21.688 -6.227 -2.846 1 97.81 143 PHE B CA 1
ATOM 3161 C C . PHE B 1 143 ? 22.406 -4.926 -3.18 1 97.81 143 PHE B C 1
ATOM 3163 O O . PHE B 1 143 ? 23.516 -4.949 -3.725 1 97.81 143 PHE B O 1
ATOM 3170 N N . ILE B 1 144 ? 21.812 -3.805 -2.902 1 98.06 144 ILE B N 1
ATOM 3171 C CA . ILE B 1 144 ? 22.438 -2.502 -3.121 1 98.06 144 ILE B CA 1
ATOM 3172 C C . ILE B 1 144 ? 23.703 -2.385 -2.275 1 98.06 144 ILE B C 1
ATOM 3174 O O . ILE B 1 144 ? 24.75 -1.97 -2.773 1 98.06 144 ILE B O 1
ATOM 3178 N N . LEU B 1 145 ? 23.578 -2.76 -1.015 1 97.12 145 LEU B N 1
ATOM 3179 C CA . LEU B 1 145 ? 24.719 -2.703 -0.11 1 97.12 145 LEU B CA 1
ATOM 3180 C C . LEU B 1 145 ? 25.875 -3.562 -0.629 1 97.12 145 LEU B C 1
ATOM 3182 O O . LEU B 1 145 ? 27.031 -3.158 -0.562 1 97.12 145 LEU B O 1
ATOM 3186 N N . LYS B 1 146 ? 25.516 -4.738 -1.102 1 96.75 146 LYS B N 1
ATOM 3187 C CA . LYS B 1 146 ? 26.531 -5.633 -1.664 1 96.75 146 LYS B CA 1
ATOM 3188 C C . LYS B 1 146 ? 27.234 -4.988 -2.861 1 96.75 146 LYS B C 1
ATOM 3190 O O . LYS B 1 146 ? 28.453 -5.02 -2.961 1 96.75 146 LYS B O 1
ATOM 3195 N N . ASP B 1 147 ? 26.453 -4.367 -3.752 1 97 147 ASP B N 1
ATOM 3196 C CA . ASP B 1 147 ? 27.016 -3.721 -4.938 1 97 147 ASP B CA 1
ATOM 3197 C C . ASP B 1 147 ? 27.906 -2.545 -4.551 1 97 147 ASP B C 1
ATOM 3199 O O . ASP B 1 147 ? 28.984 -2.371 -5.117 1 97 147 ASP B O 1
ATOM 3203 N N . VAL B 1 148 ? 27.469 -1.781 -3.654 1 95.38 148 VAL B N 1
ATOM 3204 C CA . VAL B 1 148 ? 28.234 -0.621 -3.209 1 95.38 148 VAL B CA 1
ATOM 3205 C C . VAL B 1 148 ? 29.531 -1.08 -2.557 1 95.38 148 VAL B C 1
ATOM 3207 O O . VAL B 1 148 ? 30.594 -0.47 -2.762 1 95.38 148 VAL B O 1
ATOM 3210 N N . SER B 1 149 ? 29.453 -2.104 -1.789 1 93.88 149 SER B N 1
ATOM 3211 C CA . SER B 1 149 ? 30.641 -2.639 -1.142 1 93.88 149 SER B CA 1
ATOM 3212 C C . SER B 1 149 ? 31.656 -3.141 -2.17 1 93.88 149 SER B C 1
ATOM 3214 O O . SER B 1 149 ? 32.844 -3.178 -1.902 1 93.88 149 SER B O 1
ATOM 3216 N N . HIS B 1 150 ? 31.188 -3.49 -3.305 1 95.81 150 HIS B N 1
ATOM 3217 C CA . HIS B 1 150 ? 32.062 -3.98 -4.371 1 95.81 150 HIS B CA 1
ATOM 3218 C C . HIS B 1 150 ? 32.5 -2.844 -5.289 1 95.81 150 HIS B C 1
ATOM 3220 O O . HIS B 1 150 ? 33.031 -3.086 -6.363 1 95.81 150 HIS B O 1
ATOM 3226 N N . GLY B 1 151 ? 32.094 -1.59 -4.969 1 94.25 151 GLY B N 1
ATOM 3227 C CA . GLY B 1 151 ? 32.656 -0.433 -5.656 1 94.25 151 GLY B CA 1
ATOM 3228 C C . GLY B 1 151 ? 31.672 0.19 -6.645 1 94.25 151 GLY B C 1
ATOM 3229 O O . GLY B 1 151 ? 32 1.183 -7.301 1 94.25 151 GLY B O 1
ATOM 3230 N N . LYS B 1 152 ? 30.516 -0.39 -6.734 1 95.5 152 LYS B N 1
ATOM 3231 C CA . LYS B 1 152 ? 29.531 0.18 -7.656 1 95.5 152 LYS B CA 1
ATOM 3232 C C . LYS B 1 152 ? 28.984 1.497 -7.121 1 95.5 152 LYS B C 1
ATOM 3234 O O . LYS B 1 152 ? 28.594 1.586 -5.953 1 95.5 152 LYS B O 1
ATOM 3239 N N . LYS B 1 153 ? 29.047 2.539 -7.898 1 93.62 153 LYS B N 1
ATOM 3240 C CA . LYS B 1 153 ? 28.391 3.803 -7.559 1 93.62 153 LYS B CA 1
ATOM 3241 C C . LYS B 1 153 ? 26.922 3.791 -7.953 1 93.62 153 LYS B C 1
ATOM 3243 O O . LYS B 1 153 ? 26.594 3.529 -9.109 1 93.62 153 LYS B O 1
ATOM 3248 N N . ILE B 1 154 ? 26.188 4.023 -7.012 1 92.5 154 ILE B N 1
ATOM 3249 C CA . ILE B 1 154 ? 24.75 3.953 -7.281 1 92.5 154 ILE B CA 1
ATOM 3250 C C . ILE B 1 154 ? 24.094 5.293 -6.949 1 92.5 154 ILE B C 1
ATOM 3252 O O . ILE B 1 154 ? 24.25 5.801 -5.836 1 92.5 154 ILE B O 1
ATOM 3256 N N . GLU B 1 155 ? 23.484 5.895 -8.016 1 93.25 155 GLU B N 1
ATOM 3257 C CA . GLU B 1 155 ? 22.562 7 -7.773 1 93.25 155 GLU B CA 1
ATOM 3258 C C . GLU B 1 155 ? 21.141 6.496 -7.547 1 93.25 155 GLU B C 1
ATOM 3260 O O . GLU B 1 155 ? 20.5 5.973 -8.469 1 93.25 155 GLU B O 1
ATOM 3265 N N . LEU B 1 156 ? 20.688 6.734 -6.359 1 95.81 156 LEU B N 1
ATOM 3266 C CA . LEU B 1 156 ? 19.422 6.117 -5.992 1 95.81 156 LEU B CA 1
ATOM 3267 C C . LEU B 1 156 ? 18.25 6.945 -6.504 1 95.81 156 LEU B C 1
ATOM 3269 O O . LEU B 1 156 ? 18.078 8.102 -6.117 1 95.81 156 LEU B O 1
ATOM 3273 N N . THR B 1 157 ? 17.5 6.438 -7.418 1 97.25 157 THR B N 1
ATOM 3274 C CA . THR B 1 157 ? 16.234 6.926 -7.953 1 97.25 157 THR B CA 1
ATOM 3275 C C . THR B 1 157 ? 15.188 5.816 -7.953 1 97.25 157 THR B C 1
ATOM 3277 O O . THR B 1 157 ? 15.492 4.664 -7.633 1 97.25 157 THR B O 1
ATOM 3280 N N . GLU B 1 158 ? 13.969 6.172 -8.227 1 97.31 158 GLU B N 1
ATOM 3281 C CA . GLU B 1 158 ? 12.945 5.137 -8.32 1 97.31 158 GLU B CA 1
ATOM 3282 C C . GLU B 1 158 ? 13.297 4.109 -9.398 1 97.31 158 GLU B C 1
ATOM 3284 O O . GLU B 1 158 ? 13.07 2.912 -9.211 1 97.31 158 GLU B O 1
ATOM 3289 N N . GLU B 1 159 ? 13.859 4.59 -10.508 1 96.69 159 GLU B N 1
ATOM 3290 C CA . GLU B 1 159 ? 14.227 3.725 -11.625 1 96.69 159 GLU B CA 1
ATOM 3291 C C . GLU B 1 159 ? 15.344 2.766 -11.234 1 96.69 159 GLU B C 1
ATOM 3293 O O . GLU B 1 159 ? 15.273 1.57 -11.523 1 96.69 159 GLU B O 1
ATOM 3298 N N . THR B 1 160 ? 16.391 3.322 -10.586 1 97.06 160 THR B N 1
ATOM 3299 C CA . THR B 1 160 ? 17.516 2.471 -10.234 1 97.06 160 THR B CA 1
ATOM 3300 C C . THR B 1 160 ? 17.141 1.508 -9.109 1 97.06 160 THR B C 1
ATOM 3302 O O . THR B 1 160 ? 17.609 0.368 -9.078 1 97.06 160 THR B O 1
ATOM 3305 N N . PHE B 1 161 ? 16.328 1.979 -8.164 1 98.44 161 PHE B N 1
ATOM 3306 C CA . PHE B 1 161 ? 15.891 1.099 -7.09 1 98.44 161 PHE B CA 1
ATOM 3307 C C . PHE B 1 161 ? 15.086 -0.069 -7.645 1 98.44 161 PHE B C 1
ATOM 3309 O O . PHE B 1 161 ? 15.242 -1.207 -7.199 1 98.44 161 PHE B O 1
ATOM 3316 N N . ARG B 1 162 ? 14.234 0.191 -8.586 1 97.94 162 ARG B N 1
ATOM 3317 C CA . ARG B 1 162 ? 13.398 -0.828 -9.219 1 97.94 162 ARG B CA 1
ATOM 3318 C C . ARG B 1 162 ? 14.25 -1.976 -9.75 1 97.94 162 ARG B C 1
ATOM 3320 O O . ARG B 1 162 ? 13.828 -3.135 -9.719 1 97.94 162 ARG B O 1
ATOM 3327 N N . GLN B 1 163 ? 15.453 -1.674 -10.25 1 98 163 GLN B N 1
ATOM 3328 C CA . GLN B 1 163 ? 16.328 -2.676 -10.844 1 98 163 GLN B CA 1
ATOM 3329 C C . GLN B 1 163 ? 16.75 -3.713 -9.812 1 98 163 GLN B C 1
ATOM 3331 O O . GLN B 1 163 ? 17.234 -4.793 -10.164 1 98 163 GLN B O 1
ATOM 3336 N N . TYR B 1 164 ? 16.594 -3.371 -8.547 1 98.38 164 TYR B N 1
ATOM 3337 C CA . TYR B 1 164 ? 17.031 -4.27 -7.484 1 98.38 164 TYR B CA 1
ATOM 3338 C C . TYR B 1 164 ? 15.859 -5.078 -6.938 1 98.38 164 TYR B C 1
ATOM 3340 O O . TYR B 1 164 ? 16.047 -5.961 -6.094 1 98.38 164 TYR B O 1
ATOM 3348 N N . LEU B 1 165 ? 14.633 -4.777 -7.371 1 98.5 165 LEU B N 1
ATOM 3349 C CA . LEU B 1 165 ? 13.477 -5.578 -6.973 1 98.5 165 LEU B CA 1
ATOM 3350 C C . LEU B 1 165 ? 13.477 -6.926 -7.684 1 98.5 165 LEU B C 1
ATOM 3352 O O . LEU B 1 165 ? 14.328 -7.176 -8.547 1 98.5 165 LEU B O 1
ATOM 3356 N N . TYR B 1 166 ? 12.562 -7.828 -7.324 1 98.5 166 TYR B N 1
ATOM 3357 C CA . TYR B 1 166 ? 12.602 -9.219 -7.777 1 98.5 166 TYR B CA 1
ATOM 3358 C C . TYR B 1 166 ? 12.375 -9.305 -9.281 1 98.5 166 TYR B C 1
ATOM 3360 O O . TYR B 1 166 ? 13.016 -10.109 -9.961 1 98.5 166 TYR B O 1
ATOM 3368 N N . LEU B 1 167 ? 11.414 -8.562 -9.797 1 98.56 167 LEU B N 1
ATOM 3369 C CA . LEU B 1 167 ? 11.094 -8.562 -11.219 1 98.56 167 LEU B CA 1
ATOM 3370 C C . LEU B 1 167 ? 11.086 -7.137 -11.773 1 98.56 167 LEU B C 1
ATOM 3372 O O . LEU B 1 167 ? 10.016 -6.578 -12.031 1 98.56 167 LEU B O 1
ATOM 3376 N N . PRO B 1 168 ? 12.281 -6.586 -12.07 1 97.94 168 PRO B N 1
ATOM 3377 C CA . PRO B 1 168 ? 12.383 -5.172 -12.43 1 97.94 168 PRO B CA 1
ATOM 3378 C C . PRO B 1 168 ? 11.766 -4.867 -13.797 1 97.94 168 PRO B C 1
ATOM 3380 O O . PRO B 1 168 ? 11.461 -3.709 -14.094 1 97.94 168 PRO B O 1
ATOM 3383 N N . ASP B 1 169 ? 11.617 -5.859 -14.617 1 97.25 169 ASP B N 1
ATOM 3384 C CA . ASP B 1 169 ? 11.133 -5.652 -15.977 1 97.25 169 ASP B CA 1
ATOM 3385 C C . ASP B 1 169 ? 9.602 -5.66 -16.016 1 97.25 169 ASP B C 1
ATOM 3387 O O . ASP B 1 169 ? 9.008 -5.297 -17.031 1 97.25 169 ASP B O 1
ATOM 3391 N N . VAL B 1 170 ? 8.984 -6.102 -15 1 98.38 170 VAL B N 1
ATOM 3392 C CA . VAL B 1 170 ? 7.523 -6.137 -14.93 1 98.38 170 VAL B CA 1
ATOM 3393 C C . VAL B 1 170 ? 6.992 -4.773 -14.492 1 98.38 170 VAL B C 1
ATOM 3395 O O . VAL B 1 170 ? 7.414 -4.238 -13.469 1 98.38 170 VAL B O 1
ATOM 3398 N N . PRO B 1 171 ? 6.121 -4.164 -15.266 1 98.38 171 PRO B N 1
ATOM 3399 C CA . PRO B 1 171 ? 5.578 -2.863 -14.867 1 98.38 171 PRO B CA 1
ATOM 3400 C C . PRO B 1 171 ? 4.695 -2.953 -13.625 1 98.38 171 PRO B C 1
ATOM 3402 O O . PRO B 1 171 ? 4.211 -4.035 -13.281 1 98.38 171 PRO B O 1
ATOM 3405 N N . ASP B 1 172 ? 4.516 -1.842 -12.961 1 98.5 172 ASP B N 1
ATOM 3406 C CA . ASP B 1 172 ? 3.613 -1.785 -11.812 1 98.5 172 ASP B CA 1
ATOM 3407 C C . ASP B 1 172 ? 2.188 -2.154 -12.219 1 98.5 172 ASP B C 1
ATOM 3409 O O . ASP B 1 172 ? 1.765 -1.879 -13.344 1 98.5 172 ASP B O 1
ATOM 3413 N N . PRO B 1 173 ? 1.433 -2.781 -11.289 1 98.81 173 PRO B N 1
ATOM 3414 C CA . PRO B 1 173 ? 0.035 -3.061 -11.625 1 98.81 173 PRO B CA 1
ATOM 3415 C C . PRO B 1 173 ? -0.796 -1.792 -11.805 1 98.81 173 PRO B C 1
ATOM 3417 O O . PRO B 1 173 ? -0.641 -0.838 -11.039 1 98.81 173 PRO B O 1
ATOM 3420 N N . ASP B 1 174 ? -1.603 -1.86 -12.828 1 98.5 174 ASP B N 1
ATOM 3421 C CA . ASP B 1 174 ? -2.607 -0.816 -13.008 1 98.5 174 ASP B CA 1
ATOM 3422 C C . ASP B 1 174 ? -3.758 -0.988 -12.016 1 98.5 174 ASP B C 1
ATOM 3424 O O . ASP B 1 174 ? -4.277 -0.006 -11.484 1 98.5 174 ASP B O 1
ATOM 3428 N N . LEU B 1 175 ? -4.078 -2.209 -11.82 1 98.75 175 LEU B N 1
ATOM 3429 C CA . LEU B 1 175 ? -5.238 -2.586 -11.016 1 98.75 175 LEU B CA 1
ATOM 3430 C C . LEU B 1 175 ? -4.906 -3.756 -10.102 1 98.75 175 LEU B C 1
ATOM 3432 O O . LEU B 1 175 ? -4.309 -4.742 -10.531 1 98.75 175 LEU B O 1
ATOM 3436 N N . ILE B 1 176 ? -5.219 -3.617 -8.844 1 98.88 176 ILE B N 1
ATOM 3437 C CA . ILE B 1 176 ? -5.121 -4.707 -7.879 1 98.88 176 ILE B CA 1
ATOM 3438 C C . ILE B 1 176 ? -6.516 -5.074 -7.379 1 98.88 176 ILE B C 1
ATOM 3440 O O . ILE B 1 176 ? -7.25 -4.223 -6.875 1 98.88 176 ILE B O 1
ATOM 3444 N N . ILE B 1 177 ? -6.844 -6.32 -7.547 1 98.81 177 ILE B N 1
ATOM 3445 C CA . ILE B 1 177 ? -8.133 -6.859 -7.137 1 98.81 177 ILE B CA 1
ATOM 3446 C C . ILE B 1 177 ? -7.961 -7.727 -5.891 1 98.81 177 ILE B C 1
ATOM 3448 O O . ILE B 1 177 ? -7.023 -8.523 -5.809 1 98.81 177 ILE B O 1
ATOM 3452 N N . ARG B 1 178 ? -8.828 -7.508 -4.949 1 98.75 178 ARG B N 1
ATOM 3453 C CA . ARG B 1 178 ? -8.852 -8.422 -3.811 1 98.75 178 ARG B CA 1
ATOM 3454 C C . ARG B 1 178 ? -10.266 -8.938 -3.551 1 98.75 178 ARG B C 1
ATOM 3456 O O . ARG B 1 178 ? -11.219 -8.156 -3.555 1 98.75 178 ARG B O 1
ATOM 3463 N N . THR B 1 179 ? -10.32 -10.219 -3.326 1 98.44 179 THR B N 1
ATOM 3464 C CA . THR B 1 179 ? -11.594 -10.844 -2.979 1 98.44 179 THR B CA 1
ATOM 3465 C C . THR B 1 179 ? -11.75 -10.945 -1.465 1 98.44 179 THR B C 1
ATOM 3467 O O . THR B 1 179 ? -10.867 -10.523 -0.714 1 98.44 179 THR B O 1
ATOM 3470 N N . SER B 1 180 ? -12.945 -11.375 -0.969 1 96.94 180 SER B N 1
ATOM 3471 C CA . SER B 1 180 ? -13.328 -11.758 0.387 1 96.94 180 SER B CA 1
ATOM 3472 C C . SER B 1 180 ? -13.914 -10.57 1.151 1 96.94 180 SER B C 1
ATOM 3474 O O . SER B 1 180 ? -14.375 -10.719 2.285 1 96.94 180 SER B O 1
ATOM 3476 N N . GLY B 1 181 ? -13.812 -9.414 0.603 1 94 181 GLY B N 1
ATOM 3477 C CA . GLY B 1 181 ? -14.344 -8.242 1.285 1 94 181 GLY B CA 1
ATOM 3478 C C . GLY B 1 181 ? -13.328 -7.562 2.182 1 94 181 GLY B C 1
ATOM 3479 O O . GLY B 1 181 ? -13.547 -6.434 2.633 1 94 181 GLY B O 1
ATOM 3480 N N . GLU B 1 182 ? -12.242 -8.227 2.463 1 95.62 182 GLU B N 1
ATOM 3481 C CA . GLU B 1 182 ? -11.172 -7.586 3.223 1 95.62 182 GLU B CA 1
ATOM 3482 C C . GLU B 1 182 ? -10.555 -6.43 2.443 1 95.62 182 GLU B C 1
ATOM 3484 O O . GLU B 1 182 ? -10.305 -6.547 1.242 1 95.62 182 GLU B O 1
ATOM 3489 N N . MET B 1 183 ? -10.375 -5.324 3.125 1 97.25 183 MET B N 1
ATOM 3490 C CA . MET B 1 183 ? -9.828 -4.141 2.471 1 97.25 183 MET B CA 1
ATOM 3491 C C . MET B 1 183 ? -8.461 -3.785 3.035 1 97.25 183 MET B C 1
ATOM 3493 O O . MET B 1 183 ? -8.336 -2.879 3.861 1 97.25 183 MET B O 1
ATOM 3497 N N . ARG B 1 184 ? -7.496 -4.449 2.6 1 97.69 184 ARG B N 1
ATOM 3498 C CA . ARG B 1 184 ? -6.09 -4.266 2.936 1 97.69 184 ARG B CA 1
ATOM 3499 C C . ARG B 1 184 ? -5.188 -4.898 1.88 1 97.69 184 ARG B C 1
ATOM 3501 O O . ARG B 1 184 ? -5.625 -5.766 1.122 1 97.69 184 ARG B O 1
ATOM 3508 N N . LEU B 1 185 ? -3.932 -4.527 1.802 1 97.69 185 LEU B N 1
ATOM 3509 C CA . LEU B 1 185 ? -3.01 -5.055 0.802 1 97.69 185 LEU B CA 1
ATOM 3510 C C . LEU B 1 185 ? -2.242 -6.254 1.35 1 97.69 185 LEU B C 1
ATOM 3512 O O . LEU B 1 185 ? -1.731 -7.07 0.582 1 97.69 185 LEU B O 1
ATOM 3516 N N . SER B 1 186 ? -2.1 -6.332 2.674 1 96.81 186 SER B N 1
ATOM 3517 C CA . SER B 1 186 ? -1.479 -7.473 3.34 1 96.81 186 SER B CA 1
ATOM 3518 C C . SER B 1 186 ? -0.058 -7.699 2.836 1 96.81 186 SER B C 1
ATOM 3520 O O . SER B 1 186 ? 0.307 -8.82 2.479 1 96.81 186 SER B O 1
ATOM 3522 N N . ASN B 1 187 ? 0.708 -6.652 2.756 1 97.75 187 ASN B N 1
ATOM 3523 C CA . ASN B 1 187 ? 2.133 -6.73 2.453 1 97.75 187 ASN B CA 1
ATOM 3524 C C . ASN B 1 187 ? 2.379 -7.16 1.011 1 97.75 187 ASN B C 1
ATOM 3526 O O . ASN B 1 187 ? 3.439 -7.699 0.692 1 97.75 187 ASN B O 1
ATOM 3530 N N . PHE B 1 188 ? 1.315 -6.988 0.162 1 98.56 188 PHE B N 1
ATOM 3531 C CA . PHE B 1 188 ? 1.374 -7.367 -1.244 1 98.56 188 PHE B CA 1
ATOM 3532 C C . PHE B 1 188 ? 1.824 -6.191 -2.105 1 98.56 188 PHE B C 1
ATOM 3534 O O . PHE B 1 188 ? 1.213 -5.125 -2.074 1 98.56 188 PHE B O 1
ATOM 3541 N N . LEU B 1 189 ? 2.961 -6.301 -2.842 1 98.75 189 LEU B N 1
ATOM 3542 C CA . LEU B 1 189 ? 3.449 -5.375 -3.857 1 98.75 189 LEU B CA 1
ATOM 3543 C C . LEU B 1 189 ? 3.49 -3.949 -3.32 1 98.75 189 LEU B C 1
ATOM 3545 O O . LEU B 1 189 ? 2.963 -3.027 -3.949 1 98.75 189 LEU B O 1
ATOM 3549 N N . LEU B 1 190 ? 4.145 -3.75 -2.219 1 98.5 190 LEU B N 1
ATOM 3550 C CA . LEU B 1 190 ? 4.125 -2.459 -1.539 1 98.5 190 LEU B CA 1
ATOM 3551 C C . LEU B 1 190 ? 4.715 -1.368 -2.428 1 98.5 190 LEU B C 1
ATOM 3553 O O . LEU B 1 190 ? 4.059 -0.363 -2.703 1 98.5 190 LEU B O 1
ATOM 3557 N N . TRP B 1 191 ? 5.898 -1.609 -2.955 1 98.56 191 TRP B N 1
ATOM 3558 C CA . TRP B 1 191 ? 6.543 -0.63 -3.824 1 98.56 191 TRP B CA 1
ATOM 3559 C C . TRP B 1 191 ? 5.75 -0.436 -5.109 1 98.56 191 TRP B C 1
ATOM 3561 O O . TRP B 1 191 ? 5.492 0.697 -5.523 1 98.56 191 TRP B O 1
ATOM 3571 N N . GLN B 1 192 ? 5.293 -1.563 -5.676 1 98.69 192 GLN B N 1
ATOM 3572 C CA . GLN B 1 192 ? 4.691 -1.571 -7.008 1 98.69 192 GLN B CA 1
ATOM 3573 C C . GLN B 1 192 ? 3.275 -0.999 -6.973 1 98.69 192 GLN B C 1
ATOM 3575 O O . GLN B 1 192 ? 2.748 -0.577 -8.008 1 98.69 192 GLN B O 1
ATOM 3580 N N . SER B 1 193 ? 2.641 -0.937 -5.785 1 98.38 193 SER B N 1
ATOM 3581 C CA . SER B 1 193 ? 1.226 -0.592 -5.711 1 98.38 193 SER B CA 1
ATOM 3582 C C . SER B 1 193 ? 1.031 0.908 -5.512 1 98.38 193 SER B C 1
ATOM 3584 O O . SER B 1 193 ? -0.098 1.377 -5.355 1 98.38 193 SER B O 1
ATOM 3586 N N . ALA B 1 194 ? 2.09 1.708 -5.559 1 97.62 194 ALA B N 1
ATOM 3587 C CA . ALA B 1 194 ? 2.076 3.125 -5.203 1 97.62 194 ALA B CA 1
ATOM 3588 C C . ALA B 1 194 ? 0.94 3.857 -5.91 1 97.62 194 ALA B C 1
ATOM 3590 O O . ALA B 1 194 ? 0.253 4.684 -5.305 1 97.62 194 ALA B O 1
ATOM 3591 N N . TYR B 1 195 ? 0.663 3.518 -7.18 1 96.62 195 TYR B N 1
ATOM 3592 C CA . TYR B 1 195 ? -0.344 4.25 -7.938 1 96.62 195 TYR B CA 1
ATOM 3593 C C . TYR B 1 195 ? -1.345 3.299 -8.578 1 96.62 195 TYR B C 1
ATOM 3595 O O . TYR B 1 195 ? -1.975 3.635 -9.586 1 96.62 195 TYR B O 1
ATOM 3603 N N . SER B 1 196 ? -1.37 2.115 -8.016 1 98.31 196 SER B N 1
ATOM 3604 C CA . SER B 1 196 ? -2.344 1.141 -8.5 1 98.31 196 SER B CA 1
ATOM 3605 C C . SER B 1 196 ? -3.76 1.519 -8.078 1 98.31 196 SER B C 1
ATOM 3607 O O . SER B 1 196 ? -3.977 1.981 -6.953 1 98.31 196 SER B O 1
ATOM 3609 N N . GLU B 1 197 ? -4.699 1.333 -9 1 98.25 197 GLU B N 1
ATOM 3610 C CA . GLU B 1 197 ? -6.102 1.33 -8.594 1 98.25 197 GLU B CA 1
ATOM 3611 C C . GLU B 1 197 ? -6.453 0.055 -7.832 1 98.25 197 GLU B C 1
ATOM 3613 O O . GLU B 1 197 ? -5.961 -1.026 -8.164 1 98.25 197 GLU B O 1
ATOM 3618 N N . LEU B 1 198 ? -7.254 0.215 -6.82 1 98.56 198 LEU B N 1
ATOM 3619 C CA . LEU B 1 198 ? -7.648 -0.934 -6.012 1 98.56 198 LEU B CA 1
ATOM 3620 C C . LEU B 1 198 ? -9.125 -1.268 -6.223 1 98.56 198 LEU B C 1
ATOM 3622 O O . LEU B 1 198 ? -9.938 -0.372 -6.434 1 98.56 198 LEU B O 1
ATOM 3626 N N . TYR B 1 199 ? -9.453 -2.498 -6.211 1 98.19 199 TYR B N 1
ATOM 3627 C CA . TYR B 1 199 ? -10.828 -2.984 -6.312 1 98.19 199 TYR B CA 1
ATOM 3628 C C . TYR B 1 199 ? -11.07 -4.141 -5.352 1 98.19 199 TYR B C 1
ATOM 3630 O O . TYR B 1 199 ? -10.367 -5.152 -5.398 1 98.19 199 TYR B O 1
ATOM 3638 N N . PHE B 1 200 ? -12.078 -3.98 -4.52 1 97.44 200 PHE B N 1
ATOM 3639 C CA . PHE B 1 200 ? -12.383 -4.984 -3.506 1 97.44 200 PHE B CA 1
ATOM 3640 C C . PHE B 1 200 ? -13.742 -5.621 -3.764 1 97.44 200 PHE B C 1
ATOM 3642 O O . PHE B 1 200 ? -14.727 -4.918 -4 1 97.44 200 PHE B O 1
ATOM 3649 N N . PHE B 1 201 ? -13.711 -6.953 -3.697 1 93.56 201 PHE B N 1
ATOM 3650 C CA . PHE B 1 201 ? -14.938 -7.73 -3.859 1 93.56 201 PHE B CA 1
ATOM 3651 C C . PHE B 1 201 ? -15.297 -8.453 -2.566 1 93.56 201 PHE B C 1
ATOM 3653 O O . PHE B 1 201 ? -14.414 -8.969 -1.871 1 93.56 201 PHE B O 1
ATOM 3660 N N . LYS B 1 202 ? -16.594 -8.531 -2.354 1 95.12 202 LYS B N 1
ATOM 3661 C CA . LYS B 1 202 ? -17.031 -9.211 -1.135 1 95.12 202 LYS B CA 1
ATOM 3662 C C . LYS B 1 202 ? -17 -10.727 -1.315 1 95.12 202 LYS B C 1
ATOM 3664 O O . LYS B 1 202 ? -16.906 -11.477 -0.338 1 95.12 202 LYS B O 1
ATOM 3669 N N . LYS B 1 203 ? -17.062 -11.211 -2.498 1 97.12 203 LYS B N 1
ATOM 3670 C CA . LYS B 1 203 ? -17.094 -12.641 -2.797 1 97.12 203 LYS B CA 1
ATOM 3671 C C . LYS B 1 203 ? -15.758 -13.305 -2.434 1 97.12 203 LYS B C 1
ATOM 3673 O O . LYS B 1 203 ? -14.695 -12.695 -2.584 1 97.12 203 LYS B O 1
ATOM 3678 N N . LEU B 1 204 ? -15.906 -14.547 -1.995 1 98.56 204 LEU B N 1
ATOM 3679 C CA . LEU B 1 204 ? -14.711 -15.344 -1.752 1 98.56 204 LEU B CA 1
ATOM 3680 C C . LEU B 1 204 ? -14.094 -15.82 -3.064 1 98.56 204 LEU B C 1
ATOM 3682 O O . LEU B 1 204 ? -14.82 -16.094 -4.027 1 98.56 204 LEU B O 1
ATOM 3686 N N . TRP B 1 205 ? -12.82 -16.016 -3.143 1 98.69 205 TRP B N 1
ATOM 3687 C CA . TRP B 1 205 ? -12.07 -16.25 -4.371 1 98.69 205 TRP B CA 1
ATOM 3688 C C . TRP B 1 205 ? -12.617 -17.453 -5.129 1 98.69 205 TRP B C 1
ATOM 3690 O O . TRP B 1 205 ? -12.875 -17.359 -6.332 1 98.69 205 TRP B O 1
ATOM 3700 N N . PRO B 1 206 ? -12.914 -18.578 -4.434 1 98.81 206 PRO B N 1
ATOM 3701 C CA . PRO B 1 206 ? -13.383 -19.719 -5.211 1 98.81 206 PRO B CA 1
ATOM 3702 C C . PRO B 1 206 ? -14.719 -19.453 -5.898 1 98.81 206 PRO B C 1
ATOM 3704 O O . PRO B 1 206 ? -15.117 -20.203 -6.793 1 98.81 206 PRO B O 1
ATOM 3707 N N . ASP B 1 207 ? -15.406 -18.406 -5.523 1 98.56 207 ASP B N 1
ATOM 3708 C CA . ASP B 1 207 ? -16.688 -18.047 -6.121 1 98.56 207 ASP B CA 1
ATOM 3709 C C . ASP B 1 207 ? -16.516 -16.984 -7.203 1 98.56 207 ASP B C 1
ATOM 3711 O O . ASP B 1 207 ? -17.484 -16.547 -7.828 1 98.56 207 ASP B O 1
ATOM 3715 N N . PHE B 1 208 ? -15.336 -16.469 -7.418 1 98.56 208 PHE B N 1
ATOM 3716 C CA . PHE B 1 208 ? -15.031 -15.422 -8.383 1 98.56 208 PHE B CA 1
ATOM 3717 C C . PHE B 1 208 ? -15.305 -15.898 -9.805 1 98.56 208 PHE B C 1
ATOM 3719 O O . PHE B 1 208 ? -14.875 -16.984 -10.195 1 98.56 208 PHE B O 1
ATOM 3726 N N . THR B 1 209 ? -16.047 -15.117 -10.602 1 98.5 209 THR B N 1
ATOM 3727 C CA . THR B 1 209 ? -16.5 -15.5 -11.938 1 98.5 209 THR B CA 1
ATOM 3728 C C . THR B 1 209 ? -15.961 -14.523 -12.984 1 98.5 209 THR B C 1
ATOM 3730 O O . THR B 1 209 ? -15.383 -13.492 -12.641 1 98.5 209 THR B O 1
ATOM 3733 N N . LYS B 1 210 ? -16.203 -14.914 -14.211 1 98.5 210 LYS B N 1
ATOM 3734 C CA . LYS B 1 210 ? -15.828 -14.031 -15.312 1 98.5 210 LYS B CA 1
ATOM 3735 C C . LYS B 1 210 ? -16.547 -12.688 -15.203 1 98.5 210 LYS B C 1
ATOM 3737 O O . LYS B 1 210 ? -15.961 -11.641 -15.469 1 98.5 210 LYS B O 1
ATOM 3742 N N . ARG B 1 211 ? -17.797 -12.758 -14.844 1 98.19 211 ARG B N 1
ATOM 3743 C CA . ARG B 1 211 ? -18.578 -11.531 -14.688 1 98.19 211 ARG B CA 1
ATOM 3744 C C . ARG B 1 211 ? -17.953 -10.617 -13.641 1 98.19 211 ARG B C 1
ATOM 3746 O O . ARG B 1 211 ? -17.906 -9.398 -13.836 1 98.19 211 ARG B O 1
ATOM 3753 N N . ASP B 1 212 ? -17.531 -11.188 -12.539 1 98.44 212 ASP B N 1
ATOM 3754 C CA . ASP B 1 212 ? -16.859 -10.406 -11.5 1 98.44 212 ASP B CA 1
ATOM 3755 C C . ASP B 1 212 ? -15.586 -9.758 -12.031 1 98.44 212 ASP B C 1
ATOM 3757 O O . ASP B 1 212 ? -15.344 -8.57 -11.789 1 98.44 212 ASP B O 1
ATOM 3761 N N . PHE B 1 213 ? -14.828 -10.531 -12.766 1 98.5 213 PHE B N 1
ATOM 3762 C CA . PHE B 1 213 ? -13.586 -10.047 -13.352 1 98.5 213 PHE B CA 1
ATOM 3763 C C . PHE B 1 213 ? -13.852 -8.867 -14.281 1 98.5 213 PHE B C 1
ATOM 3765 O O . PHE B 1 213 ? -13.195 -7.832 -14.188 1 98.5 213 PHE B O 1
ATOM 3772 N N . LEU B 1 214 ? -14.828 -8.992 -15.094 1 98.19 214 LEU B N 1
ATOM 3773 C CA . LEU B 1 214 ? -15.18 -7.949 -16.047 1 98.19 214 LEU B CA 1
ATOM 3774 C C . LEU B 1 214 ? -15.656 -6.695 -15.32 1 98.19 214 LEU B C 1
ATOM 3776 O O . LEU B 1 214 ? -15.383 -5.574 -15.766 1 98.19 214 LEU B O 1
ATOM 3780 N N . ARG B 1 215 ? -16.344 -6.867 -14.258 1 97.56 215 ARG B N 1
ATOM 3781 C CA . ARG B 1 215 ? -16.781 -5.73 -13.461 1 97.56 215 ARG B CA 1
ATOM 3782 C C . ARG B 1 215 ? -15.594 -4.945 -12.906 1 97.56 215 ARG B C 1
ATOM 3784 O O . ARG B 1 215 ? -15.617 -3.715 -12.875 1 97.56 215 ARG B O 1
ATOM 3791 N N . ALA B 1 216 ? -14.625 -5.652 -12.43 1 98 216 ALA B N 1
ATOM 3792 C CA . ALA B 1 216 ? -13.422 -5 -11.922 1 98 216 ALA B CA 1
ATOM 3793 C C . ALA B 1 216 ? -12.719 -4.215 -13.031 1 98 216 ALA B C 1
ATOM 3795 O O . ALA B 1 216 ? -12.289 -3.074 -12.812 1 98 216 ALA B O 1
ATOM 3796 N N . ILE B 1 217 ? -12.633 -4.816 -14.227 1 98.12 217 ILE B N 1
ATOM 3797 C CA . ILE B 1 217 ? -11.992 -4.172 -15.367 1 98.12 217 ILE B CA 1
ATOM 3798 C C . ILE B 1 217 ? -12.781 -2.932 -15.773 1 98.12 217 ILE B C 1
ATOM 3800 O O . ILE B 1 217 ? -12.203 -1.888 -16.078 1 98.12 217 ILE B O 1
ATOM 3804 N N . GLU B 1 218 ? -14.078 -3.074 -15.711 1 97.06 218 GLU B N 1
ATOM 3805 C CA . GLU B 1 218 ? -14.945 -1.941 -16.031 1 97.06 218 GLU B CA 1
ATOM 3806 C C . GLU B 1 218 ? -14.75 -0.8 -15.047 1 97.06 218 GLU B C 1
ATOM 3808 O O . GLU B 1 218 ? -14.719 0.37 -15.43 1 97.06 218 GLU B O 1
ATOM 3813 N N . SER B 1 219 ? -14.688 -1.178 -13.836 1 95.88 219 SER B N 1
ATOM 3814 C CA . SER B 1 219 ? -14.461 -0.171 -12.805 1 95.88 219 SER B CA 1
ATOM 3815 C C . SER B 1 219 ? -13.172 0.597 -13.062 1 95.88 219 SER B C 1
ATOM 3817 O O . SER B 1 219 ? -13.133 1.823 -12.938 1 95.88 219 SER B O 1
ATOM 3819 N N . TYR B 1 220 ? -12.18 -0.081 -13.414 1 96.5 220 TYR B N 1
ATOM 3820 C CA . TYR B 1 220 ? -10.906 0.531 -13.758 1 96.5 220 TYR B CA 1
ATOM 3821 C C . TYR B 1 220 ? -11.055 1.474 -14.945 1 96.5 220 TYR B C 1
ATOM 3823 O O . TYR B 1 220 ? -10.508 2.578 -14.945 1 96.5 220 TYR B O 1
ATOM 3831 N N . SER B 1 221 ? -11.734 0.985 -15.883 1 95 221 SER B N 1
ATOM 3832 C CA . SER B 1 221 ? -11.891 1.736 -17.125 1 95 221 SER B CA 1
ATOM 3833 C C . SER B 1 221 ? -12.562 3.082 -16.875 1 95 221 SER B C 1
ATOM 3835 O O . SER B 1 221 ? -12.32 4.047 -17.609 1 95 221 SER B O 1
ATOM 3837 N N . LYS B 1 222 ? -13.344 3.232 -15.852 1 91.44 222 LYS B N 1
ATOM 3838 C CA . LYS B 1 222 ? -14.117 4.441 -15.57 1 91.44 222 LYS B CA 1
ATOM 3839 C C . LYS B 1 222 ? -13.32 5.402 -14.688 1 91.44 222 LYS B C 1
ATOM 3841 O O . LYS B 1 222 ? -13.734 6.543 -14.477 1 91.44 222 LYS B O 1
ATOM 3846 N N . ARG B 1 223 ? -12.242 4.953 -14.227 1 89.62 223 ARG B N 1
ATOM 3847 C CA . ARG B 1 223 ? -11.461 5.766 -13.305 1 89.62 223 ARG B CA 1
ATOM 3848 C C . ARG B 1 223 ? -10.5 6.68 -14.055 1 89.62 223 ARG B C 1
ATOM 3850 O O . ARG B 1 223 ? -10.016 6.328 -15.133 1 89.62 223 ARG B O 1
ATOM 3857 N N . GLU B 1 224 ? -10.289 7.82 -13.461 1 81.31 224 GLU B N 1
ATOM 3858 C CA . GLU B 1 224 ? -9.305 8.773 -13.969 1 81.31 224 GLU B CA 1
ATOM 3859 C C . GLU B 1 224 ? -7.992 8.664 -13.203 1 81.31 224 GLU B C 1
ATOM 3861 O O . GLU B 1 224 ? -7.953 8.883 -11.984 1 81.31 224 GLU B O 1
ATOM 3866 N N . ARG B 1 225 ? -7 8.352 -13.914 1 76.69 225 ARG B N 1
ATOM 3867 C CA . ARG B 1 225 ? -5.688 8.227 -13.289 1 76.69 225 ARG B CA 1
ATOM 3868 C C . ARG B 1 225 ? -4.867 9.5 -13.492 1 76.69 225 ARG B C 1
ATOM 3870 O O . ARG B 1 225 ? -4.484 9.828 -14.617 1 76.69 225 ARG B O 1
ATOM 3877 N N . ARG B 1 226 ? -4.613 10.289 -12.312 1 69.56 226 ARG B N 1
ATOM 3878 C CA . ARG B 1 226 ? -4.012 11.617 -12.367 1 69.56 226 ARG B CA 1
ATOM 3879 C C . ARG B 1 226 ? -2.553 11.578 -11.922 1 69.56 226 ARG B C 1
ATOM 3881 O O . ARG B 1 226 ? -1.786 12.5 -12.211 1 69.56 226 ARG B O 1
ATOM 3888 N N . PHE B 1 227 ? -2.057 10.68 -11.344 1 70.56 227 PHE B N 1
ATOM 3889 C CA . PHE B 1 227 ? -0.704 10.516 -10.828 1 70.56 227 PHE B CA 1
ATOM 3890 C C . PHE B 1 227 ? -0.253 11.773 -10.094 1 70.56 227 PHE B C 1
ATOM 3892 O O . PHE B 1 227 ? 0.839 12.289 -10.344 1 70.56 227 PHE B O 1
ATOM 3899 N N . GLY B 1 228 ? -1.186 12.359 -9.219 1 67.31 228 GLY B N 1
ATOM 3900 C CA . GLY B 1 228 ? -0.854 13.492 -8.359 1 67.31 228 GLY B CA 1
ATOM 3901 C C . GLY B 1 228 ? -0.976 14.828 -9.062 1 67.31 228 GLY B C 1
ATOM 3902 O O . GLY B 1 228 ? -0.802 15.883 -8.438 1 67.31 228 GLY B O 1
ATOM 3903 N N . GLY B 1 229 ? -1.124 14.828 -10.344 1 71.75 229 GLY B N 1
ATOM 3904 C CA . GLY B 1 229 ? -1.335 16.062 -11.094 1 71.75 229 GLY B CA 1
ATOM 3905 C C . GLY B 1 229 ? -2.799 16.344 -11.367 1 71.75 229 GLY B C 1
ATOM 3906 O O . GLY B 1 229 ? -3.68 15.82 -10.68 1 71.75 229 GLY B O 1
ATOM 3907 N N . LEU B 1 230 ? -3.008 17.578 -12.023 1 71.69 230 LEU B N 1
ATOM 3908 C CA . LEU B 1 230 ? -4.363 17.922 -12.445 1 71.69 230 LEU B CA 1
ATOM 3909 C C . LEU B 1 230 ? -4.664 17.375 -13.828 1 71.69 230 LEU B C 1
ATOM 3911 O O . LEU B 1 230 ? -3.746 17.109 -14.609 1 71.69 230 LEU B O 1
ATOM 3915 N N . ILE B 1 231 ? -5.992 16.938 -14 1 59.19 231 ILE B N 1
ATOM 3916 C CA . ILE B 1 231 ? -6.379 16.594 -15.359 1 59.19 231 ILE B CA 1
ATOM 3917 C C . ILE B 1 231 ? -6.449 17.859 -16.219 1 59.19 231 ILE B C 1
ATOM 3919 O O . ILE B 1 231 ? -6.863 18.922 -15.734 1 59.19 231 ILE B O 1
ATOM 3923 N N . ASN B 1 232 ? -5.551 17.984 -17.266 1 45.09 232 ASN B N 1
ATOM 3924 C CA . ASN B 1 232 ? -5.641 19.109 -18.188 1 45.09 232 ASN B CA 1
ATOM 3925 C C . ASN B 1 232 ? -7.078 19.344 -18.641 1 45.09 232 ASN B C 1
ATOM 3927 O O . ASN B 1 232 ? -7.703 18.469 -19.234 1 45.09 232 ASN B O 1
ATOM 3931 N N . GLY B 1 233 ? -7.977 19.688 -17.766 1 34.09 233 GLY B N 1
ATOM 3932 C CA . GLY B 1 233 ? -9.156 20.156 -18.469 1 34.09 233 GLY B CA 1
ATOM 3933 C C . GLY B 1 233 ? -8.984 21.547 -19.062 1 34.09 233 GLY B C 1
ATOM 3934 O O . GLY B 1 233 ? -8.125 22.312 -18.609 1 34.09 233 GLY B O 1
#

InterPro domains:
  IPR001441 Decaprenyl diphosphate synthase-like [MF_01139] (3-229)
  IPR001441 Decaprenyl diphosphate synthase-like [PF01255] (10-228)
  IPR001441 Decaprenyl diphosphate synthase-like [PTHR10291] (2-228)
  IPR001441 Decaprenyl diphosphate synthase-like [TIGR00055] (3-228)
  IPR001441 Decaprenyl diphosphate synthase-like [cd00475] (6-222)
  IPR018520 Di-trans-poly-cis-decaprenylcistransferase-like, conserved site [PS01066] (174-191)
  IPR036424 Decaprenyl diphosphate synthase-like superfamily [G3DSA:3.40.1180.10] (1-232)
  IPR036424 Decaprenyl diphosphate synthase-like superfamily [SSF64005] (2-224)

Solvent-accessible surface area (backbone atoms only — not comparable to full-atom values): 24360 Å² total; per-residue (Å²): 128,57,70,57,53,20,40,29,34,42,65,31,35,20,47,59,54,14,49,75,69,74,39,60,42,68,56,13,46,54,43,30,52,53,36,49,55,50,47,52,52,56,34,56,76,69,62,30,42,31,42,34,36,54,74,32,44,56,44,39,72,66,36,59,67,68,57,46,53,48,52,51,48,47,54,46,50,48,54,63,70,41,45,61,57,30,59,77,59,24,34,13,42,44,78,40,53,52,70,76,89,58,55,65,70,47,54,52,44,53,54,47,47,31,62,75,17,64,84,32,77,60,24,38,40,30,40,25,39,47,27,39,24,66,58,44,52,49,51,23,50,52,52,48,52,52,41,42,74,71,66,51,84,80,76,88,44,75,71,56,51,40,65,46,37,92,60,53,85,59,74,57,36,45,33,37,37,27,27,41,51,56,47,57,58,67,27,53,50,34,78,47,40,27,74,15,38,52,45,73,32,65,53,33,29,54,72,58,45,70,69,56,53,51,49,53,47,48,54,54,37,74,53,84,88,51,84,55,40,71,77,88,118,126,56,70,56,53,18,41,30,34,42,66,31,33,20,47,60,55,14,50,75,69,74,38,59,42,68,58,12,48,54,44,30,51,52,36,49,56,50,48,52,52,56,35,56,76,69,63,29,42,32,40,33,38,55,72,33,45,57,44,41,73,68,38,60,66,68,56,46,52,47,52,51,49,48,53,45,51,49,54,62,69,42,44,62,59,30,58,76,59,23,33,14,44,44,77,41,54,52,70,76,91,57,54,66,70,46,54,52,45,52,54,47,48,32,63,76,17,65,83,32,76,60,25,37,40,30,42,25,39,46,25,39,23,67,57,45,54,50,52,23,49,52,51,48,52,54,41,42,74,72,67,49,82,78,76,87,43,75,72,57,49,38,64,45,38,92,61,54,86,58,75,56,38,44,33,36,37,26,26,41,49,57,47,58,56,66,27,53,50,34,81,47,39,29,73,14,38,52,45,74,33,64,53,32,30,53,71,58,45,70,68,56,52,50,48,53,48,49,53,55,36,73,53,83,87,50,84,57,39,71,76,88,119